Protein 5FOJ (pdb70)

Secondary structure (DSSP, 8-state):
-------------TT---B-PPPPP-TTT--SEEEEEEEETTEEEEEEEEEETTTTEEE--TT-SSSEEEEE-TTT--EEEEESS--S---SBPEEEEE----STTTSSPPP--GGG--EE----B----/-EEEEEEEEE-SS--TT-EEEEEEHHHHHHHS-SHHHHHHHHT-SB--EEEEEEE----SSS--EEEEEEESSTTTTTTTTSS--HHHHHSSSEEEEESSS-S-EEEEETTTSS-B-B-SSS-SSPPPEEEEEEEE--SS--SS-EEEEEEEE----B-S-SB---SB---SS---SB-SS-B-PPEEE-SS-SS-EEEEE----S--B-SSSB-B-HHHHHHTTBSSB-S-EEEEEEE---SS-EEEEEEEEESS---SSGGGGGGS--EEE-SS-EEEE----TTSSB-SS--TT--SSSS-EEEEEEEEEEE--TT--S-EEEEEEEEEE-S-----BSS-SS-EEEEEEE---SSS-EEE-TT-SS----SSSEEEE---SHHHHHHHSSEEEEEEE--EEEEESS-GGG---EEEEEEEES-TTS------EEEETTT-EE--EEEE--SSS-EESS----S-EEEEEEESS-TTEEEEEEEEEEEEEEEEE----B--

Foldseek 3Di:
DADFDKEFADADDFQAKTWIDFGDGDPPDQQFWKWKWWADVVGDTDTAWTANQPVGATGGHPPDDPQKDKDADPVVRTTITIGRGDDQPRQGFMWMFGAHPDDDVCRPDHHDGDPVRTDGTDDHYGHHYD/DWFFKDKWWFWQWAAALAWTDKDFPLCRRVVRDDDVSVVQVVLFWWFKKKKKWKFDDADFAFLWKKKKFKDQACQCVVVRNPRRAPCSRLLGQIDMDTSNDGRDMDIDGSCLFFFFTAGRPDGPGHTIMMTMGTNHTGQDGHDGIDMMMMIMGIDTHHDDARGHDFNAFDDLLGAPFFDHRFWDRWDWDFFPDQKDKDWAFPQAQAQDDPPPFGKFHDRNLNSLFFFWKAWKFKKWKDWRHHPFKWFKKKKAKDAQDDDDDCVVVVVGDIDIDTHGTMDIYIWDDPVRTWRSYDDDPDDRRNTMIMMIMTPGGTHDPDDGRDIIIMMMGTGGGPPIDTHGTPDHLDWFWAKKKADQPDWQDKWWDFLDRDDGPGDRTDMDGDPHSVVSLQQFFFWKFAKKKKKKAFDWPDDLVPADFWKKKWKFWDDPVDTDGPDIDTGGVNVGMDIGMHTHAAPSGIAGDPDDDHTGMIMMITTRTPNTTRMMTMIIGTDSGIGGGHGGMRRD

Nearest PDB structures (foldseek):
  5foj-assembly1_A  TM=1.008E+00  e=5.853E-24  Camelus dromedarius
  7nll-assembly1_C  TM=8.306E-01  e=3.773E-12  Vicugna pacos
  9etj-assembly3_F  TM=8.476E-01  e=1.033E-11  Vicugna pacos
  8tv1-assembly1_D  TM=8.084E-01  e=1.183E-10  Homo sapiens
  7n65-assembly1_C  TM=8.109E-01  e=6.450E-10  Homo sapiens

Sequence (634 aa):
QVQLQESGGGSVQVGGSLRVACAASGDTFSGYLAAWFRQAPGKGREGVAAINSKRHTTSYADSVKGRFTISKDNADNIMYLEMNSLKPEDTAIYYCAAADAIGLAEYWSTPTLSAARYKYWGQGTQVTVSGLAGRGVIYIPKDCQANRYLGTLNIRDMISDFKGVQYEKWITAGLVMPTFKIVIRLPANAFTGLTWVMSFD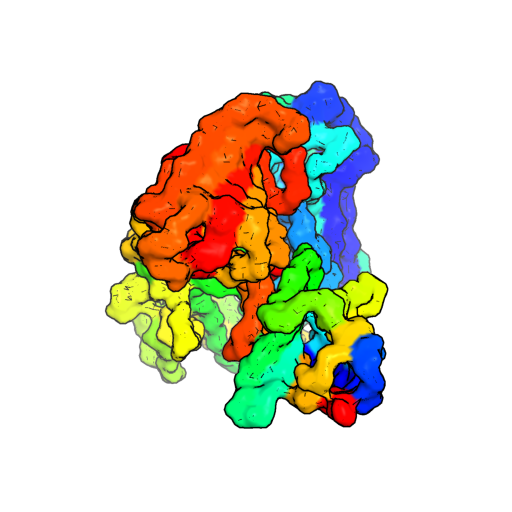AYNRITSRITASADPVYTLSVPHWLIHHKLGTFSCEIDYGELCGHAMWFKSTTFESPRLHFTCLTGNNKELAADWQAVVELYAELEEATSFLGKPTLVFDPGVFNGKFQFLTCPPIFFDLTAVTALRSAGLTLGQVPMVGTTKVYNLNSTLVSCVLGMGGTVRGRVHICAPIFYSIVLWVVSEWNGTTMDWNELFKYPGVYVEEDGSFEVKIRSPYHRTPARLLAGQSQRDMSSLNFYAIAGPIAPSGETAQLPIVVQIDEIVRPDLSLPSFEDDYFVWVDFSEFTLDKEEIEIGSRFFDFTSNTCRVSMGENPFAAMIACHGLHSGVLDLKLQWSLNTEFGKSSGSVTITKLVGDKAMGLDGPSHVFAIQKLEGTTELLVGNFAGANPNTRFSLYSRWMAIKLDQAKSIKVLRVLCKPRPGFSFYGRTSFPV

Organism: Grapevine fanleaf virus (NCBI:txid12274)

CATH classification: 2.60.120.20 (+1 more: 2.60.120.20)

Structure (mmCIF, N/CA/C/O backbone):
data_5FOJ
#
_entry.id   5FOJ
#
_cell.length_a   1.000
_cell.length_b   1.000
_cell.length_c   1.000
_cell.angle_alpha   90.00
_cell.angle_beta   90.00
_cell.angle_gamma   90.00
#
_symmetry.space_group_name_H-M   'P 1'
#
loop_
_entity.id
_entity.type
_entity.pdbx_description
1 polymer Nanobody
2 polymer 'RNA2 polyprotein'
#
loop_
_atom_site.group_PDB
_atom_site.id
_atom_site.type_symbol
_atom_site.label_atom_id
_atom_site.label_alt_id
_atom_site.label_comp_id
_atom_site.label_asym_id
_atom_site.label_entity_id
_atom_site.label_seq_id
_atom_site.pdbx_PDB_ins_code
_atom_site.Cartn_x
_atom_site.Cartn_y
_atom_site.Cartn_z
_atom_site.occupancy
_atom_site.B_iso_or_equiv
_atom_site.auth_seq_id
_atom_site.auth_comp_id
_atom_site.auth_asym_id
_atom_site.auth_atom_id
_atom_site.pdbx_PDB_model_num
ATOM 1 N N . GLN A 1 1 ? -92.044 -112.383 -55.159 1.00 79.30 1 GLN A N 1
ATOM 2 C CA . GLN A 1 1 ? -90.732 -112.426 -54.447 1.00 79.30 1 GLN A CA 1
ATOM 3 C C . GLN A 1 1 ? -90.251 -113.857 -54.225 1.00 79.30 1 GLN A C 1
ATOM 4 O O . GLN A 1 1 ? -89.077 -114.154 -54.436 1.00 79.30 1 GLN A O 1
ATOM 10 N N . VAL A 1 2 ? -91.148 -114.744 -53.798 1.00 78.53 2 VAL A N 1
ATOM 11 C CA . VAL A 1 2 ? -90.791 -116.135 -53.544 1.00 78.53 2 VAL A CA 1
ATOM 12 C C . VAL A 1 2 ? -91.922 -117.032 -54.020 1.00 78.53 2 VAL A C 1
ATOM 13 O O . VAL A 1 2 ? -93.068 -116.886 -53.579 1.00 78.53 2 VAL A O 1
ATOM 17 N N . GLN A 1 3 ? -91.596 -117.957 -54.914 1.00 79.20 3 GLN A N 1
ATOM 18 C CA . GLN A 1 3 ? -92.469 -119.040 -55.329 1.00 79.20 3 GLN A CA 1
ATOM 19 C C . GLN A 1 3 ? -91.933 -120.334 -54.731 1.00 79.20 3 GLN A C 1
ATOM 20 O O . GLN A 1 3 ? -90.733 -120.466 -54.476 1.00 79.20 3 GLN A O 1
ATOM 26 N N . LEU A 1 4 ? -92.831 -121.279 -54.482 1.00 79.44 4 LEU A N 1
ATOM 27 C CA . LEU A 1 4 ? -92.444 -122.565 -53.918 1.00 79.44 4 LEU A CA 1
ATOM 28 C C . LEU A 1 4 ? -93.321 -123.652 -54.518 1.00 79.44 4 LEU A C 1
ATOM 29 O O . LEU A 1 4 ? -94.542 -123.492 -54.611 1.00 79.44 4 LEU A O 1
ATOM 34 N N . GLN A 1 5 ? -92.687 -124.740 -54.951 1.00 80.31 5 GLN A N 1
ATOM 35 C CA . GLN A 1 5 ? -93.386 -125.904 -55.472 1.00 80.31 5 GLN A CA 1
ATOM 36 C C . GLN A 1 5 ? -92.637 -127.137 -55.000 1.00 80.31 5 GLN A C 1
ATOM 37 O O . GLN A 1 5 ? -91.406 -127.181 -55.083 1.00 80.31 5 GLN A O 1
ATOM 43 N N . GLU A 1 6 ? -93.370 -128.126 -54.494 1.00 80.72 6 GLU A N 1
ATOM 44 C CA . GLU A 1 6 ? -92.744 -129.268 -53.846 1.00 80.72 6 GLU A CA 1
ATOM 45 C C . GLU A 1 6 ? -93.539 -130.536 -54.104 1.00 80.72 6 GLU A C 1
ATOM 46 O O . GLU A 1 6 ? -94.767 -130.513 -54.211 1.00 80.72 6 GLU A O 1
ATOM 52 N N . SER A 1 7 ? -92.813 -131.646 -54.195 1.00 81.59 7 SER A N 1
ATOM 53 C CA . SER A 1 7 ? -93.402 -132.977 -54.231 1.00 81.59 7 SER A CA 1
ATOM 54 C C . SER A 1 7 ? -92.362 -133.954 -53.692 1.00 81.59 7 SER A C 1
ATOM 55 O O . SER A 1 7 ? -91.279 -133.557 -53.253 1.00 81.59 7 SER A O 1
ATOM 58 N N . GLY A 1 8 ? -92.700 -135.239 -53.721 1.00 81.83 8 GLY A N 1
ATOM 59 C CA . GLY A 1 8 ? -91.795 -136.280 -53.288 1.00 81.83 8 GLY A CA 1
ATOM 60 C C . GLY A 1 8 ? -92.148 -136.954 -51.982 1.00 81.83 8 GLY A C 1
ATOM 61 O O . GLY A 1 8 ? -91.310 -137.682 -51.439 1.00 81.83 8 GLY A O 1
ATOM 62 N N . GLY A 1 9 ? -93.347 -136.736 -51.456 1.00 81.96 9 GLY A N 1
ATOM 63 C CA . GLY A 1 9 ? -93.789 -137.434 -50.266 1.00 81.96 9 GLY A CA 1
ATOM 64 C C . GLY A 1 9 ? -94.689 -138.616 -50.584 1.00 81.96 9 GLY A C 1
ATOM 65 O O . GLY A 1 9 ? -95.466 -138.592 -51.535 1.00 81.96 9 GLY A O 1
ATOM 66 N N . GLY A 1 10 ? -94.581 -139.652 -49.763 1.00 82.52 10 GLY A N 1
ATOM 67 C CA . GLY A 1 10 ? -95.381 -140.848 -49.957 1.00 82.52 10 GLY A CA 1
ATOM 68 C C . GLY A 1 10 ? -95.004 -141.908 -48.947 1.00 82.52 10 GLY A C 1
ATOM 69 O O . GLY A 1 10 ? -93.977 -141.819 -48.267 1.00 82.52 10 GLY A O 1
ATOM 70 N N . SER A 1 11 ? -95.856 -142.925 -48.865 1.00 83.36 11 SER A N 1
ATOM 71 C CA . SER A 1 11 ? -95.645 -144.004 -47.912 1.00 83.36 11 SER A CA 1
ATOM 72 C C . SER A 1 11 ? -94.377 -144.784 -48.248 1.00 83.36 11 SER A C 1
ATOM 73 O O . SER A 1 11 ? -93.934 -144.833 -49.398 1.00 83.36 11 SER A O 1
ATOM 76 N N . VAL A 1 12 ? -93.789 -145.394 -47.220 1.00 84.71 12 VAL A N 1
ATOM 77 C CA . VAL A 1 12 ? -92.511 -146.083 -47.360 1.00 84.71 12 VAL A CA 1
ATOM 78 C C . VAL A 1 12 ? -92.355 -147.042 -46.189 1.00 84.71 12 VAL A C 1
ATOM 79 O O . VAL A 1 12 ? -93.038 -146.919 -45.170 1.00 84.71 12 VAL A O 1
ATOM 83 N N . GLN A 1 13 ? -91.451 -148.004 -46.338 1.00 85.81 13 GLN A N 1
ATOM 84 C CA . GLN A 1 13 ? -91.108 -148.919 -45.264 1.00 85.81 13 GLN A CA 1
ATOM 85 C C . GLN A 1 13 ? -90.147 -148.249 -44.287 1.00 85.81 13 GLN A C 1
ATOM 86 O O . GLN A 1 13 ? -89.497 -147.249 -44.602 1.00 85.81 13 GLN A O 1
ATOM 92 N N . VAL A 1 14 ? -90.059 -148.817 -43.084 1.00 86.03 14 VAL A N 1
ATOM 93 C CA . VAL A 1 14 ? -89.196 -148.248 -42.056 1.00 86.03 14 VAL A CA 1
ATOM 94 C C . VAL A 1 14 ? -87.738 -148.378 -42.488 1.00 86.03 14 VAL A C 1
ATOM 95 O O . VAL A 1 14 ? -87.350 -149.326 -43.185 1.00 86.03 14 VAL A O 1
ATOM 99 N N . GLY A 1 15 ? -86.920 -147.414 -42.068 1.00 85.66 15 GLY A N 1
ATOM 100 C CA . GLY A 1 15 ? -85.568 -147.308 -42.576 1.00 85.66 15 GLY A CA 1
ATOM 101 C C . GLY A 1 15 ? -85.473 -146.712 -43.960 1.00 85.66 15 GLY A C 1
ATOM 102 O O . GLY A 1 15 ? -84.438 -146.863 -44.616 1.00 85.66 15 GLY A O 1
ATOM 103 N N . GLY A 1 16 ? -86.529 -146.034 -44.429 1.00 84.96 16 GLY A N 1
ATOM 104 C CA . GLY A 1 16 ? -86.559 -145.528 -45.782 1.00 84.96 16 GLY A CA 1
ATOM 105 C C . GLY A 1 16 ? -86.123 -144.080 -45.886 1.00 84.96 16 GLY A C 1
ATOM 106 O O . GLY A 1 16 ? -86.137 -143.332 -44.912 1.00 84.96 16 GLY A O 1
ATOM 107 N N . SER A 1 17 ? -85.746 -143.695 -47.103 1.00 84.28 17 SER A N 1
ATOM 108 C CA . SER A 1 17 ? -85.183 -142.381 -47.386 1.00 84.28 17 SER A CA 1
ATOM 109 C C . SER A 1 17 ? -86.006 -141.704 -48.470 1.00 84.28 17 SER A C 1
ATOM 110 O O . SER A 1 17 ? -86.082 -142.202 -49.597 1.00 84.28 17 SER A O 1
ATOM 113 N N . LEU A 1 18 ? -86.602 -140.565 -48.135 1.00 82.86 18 LEU A N 1
ATOM 114 C CA . LEU A 1 18 ? -87.367 -139.765 -49.083 1.00 82.86 18 LEU A CA 1
ATOM 115 C C . LEU A 1 18 ? -86.647 -138.447 -49.326 1.00 82.86 18 LEU A C 1
ATOM 116 O O . LEU A 1 18 ? -86.543 -137.617 -48.418 1.00 82.86 18 LEU A O 1
ATOM 121 N N . ARG A 1 19 ? -86.170 -138.251 -50.548 1.00 82.10 19 ARG A N 1
ATOM 122 C CA . ARG A 1 19 ? -85.640 -136.959 -50.943 1.00 82.10 19 ARG A CA 1
ATOM 123 C C . ARG A 1 19 ? -86.797 -136.019 -51.224 1.00 82.10 19 ARG A C 1
ATOM 124 O O . ARG A 1 19 ? -87.845 -136.441 -51.718 1.00 82.10 19 ARG A O 1
ATOM 132 N N . VAL A 1 20 ? -86.617 -134.747 -50.892 1.00 81.54 20 VAL A N 1
ATOM 133 C CA . VAL A 1 20 ? -87.642 -133.736 -51.118 1.00 81.54 20 VAL A CA 1
ATOM 134 C C . VAL A 1 20 ? -87.183 -132.814 -52.235 1.00 81.54 20 VAL A C 1
ATOM 135 O O . VAL A 1 20 ? -85.989 -132.525 -52.375 1.00 81.54 20 VAL A O 1
ATOM 139 N N . ALA A 1 21 ? -88.147 -132.352 -53.026 1.00 81.62 21 ALA A N 1
ATOM 140 C CA . ALA A 1 21 ? -87.848 -131.670 -54.278 1.00 81.62 21 ALA A CA 1
ATOM 141 C C . ALA A 1 21 ? -87.157 -130.337 -54.019 1.00 81.62 21 ALA A C 1
ATOM 142 O O . ALA A 1 21 ? -87.414 -129.655 -53.023 1.00 81.62 21 ALA A O 1
ATOM 144 N N . CYS A 1 22 ? -86.271 -129.969 -54.941 1.00 81.23 22 CYS A N 1
ATOM 145 C CA . CYS A 1 22 ? -85.534 -128.719 -54.819 1.00 81.23 22 CYS A CA 1
ATOM 146 C C . CYS A 1 22 ? -86.497 -127.543 -54.749 1.00 81.23 22 CYS A C 1
ATOM 147 O O . CYS A 1 22 ? -87.425 -127.428 -55.558 1.00 81.23 22 CYS A O 1
ATOM 150 N N . ALA A 1 23 ? -86.272 -126.668 -53.775 1.00 80.53 23 ALA A N 1
ATOM 151 C CA . ALA A 1 23 ? -87.147 -125.523 -53.576 1.00 80.53 23 ALA A CA 1
ATOM 152 C C . ALA A 1 23 ? -87.133 -124.621 -54.800 1.00 80.53 23 ALA A C 1
ATOM 153 O O . ALA A 1 23 ? -86.070 -124.166 -55.235 1.00 80.53 23 ALA A O 1
ATOM 155 N N . ALA A 1 24 ? -88.311 -124.358 -55.357 1.00 79.27 24 ALA A N 1
ATOM 156 C CA . ALA A 1 24 ? -88.399 -123.480 -56.516 1.00 79.27 24 ALA A CA 1
ATOM 157 C C . ALA A 1 24 ? -87.933 -122.083 -56.150 1.00 79.27 24 ALA A C 1
ATOM 158 O O . ALA A 1 24 ? -88.486 -121.451 -55.245 1.00 79.27 24 ALA A O 1
ATOM 160 N N . SER A 1 25 ? -86.911 -121.608 -56.847 1.00 79.07 25 SER A N 1
ATOM 161 C CA . SER A 1 25 ? -86.538 -120.211 -56.751 1.00 79.07 25 SER A CA 1
ATOM 162 C C . SER A 1 25 ? -87.682 -119.323 -57.230 1.00 79.07 25 SER A C 1
ATOM 163 O O . SER A 1 25 ? -88.549 -119.739 -58.003 1.00 79.07 25 SER A O 1
ATOM 166 N N . GLY A 1 26 ? -87.686 -118.090 -56.751 1.00 79.23 26 GLY A N 1
ATOM 167 C CA . GLY A 1 26 ? -88.519 -117.057 -57.339 1.00 79.23 26 GLY A CA 1
ATOM 168 C C . GLY A 1 26 ? -87.855 -115.704 -57.217 1.00 79.23 26 GLY A C 1
ATOM 169 O O . GLY A 1 26 ? -87.242 -115.380 -56.194 1.00 79.23 26 GLY A O 1
ATOM 170 N N . ASP A 1 27 ? -87.984 -114.909 -58.277 1.00 79.57 27 ASP A N 1
ATOM 171 C CA . ASP A 1 27 ? -87.500 -113.526 -58.313 1.00 79.57 27 ASP A CA 1
ATOM 172 C C . ASP A 1 27 ? -85.974 -113.434 -58.191 1.00 79.57 27 ASP A C 1
ATOM 173 O O . ASP A 1 27 ? -85.438 -112.448 -57.679 1.00 79.57 27 ASP A O 1
ATOM 178 N N . THR A 1 28 ? -85.272 -114.462 -58.667 1.00 79.21 28 THR A N 1
ATOM 179 C CA . THR A 1 28 ? -83.831 -114.426 -58.959 1.00 79.21 28 THR A CA 1
ATOM 180 C C . THR A 1 28 ? -82.923 -114.253 -57.733 1.00 79.21 28 THR A C 1
ATOM 181 O O . THR A 1 28 ? -81.838 -113.680 -57.861 1.00 79.21 28 THR A O 1
ATOM 185 N N . PHE A 1 29 ? -83.299 -114.708 -56.528 1.00 77.93 29 PHE A N 1
ATOM 186 C CA . PHE A 1 29 ? -82.267 -114.845 -55.491 1.00 77.93 29 PHE A CA 1
ATOM 187 C C . PHE A 1 29 ? -82.156 -116.237 -54.872 1.00 77.93 29 PHE A C 1
ATOM 188 O O . PHE A 1 29 ? -81.109 -116.883 -54.979 1.00 77.93 29 PHE A O 1
ATOM 196 N N . SER A 1 30 ? -83.230 -116.710 -54.241 1.00 76.84 30 SER A N 1
ATOM 197 C CA . SER A 1 30 ? -83.260 -118.009 -53.557 1.00 76.84 30 SER A CA 1
ATOM 198 C C . SER A 1 30 ? -82.065 -118.229 -52.623 1.00 76.84 30 SER A C 1
ATOM 199 O O . SER A 1 30 ? -81.536 -119.337 -52.525 1.00 76.84 30 SER A O 1
ATOM 202 N N . GLY A 1 31 ? -81.642 -117.183 -51.915 1.00 72.93 31 GLY A N 1
ATOM 203 C CA . GLY A 1 31 ? -80.557 -117.295 -50.955 1.00 72.93 31 GLY A CA 1
ATOM 204 C C . GLY A 1 31 ? -80.961 -117.144 -49.507 1.00 72.93 31 GLY A C 1
ATOM 205 O O . GLY A 1 31 ? -80.081 -117.073 -48.639 1.00 72.93 31 GLY A O 1
ATOM 206 N N . TYR A 1 32 ? -82.255 -117.088 -49.209 1.00 70.30 32 TYR A N 1
ATOM 207 C CA . TYR A 1 32 ? -82.723 -116.766 -47.868 1.00 70.30 32 TYR A CA 1
ATOM 208 C C . TYR A 1 32 ? -82.706 -117.968 -46.930 1.00 70.30 32 TYR A C 1
ATOM 209 O O . TYR A 1 32 ? -83.057 -119.088 -47.309 1.00 70.30 32 TYR A O 1
ATOM 218 N N . LEU A 1 33 ? -82.313 -117.710 -45.688 1.00 70.21 33 LEU A N 1
ATOM 219 C CA . LEU A 1 33 ? -82.372 -118.689 -44.610 1.00 70.21 33 LEU A CA 1
ATOM 220 C C . LEU A 1 33 ? -83.762 -119.300 -44.496 1.00 70.21 33 LEU A C 1
ATOM 221 O O . LEU A 1 33 ? -84.734 -118.597 -44.208 1.00 70.21 33 LEU A O 1
ATOM 226 N N . ALA A 1 34 ? -83.854 -120.615 -44.694 1.00 72.25 34 ALA A N 1
ATOM 227 C CA . ALA A 1 34 ? -85.142 -121.287 -44.776 1.00 72.25 34 ALA A CA 1
ATOM 228 C C . ALA A 1 34 ? -85.152 -122.565 -43.956 1.00 72.25 34 ALA A C 1
ATOM 229 O O . ALA A 1 34 ? -84.206 -123.353 -44.015 1.00 72.25 34 ALA A O 1
ATOM 231 N N . ALA A 1 35 ? -86.240 -122.775 -43.222 1.00 75.80 35 ALA A N 1
ATOM 232 C CA . ALA A 1 35 ? -86.370 -123.891 -42.295 1.00 75.80 35 ALA A CA 1
ATOM 233 C C . ALA A 1 35 ? -87.625 -124.696 -42.589 1.00 75.80 35 ALA A C 1
ATOM 234 O O . ALA A 1 35 ? -88.683 -124.133 -42.887 1.00 75.80 35 ALA A O 1
ATOM 236 N N . TRP A 1 36 ? -87.501 -126.016 -42.498 1.00 78.52 36 TRP A N 1
ATOM 237 C CA . TRP A 1 36 ? -88.656 -126.888 -42.624 1.00 78.52 36 TRP A CA 1
ATOM 238 C C . TRP A 1 36 ? -89.468 -126.892 -41.335 1.00 78.52 36 TRP A C 1
ATOM 239 O O . TRP A 1 36 ? -89.011 -126.456 -40.277 1.00 78.52 36 TRP A O 1
ATOM 250 N N . PHE A 1 37 ? -90.704 -127.370 -41.441 1.00 78.76 37 PHE A N 1
ATOM 251 C CA . PHE A 1 37 ? -91.597 -127.406 -40.293 1.00 78.76 37 PHE A CA 1
ATOM 252 C C . PHE A 1 37 ? -92.499 -128.629 -40.346 1.00 78.76 37 PHE A C 1
ATOM 253 O O . PHE A 1 37 ? -92.863 -129.105 -41.426 1.00 78.76 37 PHE A O 1
ATOM 261 N N . ARG A 1 38 ? -92.886 -129.104 -39.159 1.00 80.88 38 ARG A N 1
ATOM 262 C CA . ARG A 1 38 ? -93.794 -130.230 -39.006 1.00 80.88 38 ARG A CA 1
ATOM 263 C C . ARG A 1 38 ? -94.982 -129.839 -38.136 1.00 80.88 38 ARG A C 1
ATOM 264 O O . ARG A 1 38 ? -95.004 -128.789 -37.488 1.00 80.88 38 ARG A O 1
ATOM 272 N N . GLN A 1 39 ? -95.971 -130.728 -38.132 1.00 82.35 39 GLN A N 1
ATOM 273 C CA . GLN A 1 39 ? -97.205 -130.620 -37.371 1.00 82.35 39 GLN A CA 1
ATOM 274 C C . GLN A 1 39 ? -97.429 -131.933 -36.627 1.00 82.35 39 GLN A C 1
ATOM 275 O O . GLN A 1 39 ? -96.764 -132.939 -36.887 1.00 82.35 39 GLN A O 1
ATOM 281 N N . ALA A 1 40 ? -98.353 -131.918 -35.673 1.00 84.11 40 ALA A N 1
ATOM 282 C CA . ALA A 1 40 ? -98.969 -133.137 -35.174 1.00 84.11 40 ALA A CA 1
ATOM 283 C C . ALA A 1 40 ? -100.451 -132.866 -34.979 1.00 84.11 40 ALA A C 1
ATOM 284 O O . ALA A 1 40 ? -100.839 -131.728 -34.689 1.00 84.11 40 ALA A O 1
ATOM 286 N N . PRO A 1 41 ? -101.302 -133.879 -35.133 1.00 84.86 41 PRO A N 1
ATOM 287 C CA . PRO A 1 41 ? -102.733 -133.667 -34.877 1.00 84.86 41 PRO A CA 1
ATOM 288 C C . PRO A 1 41 ? -102.937 -133.124 -33.471 1.00 84.86 41 PRO A C 1
ATOM 289 O O . PRO A 1 41 ? -102.541 -133.744 -32.481 1.00 84.86 41 PRO A O 1
ATOM 293 N N . GLY A 1 42 ? -103.556 -131.948 -33.390 1.00 84.86 42 GLY A N 1
ATOM 294 C CA . GLY A 1 42 ? -103.672 -131.230 -32.142 1.00 84.86 42 GLY A CA 1
ATOM 295 C C . GLY A 1 42 ? -102.464 -130.399 -31.757 1.00 84.86 42 GLY A C 1
ATOM 296 O O . GLY A 1 42 ? -102.574 -129.575 -30.841 1.00 84.86 42 GLY A O 1
ATOM 297 N N . LYS A 1 43 ? -101.319 -130.578 -32.417 1.00 84.19 43 LYS A N 1
ATOM 298 C CA . LYS A 1 43 ? -100.087 -129.868 -32.074 1.00 84.19 43 LYS A CA 1
ATOM 299 C C . LYS A 1 43 ? -99.531 -129.208 -33.331 1.00 84.19 43 LYS A C 1
ATOM 300 O O . LYS A 1 43 ? -99.149 -129.898 -34.280 1.00 84.19 43 LYS A O 1
ATOM 306 N N . GLY A 1 44 ? -99.473 -127.876 -33.330 1.00 82.58 44 GLY A N 1
ATOM 307 C CA . GLY A 1 44 ? -99.083 -127.128 -34.516 1.00 82.58 44 GLY A CA 1
ATOM 308 C C . GLY A 1 44 ? -97.635 -126.655 -34.506 1.00 82.58 44 GLY A C 1
ATOM 309 O O . GLY A 1 44 ? -97.097 -126.268 -33.470 1.00 82.58 44 GLY A O 1
ATOM 310 N N . ARG A 1 45 ? -97.022 -126.687 -35.691 1.00 80.24 45 ARG A N 1
ATOM 311 C CA . ARG A 1 45 ? -95.771 -125.992 -36.014 1.00 80.24 45 ARG A CA 1
ATOM 312 C C . ARG A 1 45 ? -94.667 -126.232 -34.976 1.00 80.24 45 ARG A C 1
ATOM 313 O O . ARG A 1 45 ? -94.263 -125.338 -34.235 1.00 80.24 45 ARG A O 1
ATOM 321 N N . GLU A 1 46 ? -94.188 -127.474 -34.936 1.00 79.08 46 GLU A N 1
ATOM 322 C CA . GLU A 1 46 ? -92.877 -127.761 -34.367 1.00 79.08 46 GLU A CA 1
ATOM 323 C C . GLU A 1 46 ? -91.820 -127.663 -35.463 1.00 79.08 46 GLU A C 1
ATOM 324 O O . GLU A 1 46 ? -92.032 -128.123 -36.588 1.00 79.08 46 GLU A O 1
ATOM 330 N N . GLY A 1 47 ? -90.679 -127.055 -35.128 1.00 76.42 47 GLY A N 1
ATOM 331 C CA . GLY A 1 47 ? -89.642 -126.837 -36.110 1.00 76.42 47 GLY A CA 1
ATOM 332 C C . GLY A 1 47 ? -88.846 -128.090 -36.447 1.00 76.42 47 GLY A C 1
ATOM 333 O O . GLY A 1 47 ? -88.870 -129.094 -35.739 1.00 76.42 47 GLY A O 1
ATOM 334 N N . VAL A 1 48 ? -88.137 -128.016 -37.574 1.00 75.52 48 VAL A N 1
ATOM 335 C CA . VAL A 1 48 ? -87.224 -129.061 -38.028 1.00 75.52 48 VAL A CA 1
ATOM 336 C C . VAL A 1 48 ? -85.965 -128.369 -38.545 1.00 75.52 48 VAL A C 1
ATOM 337 O O . VAL A 1 48 ? -85.828 -127.148 -38.424 1.00 75.52 48 VAL A O 1
ATOM 341 N N . ALA A 1 49 ? -85.036 -129.134 -39.113 1.00 73.60 49 ALA A N 1
ATOM 342 C CA . ALA A 1 49 ? -83.695 -128.650 -39.398 1.00 73.60 49 ALA A CA 1
ATOM 343 C C . ALA A 1 49 ? -83.703 -127.484 -40.380 1.00 73.60 49 ALA A C 1
ATOM 344 O O . ALA A 1 49 ? -84.652 -127.268 -41.135 1.00 73.60 49 ALA A O 1
ATOM 346 N N . ALA A 1 50 ? -82.604 -126.732 -40.360 1.00 71.42 50 ALA A N 1
ATOM 347 C CA . ALA A 1 50 ? -82.423 -125.577 -41.225 1.00 71.42 50 ALA A CA 1
ATOM 348 C C . ALA A 1 50 ? -80.942 -125.396 -41.525 1.00 71.42 50 ALA A C 1
ATOM 349 O O . ALA A 1 50 ? -80.078 -125.985 -40.869 1.00 71.42 50 ALA A O 1
ATOM 351 N N . ILE A 1 51 ? -80.649 -124.575 -42.528 1.00 70.15 51 ILE A N 1
ATOM 352 C CA . ILE A 1 51 ? -79.277 -124.194 -42.826 1.00 70.15 51 ILE A CA 1
ATOM 353 C C . ILE A 1 51 ? -79.191 -122.691 -43.018 1.00 70.15 51 ILE A C 1
ATOM 354 O O . ILE A 1 51 ? -80.036 -122.087 -43.688 1.00 70.15 51 ILE A O 1
ATOM 359 N N . ASN A 1 52 ? -78.151 -122.094 -42.446 1.00 67.47 52 ASN A N 1
ATOM 360 C CA . ASN A 1 52 ? -77.656 -120.805 -42.897 1.00 67.47 52 ASN A CA 1
ATOM 361 C C . ASN A 1 52 ? -76.671 -121.125 -44.010 1.00 67.47 52 ASN A C 1
ATOM 362 O O . ASN A 1 52 ? -75.557 -121.602 -43.752 1.00 67.47 52 ASN A O 1
ATOM 367 N N . SER A 1 53 ? -77.100 -120.894 -45.249 1.00 66.75 53 SER A N 1
ATOM 368 C CA . SER A 1 53 ? -76.438 -121.479 -46.406 1.00 66.75 53 SER A CA 1
ATOM 369 C C . SER A 1 53 ? -75.117 -120.799 -46.721 1.00 66.75 53 SER A C 1
ATOM 370 O O . SER A 1 53 ? -74.148 -121.468 -47.095 1.00 66.75 53 SER A O 1
ATOM 373 N N . LYS A 1 54 ? -75.053 -119.479 -46.571 1.00 62.51 54 LYS A N 1
ATOM 374 C CA . LYS A 1 54 ? -73.891 -118.740 -47.043 1.00 62.51 54 LYS A CA 1
ATOM 375 C C . LYS A 1 54 ? -72.687 -118.919 -46.138 1.00 62.51 54 LYS A C 1
ATOM 376 O O . LYS A 1 54 ? -71.547 -118.825 -46.604 1.00 62.51 54 LYS A O 1
ATOM 382 N N . ARG A 1 55 ? -72.917 -119.148 -44.853 1.00 61.53 55 ARG A N 1
ATOM 383 C CA . ARG A 1 55 ? -71.844 -119.415 -43.916 1.00 61.53 55 ARG A CA 1
ATOM 384 C C . ARG A 1 55 ? -71.571 -120.902 -43.774 1.00 61.53 55 ARG A C 1
ATOM 385 O O . ARG A 1 55 ? -70.599 -121.284 -43.115 1.00 61.53 55 ARG A O 1
ATOM 393 N N . HIS A 1 56 ? -72.394 -121.740 -44.402 1.00 64.50 56 HIS A N 1
ATOM 394 C CA . HIS A 1 56 ? -72.294 -123.190 -44.283 1.00 64.50 56 HIS A CA 1
ATOM 395 C C . HIS A 1 56 ? -72.430 -123.608 -42.826 1.00 64.50 56 HIS A C 1
ATOM 396 O O . HIS A 1 56 ? -71.599 -124.333 -42.278 1.00 64.50 56 HIS A O 1
ATOM 403 N N . THR A 1 57 ? -73.495 -123.128 -42.196 1.00 66.71 57 THR A N 1
ATOM 404 C CA . THR A 1 57 ? -73.820 -123.500 -40.829 1.00 66.71 57 THR A CA 1
ATOM 405 C C . THR A 1 57 ? -75.094 -124.330 -40.843 1.00 66.71 57 THR A C 1
ATOM 406 O O . THR A 1 57 ? -76.095 -123.935 -41.452 1.00 66.71 57 THR A O 1
ATOM 410 N N . THR A 1 58 ? -75.044 -125.479 -40.181 1.00 69.95 58 THR A N 1
ATOM 411 C CA . THR A 1 58 ? -76.169 -126.391 -40.101 1.00 69.95 58 THR A CA 1
ATOM 412 C C . THR A 1 58 ? -76.833 -126.267 -38.739 1.00 69.95 58 THR A C 1
ATOM 413 O O . THR A 1 58 ? -76.176 -126.008 -37.729 1.00 69.95 58 THR A O 1
ATOM 417 N N . SER A 1 59 ? -78.148 -126.456 -38.721 1.00 71.46 59 SER A N 1
ATOM 418 C CA . SER A 1 59 ? -78.920 -126.490 -37.495 1.00 71.46 59 SER A CA 1
ATOM 419 C C . SER A 1 59 ? -79.901 -127.639 -37.592 1.00 71.46 59 SER A C 1
ATOM 420 O O . SER A 1 59 ? -80.535 -127.836 -38.633 1.00 71.46 59 SER A O 1
ATOM 423 N N . TYR A 1 60 ? -80.017 -128.400 -36.514 1.00 73.54 60 TYR A N 1
ATOM 424 C CA . TYR A 1 60 ? -80.939 -129.516 -36.461 1.00 73.54 60 TYR A CA 1
ATOM 425 C C . TYR A 1 60 ? -81.924 -129.302 -35.330 1.00 73.54 60 TYR A C 1
ATOM 426 O O . TYR A 1 60 ? -81.673 -128.551 -34.383 1.00 73.54 60 TYR A O 1
ATOM 435 N N . ALA A 1 61 ? -83.061 -129.967 -35.456 1.00 75.96 61 ALA A N 1
ATOM 436 C CA . ALA A 1 61 ? -84.097 -129.888 -34.447 1.00 75.96 61 ALA A CA 1
ATOM 437 C C . ALA A 1 61 ? -83.784 -130.819 -33.285 1.00 75.96 61 ALA A C 1
ATOM 438 O O . ALA A 1 61 ? -83.061 -131.809 -33.421 1.00 75.96 61 ALA A O 1
ATOM 440 N N . ASP A 1 62 ? -84.335 -130.482 -32.126 1.00 77.78 62 ASP A N 1
ATOM 441 C CA . ASP A 1 62 ? -84.325 -131.428 -31.028 1.00 77.78 62 ASP A CA 1
ATOM 442 C C . ASP A 1 62 ? -85.175 -132.645 -31.386 1.00 77.78 62 ASP A C 1
ATOM 443 O O . ASP A 1 62 ? -86.016 -132.609 -32.287 1.00 77.78 62 ASP A O 1
ATOM 448 N N . SER A 1 63 ? -84.911 -133.744 -30.682 1.00 78.51 63 SER A N 1
ATOM 449 C CA . SER A 1 63 ? -85.590 -135.022 -30.878 1.00 78.51 63 SER A CA 1
ATOM 450 C C . SER A 1 63 ? -85.135 -135.743 -32.141 1.00 78.51 63 SER A C 1
ATOM 451 O O . SER A 1 63 ? -85.511 -136.900 -32.357 1.00 78.51 63 SER A O 1
ATOM 454 N N . VAL A 1 64 ? -84.319 -135.099 -32.971 1.00 78.73 64 VAL A N 1
ATOM 455 C CA . VAL A 1 64 ? -83.859 -135.698 -34.220 1.00 78.73 64 VAL A CA 1
ATOM 456 C C . VAL A 1 64 ? -82.411 -135.296 -34.451 1.00 78.73 64 VAL A C 1
ATOM 457 O O . VAL A 1 64 ? -82.083 -134.106 -34.421 1.00 78.73 64 VAL A O 1
ATOM 461 N N . LYS A 1 65 ? -81.550 -136.282 -34.685 1.00 79.90 65 LYS A N 1
ATOM 462 C CA . LYS A 1 65 ? -80.211 -136.024 -35.187 1.00 79.90 65 LYS A CA 1
ATOM 463 C C . LYS A 1 65 ? -79.786 -137.184 -36.067 1.00 79.90 65 LYS A C 1
ATOM 464 O O . LYS A 1 65 ? -79.840 -138.342 -35.645 1.00 79.90 65 LYS A O 1
ATOM 470 N N . GLY A 1 66 ? -79.375 -136.867 -37.291 1.00 80.76 66 GLY A N 1
ATOM 471 C CA . GLY A 1 66 ? -78.823 -137.832 -38.211 1.00 80.76 66 GLY A CA 1
ATOM 472 C C . GLY A 1 66 ? -79.835 -138.518 -39.106 1.00 80.76 66 GLY A C 1
ATOM 473 O O . GLY A 1 66 ? -79.477 -138.935 -40.209 1.00 80.76 66 GLY A O 1
ATOM 474 N N . ARG A 1 67 ? -81.086 -138.651 -38.667 1.00 81.55 67 ARG A N 1
ATOM 475 C CA . ARG A 1 67 ? -82.085 -139.259 -39.534 1.00 81.55 67 ARG A CA 1
ATOM 476 C C . ARG A 1 67 ? -82.816 -138.233 -40.391 1.00 81.55 67 ARG A C 1
ATOM 477 O O . ARG A 1 67 ? -83.457 -138.615 -41.375 1.00 81.55 67 ARG A O 1
ATOM 485 N N . PHE A 1 68 ? -82.717 -136.949 -40.056 1.00 80.61 68 PHE A N 1
ATOM 486 C CA . PHE A 1 68 ? -83.005 -135.861 -40.979 1.00 80.61 68 PHE A CA 1
ATOM 487 C C . PHE A 1 68 ? -81.719 -135.097 -41.227 1.00 80.61 68 PHE A C 1
ATOM 488 O O . PHE A 1 68 ? -80.988 -134.793 -40.281 1.00 80.61 68 PHE A O 1
ATOM 496 N N . THR A 1 69 ? -81.444 -134.785 -42.487 1.00 81.10 69 THR A N 1
ATOM 497 C CA . THR A 1 69 ? -80.325 -133.941 -42.852 1.00 81.10 69 THR A CA 1
ATOM 498 C C . THR A 1 69 ? -80.820 -132.844 -43.781 1.00 81.10 69 THR A C 1
ATOM 499 O O . THR A 1 69 ? -81.852 -132.971 -44.448 1.00 81.10 69 THR A O 1
ATOM 503 N N . ILE A 1 70 ? -80.082 -131.741 -43.803 1.00 80.00 70 ILE A N 1
ATOM 504 C CA . ILE A 1 70 ? -80.380 -130.640 -44.705 1.00 80.00 70 ILE A CA 1
ATOM 505 C C . ILE A 1 70 ? -79.073 -130.124 -45.280 1.00 80.00 70 ILE A C 1
ATOM 506 O O . ILE A 1 70 ? -78.176 -129.718 -44.534 1.00 80.00 70 ILE A O 1
ATOM 511 N N . SER A 1 71 ? -78.968 -130.136 -46.603 1.00 80.12 71 SER A N 1
ATOM 512 C CA . SER A 1 71 ? -77.740 -129.810 -47.301 1.00 80.12 71 SER A CA 1
ATOM 513 C C . SER A 1 71 ? -78.092 -129.029 -48.554 1.00 80.12 71 SER A C 1
ATOM 514 O O . SER A 1 71 ? -79.232 -129.052 -49.024 1.00 80.12 71 SER A O 1
ATOM 517 N N . LYS A 1 72 ? -77.100 -128.328 -49.092 1.00 79.69 72 LYS A N 1
ATOM 518 C CA . LYS A 1 72 ? -77.257 -127.564 -50.319 1.00 79.69 72 LYS A CA 1
ATOM 519 C C . LYS A 1 72 ? -76.278 -128.084 -51.360 1.00 79.69 72 LYS A C 1
ATOM 520 O O . LYS A 1 72 ? -75.083 -128.229 -51.078 1.00 79.69 72 LYS A O 1
ATOM 526 N N . ASP A 1 73 ? -76.788 -128.372 -52.553 1.00 81.17 73 ASP A N 1
ATOM 527 C CA . ASP A 1 73 ? -75.930 -128.779 -53.656 1.00 81.17 73 ASP A CA 1
ATOM 528 C C . ASP A 1 73 ? -75.099 -127.593 -54.129 1.00 81.17 73 ASP A C 1
ATOM 529 O O . ASP A 1 73 ? -75.616 -126.484 -54.294 1.00 81.17 73 ASP A O 1
ATOM 534 N N . ASN A 1 74 ? -73.803 -127.828 -54.343 1.00 82.10 74 ASN A N 1
ATOM 535 C CA . ASN A 1 74 ? -72.921 -126.751 -54.774 1.00 82.10 74 ASN A CA 1
ATOM 536 C C . ASN A 1 74 ? -73.229 -126.318 -56.201 1.00 82.10 74 ASN A C 1
ATOM 537 O O . ASN A 1 74 ? -73.209 -125.120 -56.510 1.00 82.10 74 ASN A O 1
ATOM 542 N N . ALA A 1 75 ? -73.512 -127.276 -57.085 1.00 82.57 75 ALA A N 1
ATOM 543 C CA . ALA A 1 75 ? -73.801 -126.949 -58.477 1.00 82.57 75 ALA A CA 1
ATOM 544 C C . ALA A 1 75 ? -75.232 -126.454 -58.651 1.00 82.57 75 ALA A C 1
ATOM 545 O O . ALA A 1 75 ? -75.466 -125.427 -59.297 1.00 82.57 75 ALA A O 1
ATOM 547 N N . ASP A 1 76 ? -76.204 -127.172 -58.083 1.00 82.17 76 ASP A N 1
ATOM 548 C CA . ASP A 1 76 ? -77.598 -126.760 -58.219 1.00 82.17 76 ASP A CA 1
ATOM 549 C C . ASP A 1 76 ? -77.890 -125.503 -57.410 1.00 82.17 76 ASP A C 1
ATOM 550 O O . ASP A 1 76 ? -78.727 -124.689 -57.814 1.00 82.17 76 ASP A O 1
ATOM 555 N N . ASN A 1 77 ? -77.214 -125.326 -56.274 1.00 80.90 77 ASN A N 1
ATOM 556 C CA . ASN A 1 77 ? -77.307 -124.114 -55.467 1.00 80.90 77 ASN A CA 1
ATOM 557 C C . ASN A 1 77 ? -78.717 -123.887 -54.941 1.00 80.90 77 ASN A C 1
ATOM 558 O O . ASN A 1 77 ? -79.097 -122.751 -54.640 1.00 80.90 77 ASN A O 1
ATOM 563 N N . ILE A 1 78 ? -79.497 -124.958 -54.818 1.00 80.82 78 ILE A N 1
ATOM 564 C CA . ILE A 1 78 ? -80.878 -124.898 -54.344 1.00 80.82 78 ILE A CA 1
ATOM 565 C C . ILE A 1 78 ? -81.031 -125.881 -53.189 1.00 80.82 78 ILE A C 1
ATOM 566 O O . ILE A 1 78 ? -80.787 -127.082 -53.354 1.00 80.82 78 ILE A O 1
ATOM 571 N N . MET A 1 79 ? -81.436 -125.370 -52.028 1.00 80.89 79 MET A N 1
ATOM 572 C CA . MET A 1 79 ? -81.673 -126.206 -50.859 1.00 80.89 79 MET A CA 1
ATOM 573 C C . MET A 1 79 ? -82.730 -127.270 -51.138 1.00 80.89 79 MET A C 1
ATOM 574 O O . MET A 1 79 ? -83.648 -127.075 -51.939 1.00 80.89 79 MET A O 1
ATOM 579 N N . TYR A 1 80 ? -82.591 -128.406 -50.453 1.00 81.22 80 TYR A N 1
ATOM 580 C CA . TYR A 1 80 ? -83.639 -129.416 -50.389 1.00 81.22 80 TYR A CA 1
ATOM 581 C C . TYR A 1 80 ? -83.463 -130.232 -49.115 1.00 81.22 80 TYR A C 1
ATOM 582 O O . TYR A 1 80 ? -82.335 -130.522 -48.707 1.00 81.22 80 TYR A O 1
ATOM 591 N N . LEU A 1 81 ? -84.583 -130.589 -48.488 1.00 81.02 81 LEU A N 1
ATOM 592 C CA . LEU A 1 81 ? -84.551 -131.496 -47.346 1.00 81.02 81 LEU A CA 1
ATOM 593 C C . LEU A 1 81 ? -84.083 -132.868 -47.793 1.00 81.02 81 LEU A C 1
ATOM 594 O O . LEU A 1 81 ? -84.454 -133.341 -48.869 1.00 81.02 81 LEU A O 1
ATOM 599 N N . GLU A 1 82 ? -83.280 -133.525 -46.962 1.00 82.21 82 GLU A N 1
ATOM 600 C CA . GLU A 1 82 ? -82.939 -134.918 -47.172 1.00 82.21 82 GLU A CA 1
ATOM 601 C C . GLU A 1 82 ? -83.313 -135.715 -45.930 1.00 82.21 82 GLU A C 1
ATOM 602 O O . GLU A 1 82 ? -83.089 -135.265 -44.803 1.00 82.21 82 GLU A O 1
ATOM 608 N N . MET A 1 83 ? -83.910 -136.878 -46.143 1.00 83.01 83 MET A N 1
ATOM 609 C CA . MET A 1 83 ? -84.252 -137.799 -45.067 1.00 83.01 83 MET A CA 1
ATOM 610 C C . MET A 1 83 ? -83.672 -139.161 -45.425 1.00 83.01 83 MET A C 1
ATOM 611 O O . MET A 1 83 ? -84.070 -139.761 -46.429 1.00 83.01 83 MET A O 1
ATOM 616 N N . ASN A 1 84 ? -82.722 -139.641 -44.622 1.00 83.75 84 ASN A N 1
ATOM 617 C CA . ASN A 1 84 ? -82.028 -140.884 -44.928 1.00 83.75 84 ASN A CA 1
ATOM 618 C C . ASN A 1 84 ? -82.633 -142.086 -44.217 1.00 83.75 84 ASN A C 1
ATOM 619 O O . ASN A 1 84 ? -82.626 -143.192 -44.766 1.00 83.75 84 ASN A O 1
ATOM 624 N N . SER A 1 85 ? -83.137 -141.903 -43.001 1.00 84.69 85 SE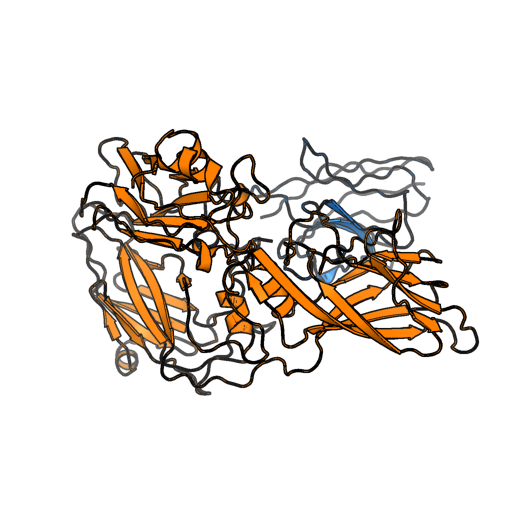R A N 1
ATOM 625 C CA . SER A 1 85 ? -83.846 -142.955 -42.285 1.00 84.69 85 SER A CA 1
ATOM 626 C C . SER A 1 85 ? -84.996 -142.324 -41.517 1.00 84.69 85 SER A C 1
ATOM 627 O O . SER A 1 85 ? -84.972 -141.135 -41.195 1.00 84.69 85 SER A O 1
ATOM 630 N N . LEU A 1 86 ? -86.008 -143.134 -41.218 1.00 85.29 86 LEU A N 1
ATOM 631 C CA . LEU A 1 86 ? -87.283 -142.603 -40.760 1.00 85.29 86 LEU A CA 1
ATOM 632 C C . LEU A 1 86 ? -87.867 -143.461 -39.649 1.00 85.29 86 LEU A C 1
ATOM 633 O O . LEU A 1 86 ? -87.918 -144.689 -39.763 1.00 85.29 86 LEU A O 1
ATOM 638 N N . LYS A 1 87 ? -88.295 -142.800 -38.580 1.00 85.06 87 LYS A N 1
ATOM 639 C CA . LYS A 1 87 ? -89.089 -143.414 -37.537 1.00 85.06 87 LYS A CA 1
ATOM 640 C C . LYS A 1 87 ? -90.562 -143.407 -37.930 1.00 85.06 87 LYS A C 1
ATOM 641 O O . LYS A 1 87 ? -90.981 -142.625 -38.786 1.00 85.06 87 LYS A O 1
ATOM 647 N N . PRO A 1 88 ? -91.374 -144.271 -37.315 1.00 85.70 88 PRO A N 1
ATOM 648 C CA . PRO A 1 88 ? -92.783 -144.365 -37.735 1.00 85.70 88 PRO A CA 1
ATOM 649 C C . PRO A 1 88 ? -93.535 -143.044 -37.749 1.00 85.70 88 PRO A C 1
ATOM 650 O O . PRO A 1 88 ? -94.377 -142.843 -38.632 1.00 85.70 88 PRO A O 1
ATOM 654 N N . GLU A 1 89 ? -93.266 -142.134 -36.812 1.00 85.38 89 GLU A N 1
ATOM 655 C CA . GLU A 1 89 ? -94.129 -140.970 -36.602 1.00 85.38 89 GLU A CA 1
ATOM 656 C C . GLU A 1 89 ? -93.530 -139.753 -37.305 1.00 85.38 89 GLU A C 1
ATOM 657 O O . GLU A 1 89 ? -92.731 -139.006 -36.740 1.00 85.38 89 GLU A O 1
ATOM 663 N N . ASP A 1 90 ? -93.933 -139.567 -38.566 1.00 84.76 90 ASP A N 1
ATOM 664 C CA . ASP A 1 90 ? -93.707 -138.344 -39.332 1.00 84.76 90 ASP A CA 1
ATOM 665 C C . ASP A 1 90 ? -95.030 -137.740 -39.785 1.00 84.76 90 ASP A C 1
ATOM 666 O O . ASP A 1 90 ? -95.091 -137.086 -40.829 1.00 84.76 90 ASP A O 1
ATOM 671 N N . THR A 1 91 ? -96.084 -137.939 -38.998 1.00 84.26 91 THR A N 1
ATOM 672 C CA . THR A 1 91 ? -97.467 -137.804 -39.439 1.00 84.26 91 THR A CA 1
ATOM 673 C C . THR A 1 91 ? -97.717 -136.614 -40.357 1.00 84.26 91 THR A C 1
ATOM 674 O O . THR A 1 91 ? -98.455 -136.733 -41.342 1.00 84.26 91 THR A O 1
ATOM 678 N N . ALA A 1 92 ? -97.122 -135.470 -40.049 1.00 82.72 92 ALA A N 1
ATOM 679 C CA . ALA A 1 92 ? -97.554 -134.237 -40.680 1.00 82.72 92 ALA A CA 1
ATOM 680 C C . ALA A 1 92 ? -97.081 -134.123 -42.123 1.00 82.72 92 ALA A C 1
ATOM 681 O O . ALA A 1 92 ? -96.223 -134.869 -42.602 1.00 82.72 92 ALA A O 1
ATOM 683 N N . ILE A 1 93 ? -97.691 -133.169 -42.810 1.00 81.72 93 ILE A N 1
ATOM 684 C CA . ILE A 1 93 ? -97.166 -132.620 -44.053 1.00 81.72 93 ILE A CA 1
ATOM 685 C C . ILE A 1 93 ? -96.052 -131.645 -43.695 1.00 81.72 93 ILE A C 1
ATOM 686 O O . ILE A 1 93 ? -96.208 -130.819 -42.788 1.00 81.72 93 ILE A O 1
ATOM 691 N N . TYR A 1 94 ? -94.921 -131.740 -44.387 1.00 81.26 94 TYR A N 1
ATOM 692 C CA . TYR A 1 94 ? -93.848 -130.804 -44.094 1.00 81.26 94 TYR A CA 1
ATOM 693 C C . TYR A 1 94 ? -94.104 -129.479 -44.801 1.00 81.26 94 TYR A C 1
ATOM 694 O O . TYR A 1 94 ? -94.768 -129.414 -45.838 1.00 81.26 94 TYR A O 1
ATOM 703 N N . TYR A 1 95 ? -93.563 -128.414 -44.225 1.00 80.68 95 TYR A N 1
ATOM 704 C CA . TYR A 1 95 ? -93.679 -127.086 -44.794 1.00 80.68 95 TYR A CA 1
ATOM 705 C C . TYR A 1 95 ? -92.295 -126.519 -45.059 1.00 80.68 95 TYR A C 1
ATOM 706 O O . TYR A 1 95 ? -91.362 -126.727 -44.275 1.00 80.68 95 TYR A O 1
ATOM 715 N N . CYS A 1 96 ? -92.187 -125.784 -46.163 1.00 79.77 96 CYS A N 1
ATOM 716 C CA . CYS A 1 96 ? -90.987 -125.046 -46.538 1.00 79.77 96 CYS A CA 1
ATOM 717 C C . CYS A 1 96 ? -91.285 -123.566 -46.371 1.00 79.77 96 CYS A C 1
ATOM 718 O O . CYS A 1 96 ? -92.245 -123.056 -46.958 1.00 79.77 96 CYS A O 1
ATOM 721 N N . ALA A 1 97 ? -90.471 -122.880 -45.575 1.00 76.23 97 ALA A N 1
ATOM 722 C CA . ALA A 1 97 ? -90.702 -121.469 -45.329 1.00 76.23 97 ALA A CA 1
ATOM 723 C C . ALA A 1 97 ? -89.370 -120.773 -45.088 1.00 76.23 97 ALA A C 1
ATOM 724 O O . ALA A 1 97 ? -88.525 -121.272 -44.338 1.00 76.23 97 ALA A O 1
ATOM 726 N N . ALA A 1 98 ? -89.204 -119.615 -45.724 1.00 73.66 98 ALA A N 1
ATOM 727 C CA . ALA A 1 98 ? -87.947 -118.889 -45.750 1.00 73.66 98 ALA A CA 1
ATOM 728 C C . ALA A 1 98 ? -88.123 -117.488 -45.184 1.00 73.66 98 ALA A C 1
ATOM 729 O O . ALA A 1 98 ? -89.217 -116.917 -45.222 1.00 73.66 98 ALA A O 1
ATOM 731 N N . ALA A 1 99 ? -87.031 -116.945 -44.653 1.00 71.93 99 ALA A N 1
ATOM 732 C CA . ALA A 1 99 ? -86.972 -115.585 -44.140 1.00 71.93 99 ALA A CA 1
ATOM 733 C C . ALA A 1 99 ? -85.801 -114.874 -44.789 1.00 71.93 99 ALA A C 1
ATOM 734 O O . ALA A 1 99 ? -84.687 -115.406 -44.814 1.00 71.93 99 ALA A O 1
ATOM 736 N N . ASP A 1 100 ? -86.049 -113.674 -45.303 1.00 70.40 100 ASP A N 1
ATOM 737 C CA . ASP A 1 100 ? -85.053 -112.956 -46.084 1.00 70.40 100 ASP A CA 1
ATOM 738 C C . ASP A 1 100 ? -84.581 -111.661 -45.439 1.00 70.40 100 ASP A C 1
ATOM 739 O O . ASP A 1 100 ? -83.832 -110.914 -46.071 1.00 70.40 100 ASP A O 1
ATOM 744 N N . ALA A 1 101 ? -84.993 -111.374 -44.208 1.00 65.39 101 ALA A N 1
ATOM 745 C CA . ALA A 1 101 ? -84.644 -110.124 -43.553 1.00 65.39 101 ALA A CA 1
ATOM 746 C C . ALA A 1 101 ? -83.502 -110.294 -42.565 1.00 65.39 101 ALA A C 1
ATOM 747 O O . ALA A 1 101 ? -83.418 -109.549 -41.583 1.00 65.39 101 ALA A O 1
ATOM 749 N N . ILE A 1 102 ? -82.620 -111.263 -42.810 1.00 61.21 102 ILE A N 1
ATOM 750 C CA . ILE A 1 102 ? -81.588 -111.602 -41.843 1.00 61.21 102 ILE A CA 1
ATOM 751 C C . ILE A 1 102 ? -80.735 -110.385 -41.537 1.00 61.21 102 ILE A C 1
ATOM 752 O O . ILE A 1 102 ? -80.330 -109.638 -42.436 1.00 61.21 102 ILE A O 1
ATOM 757 N N . GLY A 1 103 ? -80.468 -110.181 -40.251 1.00 58.44 103 GLY A N 1
ATOM 758 C CA . GLY A 1 103 ? -79.606 -109.128 -39.771 1.00 58.44 103 GLY A CA 1
ATOM 759 C C . GLY A 1 103 ? -78.265 -109.662 -39.317 1.00 58.44 103 GLY A C 1
ATOM 760 O O . GLY A 1 103 ? -77.797 -110.712 -39.767 1.00 58.44 103 GLY A O 1
ATOM 761 N N . LEU A 1 104 ? -77.630 -108.920 -38.412 1.00 55.40 104 LEU A N 1
ATOM 762 C CA . LEU A 1 104 ? -76.335 -109.346 -37.907 1.00 55.40 104 LEU A CA 1
ATOM 763 C C . LEU A 1 104 ? -76.437 -110.246 -36.691 1.00 55.40 104 LEU A C 1
ATOM 764 O O . LEU A 1 104 ? -75.459 -110.920 -36.354 1.00 55.40 104 LEU A O 1
ATOM 769 N N . ALA A 1 105 ? -77.583 -110.267 -36.023 1.00 57.24 105 ALA A N 1
ATOM 770 C CA . ALA A 1 105 ? -77.770 -111.132 -34.872 1.00 57.24 105 ALA A CA 1
ATOM 771 C C . ALA A 1 105 ? -78.296 -112.505 -35.254 1.00 57.24 105 ALA A C 1
ATOM 772 O O . ALA A 1 105 ? -78.252 -113.422 -34.430 1.00 57.24 105 ALA A O 1
ATOM 774 N N . GLU A 1 106 ? -78.794 -112.659 -36.478 1.00 58.93 106 GLU A N 1
ATOM 775 C CA . GLU A 1 106 ? -79.264 -113.931 -36.997 1.00 58.93 106 GLU A CA 1
ATOM 776 C C . GLU A 1 106 ? -78.258 -114.572 -37.937 1.00 58.93 106 GLU A C 1
ATOM 777 O O . GLU A 1 106 ? -78.571 -115.581 -38.573 1.00 58.93 106 GLU A O 1
ATOM 783 N N . TYR A 1 107 ? -77.058 -114.006 -38.038 1.00 56.52 107 TYR A N 1
ATOM 784 C CA . TYR A 1 107 ? -76.073 -114.439 -39.017 1.00 56.52 107 TYR A CA 1
ATOM 785 C C . TYR A 1 107 ? -75.005 -115.335 -38.400 1.00 56.52 107 TYR A C 1
ATOM 786 O O . TYR A 1 107 ? -74.802 -116.462 -38.857 1.00 56.52 107 TYR A O 1
ATOM 795 N N . TRP A 1 108 ? -74.312 -114.853 -37.368 1.00 56.59 108 TRP A N 1
ATOM 796 C CA . TRP A 1 108 ? -73.326 -115.690 -36.703 1.00 56.59 108 TRP A CA 1
ATOM 797 C C . TRP A 1 108 ? -73.952 -116.644 -35.698 1.00 56.59 108 TRP A C 1
ATOM 798 O O . TRP A 1 108 ? -73.262 -117.542 -35.210 1.00 56.59 108 TRP A O 1
ATOM 809 N N . SER A 1 109 ? -75.226 -116.469 -35.371 1.00 58.10 109 SER A N 1
ATOM 810 C CA . SER A 1 109 ? -75.891 -117.379 -34.460 1.00 58.10 109 SER A CA 1
ATOM 811 C C . SER A 1 109 ? -76.333 -118.634 -35.195 1.00 58.10 109 SER A C 1
ATOM 812 O O . SER A 1 109 ? -76.307 -118.710 -36.423 1.00 58.10 109 SER A O 1
ATOM 815 N N . THR A 1 110 ? -76.755 -119.630 -34.429 1.00 59.55 110 THR A N 1
ATOM 816 C CA . THR A 1 110 ? -77.385 -120.772 -35.052 1.00 59.55 110 THR A CA 1
ATOM 817 C C . THR A 1 110 ? -78.709 -120.338 -35.672 1.00 59.55 110 THR A C 1
ATOM 818 O O . THR A 1 110 ? -79.382 -119.439 -35.159 1.00 59.55 110 THR A O 1
ATOM 822 N N . PRO A 1 111 ? -79.094 -120.946 -36.784 1.00 63.91 111 PRO A N 1
ATOM 823 C CA . PRO A 1 111 ? -80.389 -120.631 -37.385 1.00 63.91 111 PRO A CA 1
ATOM 824 C C . PRO A 1 111 ? -81.534 -120.924 -36.429 1.00 63.91 111 PRO A C 1
ATOM 825 O O . PRO A 1 111 ? -81.598 -121.989 -35.815 1.00 63.91 111 PRO A O 1
ATOM 829 N N . THR A 1 112 ? -82.443 -119.967 -36.312 1.00 66.64 112 THR A N 1
ATOM 830 C CA . THR A 1 112 ? -83.552 -120.094 -35.389 1.00 66.64 112 THR A CA 1
ATOM 831 C C . THR A 1 112 ? -84.593 -121.057 -35.935 1.00 66.64 112 THR A C 1
ATOM 832 O O . THR A 1 112 ? -84.728 -121.236 -37.148 1.00 66.64 112 THR A O 1
ATOM 836 N N . LEU A 1 113 ? -85.318 -121.696 -35.020 1.00 69.27 113 LEU A N 1
ATOM 837 C CA . LEU A 1 113 ? -86.399 -122.604 -35.373 1.00 69.27 113 LEU A CA 1
ATOM 838 C C . LEU A 1 113 ? -87.773 -122.054 -35.029 1.00 69.27 113 LEU A C 1
ATOM 839 O O . LEU A 1 113 ? -88.766 -122.766 -35.194 1.00 69.27 113 LEU A O 1
ATOM 844 N N . SER A 1 114 ? -87.862 -120.817 -34.555 1.00 70.59 114 SER A N 1
ATOM 845 C CA . SER A 1 114 ? -89.157 -120.261 -34.196 1.00 70.59 114 SER A CA 1
ATOM 846 C C . SER A 1 114 ? -90.002 -120.034 -35.442 1.00 70.59 114 SER A C 1
ATOM 847 O O . SER A 1 114 ? -89.506 -119.599 -36.483 1.00 70.59 114 SER A O 1
ATOM 850 N N . ALA A 1 115 ? -91.294 -120.329 -35.321 1.00 71.19 115 ALA A N 1
ATOM 851 C CA . ALA A 1 115 ? -92.196 -120.222 -36.457 1.00 71.19 115 ALA A CA 1
ATOM 852 C C . ALA A 1 115 ? -92.563 -118.779 -36.773 1.00 71.19 115 ALA A C 1
ATOM 853 O O . ALA A 1 115 ? -92.831 -118.452 -37.934 1.00 71.19 115 ALA A O 1
ATOM 855 N N . ALA A 1 116 ? -92.574 -117.904 -35.769 1.00 70.87 116 ALA A N 1
ATOM 856 C CA . ALA A 1 116 ? -93.096 -116.558 -35.966 1.00 70.87 116 ALA A CA 1
ATOM 857 C C . ALA A 1 116 ? -92.187 -115.691 -36.829 1.00 70.87 116 ALA A C 1
ATOM 858 O O . ALA A 1 116 ? -92.632 -114.645 -37.315 1.00 70.87 116 ALA A O 1
ATOM 860 N N . ARG A 1 117 ? -90.936 -116.098 -37.040 1.00 69.99 117 ARG A N 1
ATOM 861 C CA . ARG A 1 117 ? -89.986 -115.256 -37.757 1.00 69.99 117 ARG A CA 1
ATOM 862 C C . ARG A 1 117 ? -90.154 -115.353 -39.266 1.00 69.99 117 ARG A C 1
ATOM 863 O O . ARG A 1 117 ? -89.892 -114.376 -39.976 1.00 69.99 117 ARG A O 1
ATOM 871 N N . TYR A 1 118 ? -90.585 -116.504 -39.770 1.00 72.01 118 TYR A N 1
ATOM 872 C CA . TYR A 1 118 ? -90.570 -116.784 -41.200 1.00 72.01 118 TYR A CA 1
ATOM 873 C C . TYR A 1 118 ? -91.858 -116.282 -41.844 1.00 72.01 118 TYR A C 1
ATOM 874 O O . TYR A 1 118 ? -92.951 -116.742 -41.503 1.00 72.01 118 TYR A O 1
ATOM 883 N N . LYS A 1 119 ? -91.722 -115.354 -42.792 1.00 72.95 119 LYS A N 1
ATOM 884 C CA . LYS A 1 119 ? -92.852 -114.636 -43.360 1.00 72.95 119 LYS A CA 1
ATOM 885 C C . LYS A 1 119 ? -93.394 -115.264 -44.637 1.00 72.95 119 LYS A C 1
ATOM 886 O O . LYS A 1 119 ? -94.516 -114.938 -45.037 1.00 72.95 119 LYS A O 1
ATOM 892 N N . TYR A 1 120 ? -92.639 -116.155 -45.285 1.00 74.39 120 TYR A N 1
ATOM 893 C CA . TYR A 1 120 ? -93.055 -116.794 -46.534 1.00 74.39 120 TYR A CA 1
ATOM 894 C C . TYR A 1 120 ? -93.503 -118.218 -46.228 1.00 74.39 120 TYR A C 1
ATOM 895 O O . TYR A 1 120 ? -92.680 -119.069 -45.877 1.00 74.39 120 TYR A O 1
ATOM 904 N N . TRP A 1 121 ? -94.798 -118.486 -46.385 1.00 76.12 121 TRP A N 1
ATOM 905 C CA . TRP A 1 121 ? -95.377 -119.774 -46.028 1.00 76.12 121 TRP A CA 1
ATOM 906 C C . TRP A 1 121 ? -96.064 -120.420 -47.220 1.00 76.12 121 TRP A C 1
ATOM 907 O O . TRP A 1 121 ? -96.772 -119.754 -47.983 1.00 76.12 121 TRP A O 1
ATOM 918 N N . GLY A 1 122 ? -95.868 -121.735 -47.351 1.00 79.11 122 GLY A N 1
ATOM 919 C CA . GLY A 1 122 ? -96.375 -122.491 -48.480 1.00 79.11 122 GLY A CA 1
ATOM 920 C C . GLY A 1 122 ? -96.902 -123.836 -48.032 1.00 79.11 122 GLY A C 1
ATOM 921 O O . GLY A 1 122 ? -96.702 -124.261 -46.893 1.00 79.11 122 GLY A O 1
ATOM 922 N N . GLN A 1 123 ? -97.571 -124.516 -48.965 1.00 81.06 123 GLN A N 1
ATOM 923 C CA . GLN A 1 123 ? -98.366 -125.688 -48.609 1.00 81.06 123 GLN A CA 1
ATOM 924 C C . GLN A 1 123 ? -97.485 -126.863 -48.204 1.00 81.06 123 GLN A C 1
ATOM 925 O O . GLN A 1 123 ? -97.649 -127.425 -47.115 1.00 81.06 123 GLN A O 1
ATOM 931 N N . GLY A 1 124 ? -96.556 -127.261 -49.066 1.00 81.21 124 GLY A N 1
ATOM 932 C CA . GLY A 1 124 ? -95.690 -128.380 -48.760 1.00 81.21 124 GLY A CA 1
ATOM 933 C C . GLY A 1 124 ? -96.279 -129.728 -49.146 1.00 81.21 124 GLY A C 1
ATOM 934 O O . GLY A 1 124 ? -97.403 -129.849 -49.632 1.00 81.21 124 GLY A O 1
ATOM 935 N N . THR A 1 125 ? -95.489 -130.770 -48.893 1.00 81.57 125 THR A N 1
ATOM 936 C CA . THR A 1 125 ? -95.706 -132.097 -49.456 1.00 81.57 125 THR A CA 1
ATOM 937 C C . THR A 1 125 ? -96.064 -133.110 -48.374 1.00 81.57 125 THR A C 1
ATOM 938 O O . THR A 1 125 ? -95.470 -133.119 -47.291 1.00 81.57 125 THR A O 1
ATOM 942 N N . GLN A 1 126 ? -97.029 -133.975 -48.691 1.00 82.81 126 GLN A N 1
ATOM 943 C CA . GLN A 1 126 ? -97.579 -134.936 -47.738 1.00 82.81 126 GLN A CA 1
ATOM 944 C C . GLN A 1 126 ? -96.699 -136.180 -47.631 1.00 82.81 126 GLN A C 1
ATOM 945 O O . GLN A 1 126 ? -96.385 -136.823 -48.638 1.00 82.81 126 GLN A O 1
ATOM 951 N N . VAL A 1 127 ? -96.322 -136.518 -46.398 1.00 82.79 127 VAL A N 1
ATOM 952 C CA . VAL A 1 127 ? -95.476 -137.665 -46.086 1.00 82.79 127 VAL A CA 1
ATOM 953 C C . VAL A 1 127 ? -96.104 -138.413 -44.919 1.00 82.79 127 VAL A C 1
ATOM 954 O O . VAL A 1 127 ? -96.538 -137.793 -43.941 1.00 82.79 127 VAL A O 1
ATOM 958 N N . THR A 1 128 ? -96.144 -139.738 -45.016 1.00 83.35 128 THR A N 1
ATOM 959 C CA . THR A 1 128 ? -96.613 -140.578 -43.921 1.00 83.35 128 THR A CA 1
ATOM 960 C C . THR A 1 128 ? -96.105 -141.990 -44.161 1.00 83.35 128 THR A C 1
ATOM 961 O O . THR A 1 128 ? -95.548 -142.299 -45.216 1.00 83.35 128 THR A O 1
ATOM 965 N N . VAL A 1 129 ? -96.288 -142.844 -43.155 1.00 84.38 129 VAL A N 1
ATOM 966 C CA . VAL A 1 129 ? -96.006 -144.266 -43.276 1.00 84.38 129 VAL A CA 1
ATOM 967 C C . VAL A 1 129 ? -97.136 -145.037 -42.611 1.00 84.38 129 VAL A C 1
ATOM 968 O O . VAL A 1 129 ? -97.858 -144.519 -41.756 1.00 84.38 129 VAL A O 1
ATOM 972 N N . SER A 1 130 ? -97.284 -146.291 -43.019 1.00 85.14 130 SER A N 1
ATOM 973 C CA . SER A 1 130 ? -98.329 -147.149 -42.478 1.00 85.14 130 SER A CA 1
ATOM 974 C C . SER A 1 130 ? -98.041 -147.511 -41.026 1.00 85.14 130 SER A C 1
ATOM 975 O O . SER A 1 130 ? -96.980 -147.190 -40.491 1.00 85.14 130 SER A O 1
ATOM 978 N N . GLY B 2 1 ? -43.586 -89.125 -59.680 1.00 47.22 1 GLY B N 1
ATOM 979 C CA . GLY B 2 1 ? -43.511 -90.597 -59.505 1.00 47.22 1 GLY B CA 1
ATOM 980 C C . GLY B 2 1 ? -44.764 -91.303 -59.975 1.00 47.22 1 GLY B C 1
ATOM 981 O O . GLY B 2 1 ? -45.690 -91.526 -59.200 1.00 47.22 1 GLY B O 1
ATOM 982 N N . LEU B 2 2 ? -44.790 -91.654 -61.255 1.00 46.74 2 LEU B N 1
ATOM 983 C CA . LEU B 2 2 ? -45.913 -92.373 -61.833 1.00 46.74 2 LEU B CA 1
ATOM 984 C C . LEU B 2 2 ? -45.662 -93.869 -61.735 1.00 46.74 2 LEU B C 1
ATOM 985 O O . LEU B 2 2 ? -44.598 -94.356 -62.129 1.00 46.74 2 LEU B O 1
ATOM 990 N N . ALA B 2 3 ? -46.639 -94.587 -61.196 1.00 47.04 3 ALA B N 1
ATOM 991 C CA . ALA B 2 3 ? -46.605 -96.038 -61.164 1.00 47.04 3 ALA B CA 1
ATOM 992 C C . ALA B 2 3 ? -48.029 -96.542 -61.284 1.00 47.04 3 ALA B C 1
ATOM 993 O O . ALA B 2 3 ? -48.921 -96.050 -60.589 1.00 47.04 3 ALA B O 1
ATOM 995 N N . GLY B 2 4 ? -48.237 -97.510 -62.163 1.00 47.01 4 GLY B N 1
ATOM 996 C CA . GLY B 2 4 ? -49.556 -98.065 -62.355 1.00 47.01 4 GLY B CA 1
ATOM 997 C C . GLY B 2 4 ? -50.404 -97.274 -63.321 1.00 47.01 4 GLY B C 1
ATOM 998 O O . GLY B 2 4 ? -50.353 -96.043 -63.361 1.00 47.01 4 GLY B O 1
ATOM 999 N N . ARG B 2 5 ? -51.196 -97.992 -64.108 1.00 46.74 5 ARG B N 1
ATOM 1000 C CA . ARG B 2 5 ? -52.081 -97.398 -65.091 1.00 46.74 5 ARG B CA 1
ATOM 1001 C C . ARG B 2 5 ? -53.201 -98.385 -65.368 1.00 46.74 5 ARG B C 1
ATOM 1002 O O . ARG B 2 5 ? -53.004 -99.600 -65.287 1.00 46.74 5 ARG B O 1
ATOM 1010 N N . GLY B 2 6 ? -54.373 -97.860 -65.703 1.00 43.66 6 GLY B N 1
ATOM 1011 C CA . GLY B 2 6 ? -55.478 -98.726 -66.051 1.00 43.66 6 GLY B CA 1
ATOM 1012 C C . GLY B 2 6 ? -56.463 -98.008 -66.931 1.00 43.66 6 GLY B C 1
ATOM 1013 O O . GLY B 2 6 ? -56.444 -96.782 -67.045 1.00 43.66 6 GLY B O 1
ATOM 1014 N N . VAL B 2 7 ? -57.324 -98.791 -67.567 1.00 42.51 7 VAL B N 1
ATOM 1015 C CA . VAL B 2 7 ? -58.383 -98.249 -68.397 1.00 42.51 7 VAL B CA 1
ATOM 1016 C C . VAL B 2 7 ? -59.708 -98.817 -67.930 1.00 42.51 7 VAL B C 1
ATOM 1017 O O . VAL B 2 7 ? -59.779 -99.880 -67.309 1.00 42.51 7 VAL B O 1
ATOM 1021 N N . ILE B 2 8 ? -60.766 -98.082 -68.232 1.00 42.64 8 ILE B N 1
ATOM 1022 C CA . ILE B 2 8 ? -62.125 -98.555 -68.040 1.00 42.64 8 ILE B CA 1
ATOM 1023 C C . ILE B 2 8 ? -62.907 -98.254 -69.304 1.00 42.64 8 ILE B C 1
ATOM 1024 O O . ILE B 2 8 ? -62.730 -97.195 -69.922 1.00 42.64 8 ILE B O 1
ATOM 1029 N N . TYR B 2 9 ? -63.769 -99.190 -69.685 1.00 42.71 9 TYR B N 1
ATOM 1030 C CA . TYR B 2 9 ? -64.496 -99.139 -70.942 1.00 42.71 9 TYR B CA 1
ATOM 1031 C C . TYR B 2 9 ? -65.942 -98.783 -70.652 1.00 42.71 9 TYR B C 1
ATOM 1032 O O . TYR B 2 9 ? -66.648 -99.542 -69.980 1.00 42.71 9 TYR B O 1
ATOM 1041 N N . ILE B 2 10 ? -66.379 -97.638 -71.156 1.00 42.13 10 ILE B N 1
ATOM 1042 C CA . ILE B 2 10 ? -67.721 -97.132 -70.909 1.00 42.13 10 ILE B CA 1
ATOM 1043 C C . ILE B 2 10 ? -68.536 -97.322 -72.183 1.00 42.13 10 ILE B C 1
ATOM 1044 O O . ILE B 2 10 ? -68.134 -96.829 -73.251 1.00 42.13 10 ILE B O 1
ATOM 1049 N N . PRO B 2 11 ? -69.670 -98.013 -72.118 1.00 41.44 11 PRO B N 1
ATOM 1050 C CA . PRO B 2 11 ? -70.489 -98.208 -73.310 1.00 41.44 11 PRO B CA 1
ATOM 1051 C C . PRO B 2 11 ? -71.175 -96.921 -73.710 1.00 41.44 11 PRO B C 1
ATOM 1052 O O . PRO B 2 11 ? -71.257 -95.958 -72.945 1.00 41.44 11 PRO B O 1
ATOM 1056 N N . LYS B 2 12 ? -71.693 -96.920 -74.935 1.00 41.72 12 LYS B N 1
ATOM 1057 C CA . LYS B 2 12 ? -72.156 -95.672 -75.521 1.00 41.72 12 LYS B CA 1
ATOM 1058 C C . LYS B 2 12 ? -73.298 -95.081 -74.712 1.00 41.72 12 LYS B C 1
ATOM 1059 O O . LYS B 2 12 ? -73.296 -93.885 -74.406 1.00 41.72 12 LYS B O 1
ATOM 1065 N N . ASP B 2 13 ? -74.272 -95.901 -74.344 1.00 42.78 13 ASP B N 1
ATOM 1066 C CA . ASP B 2 13 ? -75.402 -95.468 -73.528 1.00 42.78 13 ASP B CA 1
ATOM 1067 C C . ASP B 2 13 ? -75.214 -96.036 -72.130 1.00 42.78 13 ASP B C 1
ATOM 1068 O O . ASP B 2 13 ? -75.551 -97.194 -71.875 1.00 42.78 13 ASP B O 1
ATOM 1073 N N . CYS B 2 14 ? -74.685 -95.221 -71.220 1.00 42.68 14 CYS B N 1
ATOM 1074 C CA . CYS B 2 14 ? -74.570 -95.674 -69.848 1.00 42.68 14 CYS B CA 1
ATOM 1075 C C . CYS B 2 14 ? -75.932 -95.597 -69.188 1.00 42.68 14 CYS B C 1
ATOM 1076 O O . CYS B 2 14 ? -76.776 -94.767 -69.534 1.00 42.68 14 CYS B O 1
ATOM 1079 N N . GLN B 2 15 ? -76.141 -96.487 -68.237 1.00 42.66 15 GLN B N 1
ATOM 1080 C CA . GLN B 2 15 ? -77.389 -96.591 -67.518 1.00 42.66 15 GLN B CA 1
ATOM 1081 C C . GLN B 2 15 ? -77.121 -96.226 -66.070 1.00 42.66 15 GLN B C 1
ATOM 1082 O O . GLN B 2 15 ? -75.983 -96.283 -65.597 1.00 42.66 15 GLN B O 1
ATOM 1088 N N . ALA B 2 16 ? -78.170 -95.819 -65.373 1.00 42.01 16 ALA B N 1
ATOM 1089 C CA . ALA B 2 16 ? -78.051 -95.620 -63.941 1.00 42.01 16 ALA B CA 1
ATOM 1090 C C . ALA B 2 16 ? -77.961 -96.974 -63.254 1.00 42.01 16 ALA B C 1
ATOM 1091 O O . ALA B 2 16 ? -78.784 -97.858 -63.502 1.00 42.01 16 ALA B O 1
ATOM 1093 N N . ASN B 2 17 ? -76.939 -97.131 -62.415 1.00 42.27 17 ASN B N 1
ATOM 1094 C CA . ASN B 2 17 ? -76.571 -98.288 -61.595 1.00 42.27 17 ASN B CA 1
ATOM 1095 C C . ASN B 2 17 ? -75.846 -99.382 -62.381 1.00 42.27 17 ASN B C 1
ATOM 1096 O O . ASN B 2 17 ? -75.576 -100.440 -61.806 1.00 42.27 17 ASN B O 1
ATOM 1101 N N . ARG B 2 18 ? -75.520 -99.172 -63.653 1.00 42.09 18 ARG B N 1
ATOM 1102 C CA . ARG B 2 18 ? -74.802 -100.187 -64.413 1.00 42.09 18 ARG B CA 1
ATOM 1103 C C . ARG B 2 18 ? -73.341 -100.251 -63.983 1.00 42.09 18 ARG B C 1
ATOM 1104 O O . ARG B 2 18 ? -72.745 -99.254 -63.575 1.00 42.09 18 ARG B O 1
ATOM 1112 N N . TYR B 2 19 ? -72.764 -101.444 -64.097 1.00 41.20 19 TYR B N 1
ATOM 1113 C CA . TYR B 2 19 ? -71.426 -101.727 -63.597 1.00 41.20 19 TYR B CA 1
ATOM 1114 C C . TYR B 2 19 ? -70.386 -101.478 -64.679 1.00 41.20 19 TYR B C 1
ATOM 1115 O O . TYR B 2 19 ? -70.462 -102.059 -65.765 1.00 41.20 19 TYR B O 1
ATOM 1124 N N . LEU B 2 20 ? -69.403 -100.639 -64.367 1.00 40.61 20 LEU B N 1
ATOM 1125 C CA . LEU B 2 20 ? -68.397 -100.199 -65.320 1.00 40.61 20 LEU B CA 1
ATOM 1126 C C . LEU B 2 20 ? -67.049 -100.866 -65.128 1.00 40.61 20 LEU B C 1
ATOM 1127 O O . LEU B 2 20 ? -66.058 -100.408 -65.700 1.00 40.61 20 LEU B O 1
ATOM 1132 N N . GLY B 2 21 ? -66.973 -101.915 -64.330 1.00 41.69 21 GLY B N 1
ATOM 1133 C CA . GLY B 2 21 ? -65.746 -102.668 -64.219 1.00 41.69 21 GLY B CA 1
ATOM 1134 C C . GLY B 2 21 ? -64.844 -102.145 -63.117 1.00 41.69 21 GLY B C 1
ATOM 1135 O O . GLY B 2 21 ? -64.899 -100.983 -62.722 1.00 41.69 21 GLY B O 1
ATOM 1136 N N . THR B 2 22 ? -63.984 -103.029 -62.633 1.00 42.33 22 THR B N 1
ATOM 1137 C CA . THR B 2 22 ? -63.150 -102.759 -61.482 1.00 42.33 22 THR B CA 1
ATOM 1138 C C . THR B 2 22 ? -61.683 -102.898 -61.841 1.00 42.33 22 THR B C 1
ATOM 1139 O O . THR B 2 22 ? -61.322 -103.434 -62.890 1.00 42.33 22 THR B O 1
ATOM 1143 N N . LEU B 2 23 ? -60.840 -102.407 -60.941 1.00 43.78 23 LEU B N 1
ATOM 1144 C CA . LEU B 2 23 ? -59.405 -102.561 -61.113 1.00 43.78 23 LEU B CA 1
ATOM 1145 C C . LEU B 2 23 ? -58.723 -102.478 -59.759 1.00 43.78 23 LEU B C 1
ATOM 1146 O O . LEU B 2 23 ? -59.172 -101.750 -58.870 1.00 43.78 23 LEU B O 1
ATOM 1151 N N . ASN B 2 24 ? -57.649 -103.247 -59.608 1.00 45.58 24 ASN B N 1
ATOM 1152 C CA . ASN B 2 24 ? -56.952 -103.375 -58.340 1.00 45.58 24 ASN B CA 1
ATOM 1153 C C . ASN B 2 24 ? -55.524 -102.873 -58.449 1.00 45.58 24 ASN B C 1
ATOM 1154 O O . ASN B 2 24 ? -54.842 -103.098 -59.451 1.00 45.58 24 ASN B O 1
ATOM 1159 N N . ILE B 2 25 ? -55.083 -102.213 -57.382 1.00 46.49 25 ILE B N 1
ATOM 1160 C CA . ILE B 2 25 ? -53.784 -101.565 -57.352 1.00 46.49 25 ILE B CA 1
ATOM 1161 C C . ILE B 2 25 ? -52.647 -102.572 -57.397 1.00 46.49 25 ILE B C 1
ATOM 1162 O O . ILE B 2 25 ? -51.559 -102.264 -57.912 1.00 46.49 25 ILE B O 1
ATOM 1167 N N . ARG B 2 26 ? -52.883 -103.784 -56.901 1.00 49.40 26 ARG B N 1
ATOM 1168 C CA . ARG B 2 26 ? -51.864 -104.820 -56.970 1.00 49.40 26 ARG B CA 1
ATOM 1169 C C . ARG B 2 26 ? -51.509 -105.132 -58.416 1.00 49.40 26 ARG B C 1
ATOM 1170 O O . ARG B 2 2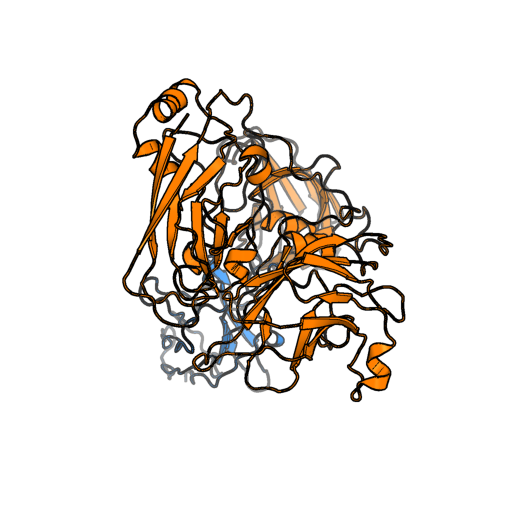6 ? -50.321 -105.194 -58.773 1.00 49.40 26 ARG B O 1
ATOM 1178 N N . ASP B 2 27 ? -52.524 -105.241 -59.274 1.00 47.89 27 ASP B N 1
ATOM 1179 C CA . ASP B 2 27 ? -52.283 -105.522 -60.681 1.00 47.89 27 ASP B CA 1
ATOM 1180 C C . ASP B 2 27 ? -51.594 -104.357 -61.369 1.00 47.89 27 ASP B C 1
ATOM 1181 O O . ASP B 2 27 ? -50.751 -104.564 -62.238 1.00 47.89 27 ASP B O 1
ATOM 1186 N N . MET B 2 28 ? -51.963 -103.127 -61.028 1.00 47.33 28 MET B N 1
ATOM 1187 C CA . MET B 2 28 ? -51.413 -101.996 -61.763 1.00 47.33 28 MET B CA 1
ATOM 1188 C C . MET B 2 28 ? -49.957 -101.762 -61.409 1.00 47.33 28 MET B C 1
ATOM 1189 O O . MET B 2 28 ? -49.167 -101.365 -62.270 1.00 47.33 28 MET B O 1
ATOM 1194 N N . ILE B 2 29 ? -49.577 -101.987 -60.153 1.00 48.09 29 ILE B N 1
ATOM 1195 C CA . ILE B 2 29 ? -48.175 -101.784 -59.821 1.00 48.09 29 ILE B CA 1
ATOM 1196 C C . ILE B 2 29 ? -47.332 -102.976 -60.249 1.00 48.09 29 ILE B C 1
ATOM 1197 O O . ILE B 2 29 ? -46.143 -102.818 -60.543 1.00 48.09 29 ILE B O 1
ATOM 1202 N N . SER B 2 30 ? -47.906 -104.181 -60.297 1.00 49.41 30 SER B N 1
ATOM 1203 C CA . SER B 2 30 ? -47.138 -105.327 -60.774 1.00 49.41 30 SER B CA 1
ATOM 1204 C C . SER B 2 30 ? -47.016 -105.332 -62.295 1.00 49.41 30 SER B C 1
ATOM 1205 O O . SER B 2 30 ? -45.930 -105.550 -62.840 1.00 49.41 30 SER B O 1
ATOM 1208 N N . ASP B 2 31 ? -48.126 -105.098 -62.994 1.00 49.56 31 ASP B N 1
ATOM 1209 C CA . ASP B 2 31 ? -48.148 -105.178 -64.450 1.00 49.56 31 ASP B CA 1
ATOM 1210 C C . ASP B 2 31 ? -47.333 -104.060 -65.079 1.00 49.56 31 ASP B C 1
ATOM 1211 O O . ASP B 2 31 ? -46.580 -104.289 -66.034 1.00 49.56 31 ASP B O 1
ATOM 1216 N N . PHE B 2 32 ? -47.472 -102.846 -64.566 1.00 48.60 32 PHE B N 1
ATOM 1217 C CA . PHE B 2 32 ? -46.753 -101.695 -65.091 1.00 48.60 32 PHE B CA 1
ATOM 1218 C C . PHE B 2 32 ? -45.421 -101.644 -64.365 1.00 48.60 32 PHE B C 1
ATOM 1219 O O . PHE B 2 32 ? -45.290 -101.013 -63.317 1.00 48.60 32 PHE B O 1
ATOM 1227 N N . LYS B 2 33 ? -44.429 -102.303 -64.938 1.00 49.16 33 LYS B N 1
ATOM 1228 C CA . LYS B 2 33 ? -43.142 -102.452 -64.286 1.00 49.16 33 LYS B CA 1
ATOM 1229 C C . LYS B 2 33 ? -42.371 -101.152 -64.406 1.00 49.16 33 LYS B C 1
ATOM 1230 O O . LYS B 2 33 ? -42.298 -100.561 -65.485 1.00 49.16 33 LYS B O 1
ATOM 1236 N N . GLY B 2 34 ? -41.808 -100.701 -63.294 1.00 49.19 34 GLY B N 1
ATOM 1237 C CA . GLY B 2 34 ? -41.379 -99.331 -63.218 1.00 49.19 34 GLY B CA 1
ATOM 1238 C C . GLY B 2 34 ? -40.377 -99.080 -62.118 1.00 49.19 34 GLY B C 1
ATOM 1239 O O . GLY B 2 34 ? -39.759 -100.002 -61.585 1.00 49.19 34 GLY B O 1
ATOM 1240 N N . VAL B 2 35 ? -40.217 -97.798 -61.807 1.00 50.02 35 VAL B N 1
ATOM 1241 C CA . VAL B 2 35 ? -39.322 -97.384 -60.740 1.00 50.02 35 VAL B CA 1
ATOM 1242 C C . VAL B 2 35 ? -39.891 -97.789 -59.389 1.00 50.02 35 VAL B C 1
ATOM 1243 O O . VAL B 2 35 ? -39.190 -98.362 -58.543 1.00 50.02 35 VAL B O 1
ATOM 1247 N N . GLN B 2 36 ? -41.176 -97.524 -59.177 1.00 49.75 36 GLN B N 1
ATOM 1248 C CA . GLN B 2 36 ? -41.766 -97.720 -57.862 1.00 49.75 36 GLN B CA 1
ATOM 1249 C C . GLN B 2 36 ? -42.039 -99.186 -57.573 1.00 49.75 36 GLN B C 1
ATOM 1250 O O . GLN B 2 36 ? -41.927 -99.612 -56.422 1.00 49.75 36 GLN B O 1
ATOM 1256 N N . TYR B 2 37 ? -42.395 -99.973 -58.589 1.00 49.56 37 TYR B N 1
ATOM 1257 C CA . TYR B 2 37 ? -42.624 -101.396 -58.364 1.00 49.56 37 TYR B CA 1
ATOM 1258 C C . TYR B 2 37 ? -41.409 -102.061 -57.741 1.00 49.56 37 TYR B C 1
ATOM 1259 O O . TYR B 2 37 ? -41.532 -102.804 -56.764 1.00 49.56 37 TYR B O 1
ATOM 1268 N N . GLU B 2 38 ? -40.224 -101.826 -58.301 1.00 50.69 38 GLU B N 1
ATOM 1269 C CA . GLU B 2 38 ? -39.038 -102.453 -57.742 1.00 50.69 38 GLU B CA 1
ATOM 1270 C C . GLU B 2 38 ? -38.469 -101.675 -56.568 1.00 50.69 38 GLU B C 1
ATOM 1271 O O . GLU B 2 38 ? -37.693 -102.238 -55.791 1.00 50.69 38 GLU B O 1
ATOM 1277 N N . LYS B 2 39 ? -38.831 -100.403 -56.409 1.00 50.46 39 LYS B N 1
ATOM 1278 C CA . LYS B 2 39 ? -38.500 -99.727 -55.162 1.00 50.46 39 LYS B CA 1
ATOM 1279 C C . LYS B 2 39 ? -39.351 -100.240 -54.014 1.00 50.46 39 LYS B C 1
ATOM 1280 O O . LYS B 2 39 ? -38.997 -100.040 -52.848 1.00 50.46 39 LYS B O 1
ATOM 1286 N N . TRP B 2 40 ? -40.459 -100.893 -54.334 1.00 50.93 40 TRP B N 1
ATOM 1287 C CA . TRP B 2 40 ? -41.374 -101.497 -53.376 1.00 50.93 40 TRP B CA 1
ATOM 1288 C C . TRP B 2 40 ? -40.949 -102.893 -52.968 1.00 50.93 40 TRP B C 1
ATOM 1289 O O . TRP B 2 40 ? -41.560 -103.473 -52.068 1.00 50.93 40 TRP B O 1
ATOM 1300 N N . ILE B 2 41 ? -39.925 -103.445 -53.618 1.00 50.60 41 ILE B N 1
ATOM 1301 C CA . ILE B 2 41 ? -39.333 -104.697 -53.175 1.00 50.60 41 ILE B CA 1
ATOM 1302 C C . ILE B 2 41 ? -38.357 -104.448 -52.039 1.00 50.60 41 ILE B C 1
ATOM 1303 O O . ILE B 2 41 ? -38.427 -105.079 -50.980 1.00 50.60 41 ILE B O 1
ATOM 1308 N N . THR B 2 42 ? -37.432 -103.519 -52.249 1.00 51.84 42 THR B N 1
ATOM 1309 C CA . THR B 2 42 ? -36.398 -103.260 -51.260 1.00 51.84 42 THR B CA 1
ATOM 1310 C C . THR B 2 42 ? -36.977 -102.675 -49.985 1.00 51.84 42 THR B C 1
ATOM 1311 O O . THR B 2 42 ? -36.461 -102.937 -48.893 1.00 51.84 42 THR B O 1
ATOM 1315 N N . ALA B 2 43 ? -38.044 -101.888 -50.095 1.00 52.63 43 ALA B N 1
ATOM 1316 C CA . ALA B 2 43 ? -38.619 -101.245 -48.924 1.00 52.63 43 ALA B CA 1
ATOM 1317 C C . ALA B 2 43 ? -39.384 -102.218 -48.045 1.00 52.63 43 ALA B C 1
ATOM 1318 O O . ALA B 2 43 ? -39.824 -101.832 -46.959 1.00 52.63 43 ALA B O 1
ATOM 1320 N N . GLY B 2 44 ? -39.539 -103.463 -48.475 1.00 52.55 44 GLY B N 1
ATOM 1321 C CA . GLY B 2 44 ? -40.384 -104.387 -47.756 1.00 52.55 44 GLY B CA 1
ATOM 1322 C C . GLY B 2 44 ? -41.847 -104.082 -47.960 1.00 52.55 44 GLY B C 1
ATOM 1323 O O . GLY B 2 44 ? -42.378 -104.263 -49.057 1.00 52.55 44 GLY B O 1
ATOM 1324 N N . LEU B 2 45 ? -42.513 -103.630 -46.904 1.00 52.58 45 LEU B N 1
ATOM 1325 C CA . LEU B 2 45 ? -43.916 -103.266 -46.959 1.00 52.58 45 LEU B CA 1
ATOM 1326 C C . LEU B 2 45 ? -44.065 -101.765 -46.756 1.00 52.58 45 LEU B C 1
ATOM 1327 O O . LEU B 2 45 ? -43.394 -101.173 -45.904 1.00 52.58 45 LEU B O 1
ATOM 1332 N N . VAL B 2 46 ? -44.939 -101.156 -47.553 1.00 52.36 46 VAL B N 1
ATOM 1333 C CA . VAL B 2 46 ? -45.075 -99.711 -47.629 1.00 52.36 46 VAL B CA 1
ATOM 1334 C C . VAL B 2 46 ? -46.488 -99.305 -47.236 1.00 52.36 46 VAL B C 1
ATOM 1335 O O . VAL B 2 46 ? -47.441 -100.077 -47.349 1.00 52.36 46 VAL B O 1
ATOM 1339 N N . MET B 2 47 ? -46.611 -98.054 -46.781 1.00 52.32 47 MET B N 1
ATOM 1340 C CA . MET B 2 47 ? -47.889 -97.418 -46.473 1.00 52.32 47 MET B CA 1
ATOM 1341 C C . MET B 2 47 ? -47.999 -96.166 -47.334 1.00 52.32 47 MET B C 1
ATOM 1342 O O . MET B 2 47 ? -47.690 -95.055 -46.878 1.00 52.32 47 MET B O 1
ATOM 1347 N N . PRO B 2 48 ? -48.447 -96.306 -48.574 1.00 50.67 48 PRO B N 1
ATOM 1348 C CA . PRO B 2 48 ? -48.369 -95.198 -49.522 1.00 50.67 48 PRO B CA 1
ATOM 1349 C C . PRO B 2 48 ? -49.512 -94.209 -49.388 1.00 50.67 48 PRO B C 1
ATOM 1350 O O . PRO B 2 48 ? -50.652 -94.566 -49.089 1.00 50.67 48 PRO B O 1
ATOM 1354 N N . THR B 2 49 ? -49.187 -92.944 -49.629 1.00 48.18 49 THR B N 1
ATOM 1355 C CA . THR B 2 49 ? -50.177 -91.889 -49.823 1.00 48.18 49 THR B CA 1
ATOM 1356 C C . THR B 2 49 ? -50.113 -91.497 -51.287 1.00 48.18 49 THR B C 1
ATOM 1357 O O . THR B 2 49 ? -49.130 -90.891 -51.726 1.00 48.18 49 THR B O 1
ATOM 1361 N N . PHE B 2 50 ? -51.140 -91.851 -52.057 1.00 45.84 50 PHE B N 1
ATOM 1362 C CA . PHE B 2 50 ? -51.021 -91.642 -53.490 1.00 45.84 50 PHE B CA 1
ATOM 1363 C C . PHE B 2 50 ? -52.309 -91.087 -54.057 1.00 45.84 50 PHE B C 1
ATOM 1364 O O . PHE B 2 50 ? -53.402 -91.355 -53.547 1.00 45.84 50 PHE B O 1
ATOM 1372 N N . LYS B 2 51 ? -52.155 -90.250 -55.074 1.00 43.79 51 LYS B N 1
ATOM 1373 C CA . LYS B 2 51 ? -53.301 -89.585 -55.665 1.00 43.79 51 LYS B CA 1
ATOM 1374 C C . LYS B 2 51 ? -53.660 -90.269 -56.970 1.00 43.79 51 LYS B C 1
ATOM 1375 O O . LYS B 2 51 ? -52.837 -90.356 -57.889 1.00 43.79 51 LYS B O 1
ATOM 1381 N N . ILE B 2 52 ? -54.870 -90.815 -57.006 1.00 42.96 52 ILE B N 1
ATOM 1382 C CA . ILE B 2 52 ? -55.466 -91.255 -58.250 1.00 42.96 52 ILE B CA 1
ATOM 1383 C C . ILE B 2 52 ? -55.841 -90.032 -59.073 1.00 42.96 52 ILE B C 1
ATOM 1384 O O . ILE B 2 52 ? -56.364 -89.039 -58.552 1.00 42.96 52 ILE B O 1
ATOM 1389 N N . VAL B 2 53 ? -55.545 -90.096 -60.362 1.00 42.38 53 VAL B N 1
ATOM 1390 C CA . VAL B 2 53 ? -55.865 -89.068 -61.333 1.00 42.38 53 VAL B CA 1
ATOM 1391 C C . VAL B 2 53 ? -56.594 -89.756 -62.472 1.00 42.38 53 VAL B C 1
ATOM 1392 O O . VAL B 2 53 ? -56.000 -90.561 -63.196 1.00 42.38 53 VAL B O 1
ATOM 1396 N N . ILE B 2 54 ? -57.873 -89.454 -62.624 1.00 41.68 54 ILE B N 1
ATOM 1397 C CA . ILE B 2 54 ? -58.710 -90.055 -63.647 1.00 41.68 54 ILE B CA 1
ATOM 1398 C C . ILE B 2 54 ? -58.871 -89.035 -64.756 1.00 41.68 54 ILE B C 1
ATOM 1399 O O . ILE B 2 54 ? -59.286 -87.897 -64.502 1.00 41.68 54 ILE B O 1
ATOM 1404 N N . ARG B 2 55 ? -58.538 -89.430 -65.977 1.00 41.32 55 ARG B N 1
ATOM 1405 C CA . ARG B 2 55 ? -58.486 -88.514 -67.105 1.00 41.32 55 ARG B CA 1
ATOM 1406 C C . ARG B 2 55 ? -59.642 -88.834 -68.036 1.00 41.32 55 ARG B C 1
ATOM 1407 O O . ARG B 2 55 ? -59.653 -89.881 -68.689 1.00 41.32 55 ARG B O 1
ATOM 1415 N N . LEU B 2 56 ? -60.610 -87.931 -68.086 1.00 40.32 56 LEU B N 1
ATOM 1416 C CA . LEU B 2 56 ? -61.761 -88.039 -68.956 1.00 40.32 56 LEU B CA 1
ATOM 1417 C C . LEU B 2 56 ? -62.053 -86.670 -69.544 1.00 40.32 56 LEU B C 1
ATOM 1418 O O . LEU B 2 56 ? -61.764 -85.645 -68.915 1.00 40.32 56 LEU B O 1
ATOM 1423 N N . PRO B 2 57 ? -62.618 -86.619 -70.744 1.00 40.84 57 PRO B N 1
ATOM 1424 C CA . PRO B 2 57 ? -62.871 -85.324 -71.374 1.00 40.84 57 PRO B CA 1
ATOM 1425 C C . PRO B 2 57 ? -64.029 -84.593 -70.720 1.00 40.84 57 PRO B C 1
ATOM 1426 O O . PRO B 2 57 ? -65.036 -85.195 -70.342 1.00 40.84 57 PRO B O 1
ATOM 1430 N N . ALA B 2 58 ? -63.887 -83.279 -70.609 1.00 40.80 58 ALA B N 1
ATOM 1431 C CA . ALA B 2 58 ? -64.898 -82.438 -69.981 1.00 40.80 58 ALA B CA 1
ATOM 1432 C C . ALA B 2 58 ? -65.964 -82.089 -71.007 1.00 40.80 58 ALA B C 1
ATOM 1433 O O . ALA B 2 58 ? -65.701 -81.355 -71.964 1.00 40.80 58 ALA B O 1
ATOM 1435 N N . ASN B 2 59 ? -67.171 -82.606 -70.804 1.00 41.37 59 ASN B N 1
ATOM 1436 C CA . ASN B 2 59 ? -68.293 -82.338 -71.692 1.00 41.37 59 ASN B CA 1
ATOM 1437 C C . ASN B 2 59 ? -69.546 -82.182 -70.847 1.00 41.37 59 ASN B C 1
ATOM 1438 O O . ASN B 2 59 ? -69.869 -83.063 -70.046 1.00 41.37 59 ASN B O 1
ATOM 1443 N N . ALA B 2 60 ? -70.249 -81.069 -71.031 1.00 40.52 60 ALA B N 1
ATOM 1444 C CA . ALA B 2 60 ? -71.300 -80.644 -70.122 1.00 40.52 60 ALA B CA 1
ATOM 1445 C C . ALA B 2 60 ? -72.708 -80.907 -70.633 1.00 40.52 60 ALA B C 1
ATOM 1446 O O . ALA B 2 60 ? -73.667 -80.467 -69.995 1.00 40.52 60 ALA B O 1
ATOM 1448 N N . PHE B 2 61 ? -72.868 -81.593 -71.758 1.00 40.94 61 PHE B N 1
ATOM 1449 C CA . PHE B 2 61 ? -74.187 -81.758 -72.351 1.00 40.94 61 PHE B CA 1
ATOM 1450 C C . PHE B 2 61 ? -74.803 -83.128 -72.118 1.00 40.94 61 PHE B C 1
ATOM 1451 O O . PHE B 2 61 ? -75.930 -83.356 -72.563 1.00 40.94 61 PHE B O 1
ATOM 1459 N N . THR B 2 62 ? -74.104 -84.038 -71.442 1.00 42.06 62 THR B N 1
ATOM 1460 C CA . THR B 2 62 ? -74.647 -85.358 -71.147 1.00 42.06 62 THR B CA 1
ATOM 1461 C C . THR B 2 62 ? -74.993 -85.571 -69.678 1.00 42.06 62 THR B C 1
ATOM 1462 O O . THR B 2 62 ? -75.776 -86.474 -69.370 1.00 42.06 62 THR B O 1
ATOM 1466 N N . GLY B 2 63 ? -74.439 -84.770 -68.777 1.00 42.11 63 GLY B N 1
ATOM 1467 C CA . GLY B 2 63 ? -74.840 -84.835 -67.377 1.00 42.11 63 GLY B CA 1
ATOM 1468 C C . GLY B 2 63 ? -74.622 -86.176 -66.716 1.00 42.11 63 GLY B C 1
ATOM 1469 O O . GLY B 2 63 ? -75.479 -86.642 -65.954 1.00 42.11 63 GLY B O 1
ATOM 1470 N N . LEU B 2 64 ? -73.486 -86.807 -66.984 1.00 41.85 64 LEU B N 1
ATOM 1471 C CA . LEU B 2 64 ? -73.110 -88.055 -66.340 1.00 41.85 64 LEU B CA 1
ATOM 1472 C C . LEU B 2 64 ? -72.468 -87.804 -64.983 1.00 41.85 64 LEU B C 1
ATOM 1473 O O . LEU B 2 64 ? -71.990 -86.709 -64.680 1.00 41.85 64 LEU B O 1
ATOM 1478 N N . THR B 2 65 ? -72.470 -88.846 -64.157 1.00 41.31 65 THR B N 1
ATOM 1479 C CA . THR B 2 65 ? -71.652 -88.871 -62.955 1.00 41.31 65 THR B CA 1
ATOM 1480 C C . THR B 2 65 ? -71.303 -90.310 -62.618 1.00 41.31 65 THR B C 1
ATOM 1481 O O . THR B 2 65 ? -72.120 -91.223 -62.781 1.00 41.31 65 THR B O 1
ATOM 1485 N N . TRP B 2 66 ? -70.103 -90.499 -62.089 1.00 40.35 66 TRP B N 1
ATOM 1486 C CA . TRP B 2 66 ? -69.633 -91.828 -61.748 1.00 40.35 66 TRP B CA 1
ATOM 1487 C C . TRP B 2 66 ? -69.153 -91.835 -60.314 1.00 40.35 66 TRP B C 1
ATOM 1488 O O . TRP B 2 66 ? -68.508 -90.892 -59.854 1.00 40.35 66 TRP B O 1
ATOM 1499 N N . VAL B 2 67 ? -69.452 -92.915 -59.617 1.00 40.09 67 VAL B N 1
ATOM 1500 C CA . VAL B 2 67 ? -69.019 -93.099 -58.248 1.00 40.09 67 VAL B CA 1
ATOM 1501 C C . VAL B 2 67 ? -67.893 -94.113 -58.253 1.00 40.09 67 VAL B C 1
ATOM 1502 O O . VAL B 2 67 ? -68.000 -95.173 -58.892 1.00 40.09 67 VAL B O 1
ATOM 1506 N N . MET B 2 68 ? -66.804 -93.765 -57.572 1.00 40.41 68 MET B N 1
ATOM 1507 C CA . MET B 2 68 ? -65.650 -94.629 -57.397 1.00 40.41 68 MET B CA 1
ATOM 1508 C C . MET B 2 68 ? -65.662 -95.123 -55.962 1.00 40.41 68 MET B C 1
ATOM 1509 O O . MET B 2 68 ? -65.485 -94.335 -55.027 1.00 40.41 68 MET B O 1
ATOM 1514 N N . SER B 2 69 ? -65.879 -96.416 -55.785 1.00 41.02 69 SER B N 1
ATOM 1515 C CA . SER B 2 69 ? -65.939 -97.036 -54.474 1.00 41.02 69 SER B CA 1
ATOM 1516 C C . SER B 2 69 ? -64.670 -97.837 -54.242 1.00 41.02 69 SER B C 1
ATOM 1517 O O . SER B 2 69 ? -64.318 -98.696 -55.050 1.00 41.02 69 SER B O 1
ATOM 1520 N N . PHE B 2 70 ? -63.993 -97.558 -53.143 1.00 43.15 70 PHE B N 1
ATOM 1521 C CA . PHE B 2 70 ? -62.714 -98.172 -52.823 1.00 43.15 70 PHE B CA 1
ATOM 1522 C C . PHE B 2 70 ? -62.900 -99.140 -51.671 1.00 43.15 70 PHE B C 1
ATOM 1523 O O . PHE B 2 70 ? -63.063 -98.714 -50.524 1.00 43.15 70 PHE B O 1
ATOM 1531 N N . ASP B 2 71 ? -62.846 -100.435 -51.961 1.00 43.09 71 ASP B N 1
ATOM 1532 C CA . ASP B 2 71 ? -62.949 -101.455 -50.928 1.00 43.09 71 ASP B CA 1
ATOM 1533 C C . ASP B 2 71 ? -61.622 -102.170 -50.796 1.00 43.09 71 ASP B C 1
ATOM 1534 O O . ASP B 2 71 ? -61.144 -102.780 -51.757 1.00 43.09 71 ASP B O 1
ATOM 1539 N N . ALA B 2 72 ? -61.035 -102.099 -49.606 1.00 45.09 72 ALA B N 1
ATOM 1540 C CA . ALA B 2 72 ? -59.827 -102.854 -49.333 1.00 45.09 72 ALA B CA 1
ATOM 1541 C C . ALA B 2 72 ? -60.093 -104.347 -49.305 1.00 45.09 72 ALA B C 1
ATOM 1542 O O . ALA B 2 72 ? -59.164 -105.135 -49.503 1.00 45.09 72 ALA B O 1
ATOM 1544 N N . TYR B 2 73 ? -61.338 -104.746 -49.081 1.00 45.08 73 TYR B N 1
ATOM 1545 C CA . TYR B 2 73 ? -61.698 -106.141 -48.918 1.00 45.08 73 TYR B CA 1
ATOM 1546 C C . TYR B 2 73 ? -62.851 -106.481 -49.852 1.00 45.08 73 TYR B C 1
ATOM 1547 O O . TYR B 2 73 ? -63.636 -105.618 -50.250 1.00 45.08 73 TYR B O 1
ATOM 1556 N N . ASN B 2 74 ? -62.944 -107.760 -50.194 1.00 45.24 74 ASN B N 1
ATOM 1557 C CA . ASN B 2 74 ? -63.802 -108.223 -51.272 1.00 45.24 74 ASN B CA 1
ATOM 1558 C C . ASN B 2 74 ? -65.220 -108.518 -50.811 1.00 45.24 74 ASN B C 1
ATOM 1559 O O . ASN B 2 74 ? -65.876 -109.403 -51.375 1.00 45.24 74 ASN B O 1
ATOM 1564 N N . ARG B 2 75 ? -65.698 -107.814 -49.787 1.00 44.44 75 ARG B N 1
ATOM 1565 C CA . ARG B 2 75 ? -67.071 -107.998 -49.331 1.00 44.44 75 ARG B CA 1
ATOM 1566 C C . ARG B 2 75 ? -68.078 -107.803 -50.464 1.00 44.44 75 ARG B C 1
ATOM 1567 O O . ARG B 2 75 ? -68.923 -108.670 -50.711 1.00 44.44 75 ARG B O 1
ATOM 1575 N N . ILE B 2 76 ? -68.005 -106.668 -51.165 1.00 42.55 76 ILE B N 1
ATOM 1576 C CA . ILE B 2 76 ? -69.027 -106.298 -52.139 1.00 42.55 76 ILE B CA 1
ATOM 1577 C C . ILE B 2 76 ? -68.681 -106.708 -53.560 1.00 42.55 76 ILE B C 1
ATOM 1578 O O . ILE B 2 76 ? -69.488 -106.474 -54.468 1.00 42.55 76 ILE B O 1
ATOM 1583 N N . THR B 2 77 ? -67.514 -107.307 -53.790 1.00 42.65 77 THR B N 1
ATOM 1584 C CA . THR B 2 77 ? -67.126 -107.648 -55.155 1.00 42.65 77 THR B CA 1
ATOM 1585 C C . THR B 2 77 ? -68.086 -108.655 -55.776 1.00 42.65 77 THR B C 1
ATOM 1586 O O . THR B 2 77 ? -68.377 -108.582 -56.973 1.00 42.65 77 THR B O 1
ATOM 1590 N N . SER B 2 78 ? -68.573 -109.608 -54.987 1.00 43.43 78 SER B N 1
ATOM 1591 C CA . SER B 2 78 ? -69.520 -110.584 -55.509 1.00 43.43 78 SER B CA 1
ATOM 1592 C C . SER B 2 78 ? -70.913 -109.995 -55.684 1.00 43.43 78 SER B C 1
ATOM 1593 O O . SER B 2 78 ? -71.663 -110.437 -56.559 1.00 43.43 78 SER B O 1
ATOM 1596 N N . ARG B 2 79 ? -71.271 -109.002 -54.870 1.00 44.58 79 ARG B N 1
ATOM 1597 C CA . ARG B 2 79 ? -72.623 -108.458 -54.904 1.00 44.58 79 ARG B CA 1
ATOM 1598 C C . ARG B 2 79 ? -72.843 -107.595 -56.130 1.00 44.58 79 ARG B C 1
ATOM 1599 O O . ARG B 2 79 ? -73.944 -107.564 -56.691 1.00 44.58 79 ARG B O 1
ATOM 1607 N N . ILE B 2 80 ? -71.797 -106.889 -56.560 1.00 42.47 80 ILE B N 1
ATOM 1608 C CA . ILE B 2 80 ? -71.946 -105.697 -57.381 1.00 42.47 80 ILE B CA 1
ATOM 1609 C C . ILE B 2 80 ? -71.887 -105.982 -58.874 1.00 42.47 80 ILE B C 1
ATOM 1610 O O . ILE B 2 80 ? -72.064 -105.058 -59.678 1.00 42.47 80 ILE B O 1
ATOM 1615 N N . THR B 2 81 ? -71.665 -107.233 -59.273 1.00 41.98 81 THR B N 1
ATOM 1616 C CA . THR B 2 81 ? -71.413 -107.533 -60.675 1.00 41.98 81 THR B CA 1
ATOM 1617 C C . THR B 2 81 ? -72.631 -107.274 -61.550 1.00 41.98 81 THR B C 1
ATOM 1618 O O . THR B 2 81 ? -72.483 -107.056 -62.758 1.00 41.98 81 THR B O 1
ATOM 1622 N N . ALA B 2 82 ? -73.834 -107.302 -60.982 1.00 41.97 82 ALA B N 1
ATOM 1623 C CA . ALA B 2 82 ? -75.058 -107.152 -61.762 1.00 41.97 82 ALA B CA 1
ATOM 1624 C C . ALA B 2 82 ? -76.032 -106.265 -61.005 1.00 41.97 82 ALA B C 1
ATOM 1625 O O . ALA B 2 82 ? -76.361 -106.549 -59.850 1.00 41.97 82 ALA B O 1
ATOM 1627 N N . SER B 2 83 ? -76.499 -105.201 -61.659 1.00 43.12 83 SER B N 1
ATOM 1628 C CA . SER B 2 83 ? -77.478 -104.275 -61.089 1.00 43.12 83 SER B CA 1
ATOM 1629 C C . SER B 2 83 ? -77.007 -103.749 -59.731 1.00 43.12 83 SER B C 1
ATOM 1630 O O . SER B 2 83 ? -77.587 -104.025 -58.681 1.00 43.12 83 SER B O 1
ATOM 1633 N N . ALA B 2 84 ? -75.923 -102.983 -59.787 1.00 43.06 84 ALA B N 1
ATOM 1634 C CA . ALA B 2 84 ? -75.273 -102.482 -58.583 1.00 43.06 84 ALA B CA 1
ATOM 1635 C C . ALA B 2 84 ? -76.107 -101.359 -57.995 1.00 43.06 84 ALA B C 1
ATOM 1636 O O . ALA B 2 84 ? -76.115 -100.245 -58.521 1.00 43.06 84 ALA B O 1
ATOM 1638 N N . ASP B 2 85 ? -76.772 -101.629 -56.885 1.00 43.66 85 ASP B N 1
ATOM 1639 C CA . ASP B 2 85 ? -77.619 -100.616 -56.293 1.00 43.66 85 ASP B CA 1
ATOM 1640 C C . ASP B 2 85 ? -76.767 -99.524 -55.669 1.00 43.66 85 ASP B C 1
ATOM 1641 O O . ASP B 2 85 ? -75.571 -99.707 -55.435 1.00 43.66 85 ASP B O 1
ATOM 1646 N N . PRO B 2 86 ? -77.353 -98.358 -55.418 1.00 42.97 86 PRO B N 1
ATOM 1647 C CA . PRO B 2 86 ? -76.563 -97.266 -54.844 1.00 42.97 86 PRO B CA 1
ATOM 1648 C C . PRO B 2 86 ? -76.008 -97.578 -53.473 1.00 42.97 86 PRO B C 1
ATOM 1649 O O . PRO B 2 86 ? -74.914 -97.117 -53.138 1.00 42.97 86 PRO B O 1
ATOM 1653 N N . VAL B 2 87 ? -76.743 -98.332 -52.659 1.00 44.13 87 VAL B N 1
ATOM 1654 C CA . VAL B 2 87 ? -76.344 -98.518 -51.270 1.00 44.13 87 VAL B CA 1
ATOM 1655 C C . VAL B 2 87 ? -75.098 -99.381 -51.158 1.00 44.13 87 VAL B C 1
ATOM 1656 O O . VAL B 2 87 ? -74.255 -99.151 -50.283 1.00 44.13 87 VAL B O 1
ATOM 1660 N N . TYR B 2 88 ? -74.944 -100.380 -52.025 1.00 44.39 88 TYR B N 1
ATOM 1661 C CA . TYR B 2 88 ? -73.747 -101.210 -51.961 1.00 44.39 88 TYR B CA 1
ATOM 1662 C C . TYR B 2 88 ? -72.499 -100.383 -52.219 1.00 44.39 88 TYR B C 1
ATOM 1663 O O . TYR B 2 88 ? -71.495 -100.516 -51.513 1.00 44.39 88 TYR B O 1
ATOM 1672 N N . THR B 2 89 ? -72.546 -99.517 -53.225 1.00 42.60 89 THR B N 1
ATOM 1673 C CA . THR B 2 89 ? -71.377 -98.770 -53.659 1.00 42.60 89 THR B CA 1
ATOM 1674 C C . THR B 2 89 ? -71.237 -97.417 -52.977 1.00 42.60 89 THR B C 1
ATOM 1675 O O . THR B 2 89 ? -70.220 -96.748 -53.178 1.00 42.60 89 THR B O 1
ATOM 1679 N N . LEU B 2 90 ? -72.228 -96.996 -52.198 1.00 42.41 90 LEU B N 1
ATOM 1680 C CA . LEU B 2 90 ? -72.162 -95.773 -51.414 1.00 42.41 90 LEU B CA 1
ATOM 1681 C C . LEU B 2 90 ? -71.989 -96.025 -49.925 1.00 42.41 90 LEU B C 1
ATOM 1682 O O . LEU B 2 90 ? -71.934 -95.066 -49.152 1.00 42.41 90 LEU B O 1
ATOM 1687 N N . SER B 2 91 ? -71.908 -97.281 -49.502 1.00 43.02 91 SER B N 1
ATOM 1688 C CA . SER B 2 91 ? -71.630 -97.618 -48.118 1.00 43.02 91 SER B CA 1
ATOM 1689 C C . SER B 2 91 ? -70.150 -97.843 -47.855 1.00 43.02 91 SER B C 1
ATOM 1690 O O . SER B 2 91 ? -69.767 -98.089 -46.708 1.00 43.02 91 SER B O 1
ATOM 1693 N N . VAL B 2 92 ? -69.320 -97.753 -48.884 1.00 42.26 92 VAL B N 1
ATOM 1694 C CA . VAL B 2 92 ? -67.876 -97.904 -48.771 1.00 42.26 92 VAL B CA 1
ATOM 1695 C C . VAL B 2 92 ? -67.290 -96.516 -48.997 1.00 42.26 92 VAL B C 1
ATOM 1696 O O . VAL B 2 92 ? -67.928 -95.694 -49.668 1.00 42.26 92 VAL B O 1
ATOM 1700 N N . PRO B 2 93 ? -66.119 -96.188 -48.458 1.00 41.87 93 PRO B N 1
ATOM 1701 C CA . PRO B 2 93 ? -65.528 -94.884 -48.765 1.00 41.87 93 PRO B CA 1
ATOM 1702 C C . PRO B 2 93 ? -65.416 -94.682 -50.263 1.00 41.87 93 PRO B C 1
ATOM 1703 O O . PRO B 2 93 ? -64.813 -95.485 -50.975 1.00 41.87 93 PRO B O 1
ATOM 1707 N N . HIS B 2 94 ? -65.996 -93.586 -50.733 1.00 41.40 94 HIS B N 1
ATOM 1708 C CA . HIS B 2 94 ? -66.254 -93.397 -52.143 1.00 41.40 94 HIS B CA 1
ATOM 1709 C C . HIS B 2 94 ? -66.074 -91.934 -52.505 1.00 41.40 94 HIS B C 1
ATOM 1710 O O . HIS B 2 94 ? -66.216 -91.041 -51.667 1.00 41.40 94 HIS B O 1
ATOM 1717 N N . TRP B 2 95 ? -65.782 -91.698 -53.779 1.00 41.02 95 TRP B N 1
ATOM 1718 C CA . TRP B 2 95 ? -65.627 -90.354 -54.308 1.00 41.02 95 TRP B CA 1
ATOM 1719 C C . TRP B 2 95 ? -66.483 -90.205 -55.551 1.00 41.02 95 TRP B C 1
ATOM 1720 O O . TRP B 2 95 ? -66.460 -91.069 -56.436 1.00 41.02 95 TRP B O 1
ATOM 1731 N N . LEU B 2 96 ? -67.250 -89.123 -55.602 1.00 41.73 96 LEU B N 1
ATOM 1732 C CA . LEU B 2 96 ? -68.045 -88.799 -56.774 1.00 41.73 96 LEU B CA 1
ATOM 1733 C C . LEU B 2 96 ? -67.205 -88.022 -57.772 1.00 41.73 96 LEU B C 1
ATOM 1734 O O . LEU B 2 96 ? -66.540 -87.049 -57.406 1.00 41.73 96 LEU B O 1
ATOM 1739 N N . ILE B 2 97 ? -67.240 -88.440 -59.033 1.00 41.79 97 ILE B N 1
ATOM 1740 C CA . ILE B 2 97 ? -66.577 -87.724 -60.108 1.00 41.79 97 ILE B CA 1
ATOM 1741 C C . ILE B 2 97 ? -67.648 -87.248 -61.077 1.00 41.79 97 ILE B C 1
ATOM 1742 O O . ILE B 2 97 ? -68.498 -88.033 -61.521 1.00 41.79 97 ILE B O 1
ATOM 1747 N N . HIS B 2 98 ? -67.614 -85.957 -61.382 1.00 42.31 98 HIS B N 1
ATOM 1748 C CA . HIS B 2 98 ? -68.641 -85.294 -62.163 1.00 42.31 98 HIS B CA 1
ATOM 1749 C C . HIS B 2 98 ? -68.152 -85.114 -63.590 1.00 42.31 98 HIS B C 1
ATOM 1750 O O . HIS B 2 98 ? -67.025 -84.662 -63.815 1.00 42.31 98 HIS B O 1
ATOM 1757 N N . HIS B 2 99 ? -69.009 -85.450 -64.546 1.00 41.71 99 HIS B N 1
ATOM 1758 C CA . HIS B 2 99 ? -68.606 -85.432 -65.943 1.00 41.71 99 HIS B CA 1
ATOM 1759 C C . HIS B 2 99 ? -68.477 -84.016 -66.467 1.00 41.71 99 HIS B C 1
ATOM 1760 O O . HIS B 2 99 ? -67.730 -83.774 -67.419 1.00 41.71 99 HIS B O 1
ATOM 1767 N N . LYS B 2 100 ? -69.202 -83.075 -65.869 1.00 42.15 100 LYS B N 1
ATOM 1768 C CA . LYS B 2 100 ? -69.069 -81.678 -66.258 1.00 42.15 100 LYS B CA 1
ATOM 1769 C C . LYS B 2 100 ? -67.658 -81.181 -65.993 1.00 42.15 100 LYS B C 1
ATOM 1770 O O . LYS B 2 100 ? -67.009 -80.608 -66.875 1.00 42.15 100 LYS B O 1
ATOM 1776 N N . LEU B 2 101 ? -67.171 -81.390 -64.778 1.00 41.59 101 LEU B N 1
ATOM 1777 C CA . LEU B 2 101 ? -65.768 -81.193 -64.480 1.00 41.59 101 LEU B CA 1
ATOM 1778 C C . LEU B 2 101 ? -64.933 -82.209 -65.251 1.00 41.59 101 LEU B C 1
ATOM 1779 O O . LEU B 2 101 ? -65.453 -83.167 -65.829 1.00 41.59 101 LEU B O 1
ATOM 1784 N N . GLY B 2 102 ? -63.621 -81.999 -65.258 1.00 41.96 102 GLY B N 1
ATOM 1785 C CA . GLY B 2 102 ? -62.733 -82.882 -65.981 1.00 41.96 102 GLY B CA 1
ATOM 1786 C C . GLY B 2 102 ? -61.438 -83.116 -65.231 1.00 41.96 102 GLY B C 1
ATOM 1787 O O . GLY B 2 102 ? -61.029 -82.329 -64.376 1.00 41.96 102 GLY B O 1
ATOM 1788 N N . THR B 2 103 ? -60.794 -84.220 -65.588 1.00 41.85 103 THR B N 1
ATOM 1789 C CA . THR B 2 103 ? -59.571 -84.689 -64.946 1.00 41.85 103 THR B CA 1
ATOM 1790 C C . THR B 2 103 ? -59.700 -84.640 -63.427 1.00 41.85 103 THR B C 1
ATOM 1791 O O . THR B 2 103 ? -58.982 -83.928 -62.728 1.00 41.85 103 THR B O 1
ATOM 1795 N N . PHE B 2 104 ? -60.647 -85.422 -62.922 1.00 42.54 104 PHE B N 1
ATOM 1796 C CA . PHE B 2 104 ? -60.844 -85.519 -61.484 1.00 42.54 104 PHE B CA 1
ATOM 1797 C C . PHE B 2 104 ? -59.676 -86.247 -60.846 1.00 42.54 104 PHE B C 1
ATOM 1798 O O . PHE B 2 104 ? -59.356 -87.377 -61.230 1.00 42.54 104 PHE B O 1
ATOM 1806 N N . SER B 2 105 ? -59.050 -85.609 -59.863 1.00 43.41 105 SER B N 1
ATOM 1807 C CA . SER B 2 105 ? -57.954 -86.208 -59.116 1.00 43.41 105 SER B CA 1
ATOM 1808 C C . SER B 2 105 ? -58.085 -85.818 -57.656 1.00 43.41 105 SER B C 1
ATOM 1809 O O . SER B 2 105 ? -57.985 -84.635 -57.321 1.00 43.41 105 SER B O 1
ATOM 1812 N N . CYS B 2 106 ? -58.297 -86.806 -56.793 1.00 43.30 106 CYS B N 1
ATOM 1813 C CA . CYS B 2 106 ? -58.329 -86.591 -55.356 1.00 43.30 106 CYS B CA 1
ATOM 1814 C C . CYS B 2 106 ? -57.510 -87.674 -54.681 1.00 43.30 106 CYS B C 1
ATOM 1815 O O . CYS B 2 106 ? -57.704 -88.865 -54.945 1.00 43.30 106 CYS B O 1
ATOM 1818 N N . GLU B 2 107 ? -56.607 -87.251 -53.802 1.00 45.20 107 GLU B N 1
ATOM 1819 C CA . GLU B 2 107 ? -55.687 -88.158 -53.140 1.00 45.20 107 GLU B CA 1
ATOM 1820 C C . GLU B 2 107 ? -56.431 -89.208 -52.327 1.00 45.20 107 GLU B C 1
ATOM 1821 O O . GLU B 2 107 ? -57.608 -89.057 -51.993 1.00 45.20 107 GLU B O 1
ATOM 1827 N N . ILE B 2 108 ? -55.716 -90.277 -51.984 1.00 44.99 108 ILE B N 1
ATOM 1828 C CA . ILE B 2 108 ? -56.134 -91.161 -50.913 1.00 44.99 108 ILE B CA 1
ATOM 1829 C C . ILE B 2 108 ? -54.926 -91.464 -50.039 1.00 44.99 108 ILE B C 1
ATOM 1830 O O . ILE B 2 108 ? -53.816 -91.705 -50.541 1.00 44.99 108 ILE B O 1
ATOM 1835 N N . ASP B 2 109 ? -55.152 -91.433 -48.729 1.00 46.78 109 ASP B N 1
ATOM 1836 C CA . ASP B 2 109 ? -54.186 -91.874 -47.735 1.00 46.78 109 ASP B CA 1
ATOM 1837 C C . ASP B 2 109 ? -54.538 -93.307 -47.375 1.00 46.78 109 ASP B C 1
ATOM 1838 O O . ASP B 2 109 ? -55.560 -93.561 -46.734 1.00 46.78 109 ASP B O 1
ATOM 1843 N N . TYR B 2 110 ? -53.694 -94.239 -47.791 1.00 48.08 110 TYR B N 1
ATOM 1844 C CA . TYR B 2 110 ? -53.914 -95.633 -47.460 1.00 48.08 110 TYR B CA 1
ATOM 1845 C C . TYR B 2 110 ? -53.591 -95.930 -46.008 1.00 48.08 110 TYR B C 1
ATOM 1846 O O . TYR B 2 110 ? -53.795 -97.060 -45.559 1.00 48.08 110 TYR B O 1
ATOM 1855 N N . GLY B 2 111 ? -53.099 -94.945 -45.272 1.00 48.72 111 GLY B N 1
ATOM 1856 C CA . GLY B 2 111 ? -52.893 -95.091 -43.849 1.00 48.72 111 GLY B CA 1
ATOM 1857 C C . GLY B 2 111 ? -54.160 -94.847 -43.056 1.00 48.72 111 GLY B C 1
ATOM 1858 O O . GLY B 2 111 ? -54.474 -95.596 -42.128 1.00 48.72 111 GLY B O 1
ATOM 1859 N N . GLU B 2 112 ? -54.900 -93.797 -43.414 1.00 47.38 112 GLU B N 1
ATOM 1860 C CA . GLU B 2 112 ? -56.117 -93.470 -42.685 1.00 47.38 112 GLU B CA 1
ATOM 1861 C C . GLU B 2 112 ? -57.309 -94.288 -43.163 1.00 47.38 112 GLU B C 1
ATOM 1862 O O . GLU B 2 112 ? -58.215 -94.575 -42.374 1.00 47.38 112 GLU B O 1
ATOM 1868 N N . LEU B 2 113 ? -57.342 -94.661 -44.440 1.00 46.62 113 LEU B N 1
ATOM 1869 C CA . LEU B 2 113 ? -58.438 -95.484 -44.933 1.00 46.62 113 LEU B CA 1
ATOM 1870 C C . LEU B 2 113 ? -58.314 -96.923 -44.452 1.00 46.62 113 LEU B C 1
ATOM 1871 O O . LEU B 2 113 ? -59.206 -97.439 -43.773 1.00 46.62 113 LEU B O 1
ATOM 1876 N N . CYS B 2 114 ? -57.218 -97.595 -44.806 1.00 48.36 114 CYS B N 1
ATOM 1877 C CA . CYS B 2 114 ? -57.092 -99.029 -44.577 1.00 48.36 114 CYS B CA 1
ATOM 1878 C C . CYS B 2 114 ? -56.213 -99.399 -43.390 1.00 48.36 114 CYS B C 1
ATOM 1879 O O . CYS B 2 114 ? -56.268 -100.547 -42.937 1.00 48.36 114 CYS B O 1
ATOM 1882 N N . GLY B 2 115 ? -55.399 -98.476 -42.889 1.00 48.51 115 GLY B N 1
ATOM 1883 C CA . GLY B 2 115 ? -54.701 -98.668 -41.639 1.00 48.51 115 GLY B CA 1
ATOM 1884 C C . GLY B 2 115 ? -53.502 -99.594 -41.662 1.00 48.51 115 GLY B C 1
ATOM 1885 O O . GLY B 2 115 ? -52.623 -99.450 -40.803 1.00 48.51 115 GLY B O 1
ATOM 1886 N N . HIS B 2 116 ? -53.419 -100.540 -42.595 1.00 48.39 116 HIS B N 1
ATOM 1887 C CA . HIS B 2 116 ? -52.355 -101.534 -42.572 1.00 48.39 116 HIS B CA 1
ATOM 1888 C C . HIS B 2 116 ? -51.517 -101.455 -43.837 1.00 48.39 116 HIS B C 1
ATOM 1889 O O . HIS B 2 116 ? -52.043 -101.573 -44.948 1.00 48.39 116 HIS B O 1
ATOM 1896 N N . ALA B 2 117 ? -50.215 -101.256 -43.657 1.00 49.79 117 ALA B N 1
ATOM 1897 C CA . ALA B 2 117 ? -49.282 -101.271 -44.771 1.00 49.79 117 ALA B CA 1
ATOM 1898 C C . ALA B 2 117 ? -49.252 -102.643 -45.424 1.00 49.79 117 ALA B C 1
ATOM 1899 O O . ALA B 2 117 ? -49.502 -103.666 -44.785 1.00 49.79 117 ALA B O 1
ATOM 1901 N N . MET B 2 118 ? -48.930 -102.660 -46.711 1.00 50.25 118 MET B N 1
ATOM 1902 C CA . MET B 2 118 ? -49.171 -103.821 -47.548 1.00 50.25 118 MET B CA 1
ATOM 1903 C C . MET B 2 118 ? -47.865 -104.456 -48.017 1.00 50.25 118 MET B C 1
ATOM 1904 O O . MET B 2 118 ? -46.840 -103.788 -48.168 1.00 50.25 118 MET B O 1
ATOM 1909 N N . TRP B 2 119 ? -47.926 -105.765 -48.235 1.00 51.43 119 TRP B N 1
ATOM 1910 C CA . TRP B 2 119 ? -46.807 -106.593 -48.647 1.00 51.43 119 TRP B CA 1
ATOM 1911 C C . TRP B 2 119 ? -46.684 -106.561 -50.168 1.00 51.43 119 TRP B C 1
ATOM 1912 O O . TRP B 2 119 ? -47.482 -105.926 -50.859 1.00 51.43 119 TRP B O 1
ATOM 1923 N N . PHE B 2 120 ? -45.666 -107.234 -50.711 1.00 51.39 120 PHE B N 1
ATOM 1924 C CA . PHE B 2 120 ? -45.481 -107.308 -52.155 1.00 51.39 120 PHE B CA 1
ATOM 1925 C C . PHE B 2 120 ? -45.631 -108.719 -52.714 1.00 51.39 120 PHE B C 1
ATOM 1926 O O . PHE B 2 120 ? -46.439 -108.935 -53.620 1.00 51.39 120 PHE B O 1
ATOM 1934 N N . LYS B 2 121 ? -44.891 -109.693 -52.186 1.00 51.77 121 LYS B N 1
ATOM 1935 C CA . LYS B 2 121 ? -44.702 -110.957 -52.892 1.00 51.77 121 LYS B CA 1
ATOM 1936 C C . LYS B 2 121 ? -46.028 -111.640 -53.175 1.00 51.77 121 LYS B C 1
ATOM 1937 O O . LYS B 2 121 ? -46.225 -112.211 -54.254 1.00 51.77 121 LYS B O 1
ATOM 1943 N N . SER B 2 122 ? -46.943 -111.601 -52.217 1.00 51.77 122 SER B N 1
ATOM 1944 C CA . SER B 2 122 ? -48.309 -112.044 -52.427 1.00 51.77 122 SER B CA 1
ATOM 1945 C C . SER B 2 122 ? -49.199 -111.214 -51.516 1.00 51.77 122 SER B C 1
ATOM 1946 O O . SER B 2 122 ? -48.744 -110.266 -50.871 1.00 51.77 122 SER B O 1
ATOM 1949 N N . THR B 2 123 ? -50.474 -111.571 -51.464 1.00 51.20 123 THR B N 1
ATOM 1950 C CA . THR B 2 123 ? -51.466 -110.807 -50.729 1.00 51.20 123 THR B CA 1
ATOM 1951 C C . THR B 2 123 ? -51.873 -111.576 -49.479 1.00 51.20 123 THR B C 1
ATOM 1952 O O . THR B 2 123 ? -52.332 -112.719 -49.568 1.00 51.20 123 THR B O 1
ATOM 1956 N N . THR B 2 124 ? -51.684 -110.950 -48.318 1.00 50.83 124 THR B N 1
ATOM 1957 C CA . THR B 2 124 ? -52.124 -111.542 -47.062 1.00 50.83 124 THR B CA 1
ATOM 1958 C C . THR B 2 124 ? -53.620 -111.340 -46.866 1.00 50.83 124 THR B C 1
ATOM 1959 O O . THR B 2 124 ? -54.348 -112.278 -46.526 1.00 50.83 124 THR B O 1
ATOM 1963 N N . PHE B 2 125 ? -54.085 -110.116 -47.077 1.00 49.96 125 PHE B N 1
ATOM 1964 C CA . PHE B 2 125 ? -55.496 -109.783 -47.139 1.00 49.96 125 PHE B CA 1
ATOM 1965 C C . PHE B 2 125 ? -55.825 -109.361 -48.564 1.00 49.96 125 PHE B C 1
ATOM 1966 O O . PHE B 2 125 ? -54.961 -108.878 -49.302 1.00 49.96 125 PHE B O 1
ATOM 1974 N N . GLU B 2 126 ? -57.085 -109.547 -48.952 1.00 47.82 126 GLU B N 1
ATOM 1975 C CA . GLU B 2 126 ? -57.451 -109.368 -50.351 1.00 47.82 126 GLU B CA 1
ATOM 1976 C C . GLU B 2 126 ? -57.112 -107.955 -50.816 1.00 47.82 126 GLU B C 1
ATOM 1977 O O . GLU B 2 126 ? -57.128 -106.995 -50.040 1.00 47.82 126 GLU B O 1
ATOM 1983 N N . SER B 2 127 ? -56.791 -107.841 -52.101 1.00 47.07 127 SER B N 1
ATOM 1984 C CA . SER B 2 127 ? -56.165 -106.634 -52.611 1.00 47.07 127 SER B CA 1
ATOM 1985 C C . SER B 2 127 ? -57.108 -105.439 -52.501 1.00 47.07 127 SER B C 1
ATOM 1986 O O . SER B 2 127 ? -58.329 -105.586 -52.608 1.00 47.07 127 SER B O 1
ATOM 1989 N N . PRO B 2 128 ? -56.568 -104.241 -52.287 1.00 45.83 128 PRO B N 1
ATOM 1990 C CA . PRO B 2 128 ? -57.405 -103.040 -52.359 1.00 45.83 128 PRO B CA 1
ATOM 1991 C C . PRO B 2 128 ? -57.892 -102.809 -53.777 1.00 45.83 128 PRO B C 1
ATOM 1992 O O . PRO B 2 128 ? -57.098 -102.658 -54.707 1.00 45.83 128 PRO B O 1
ATOM 1996 N N . ARG B 2 129 ? -59.207 -102.766 -53.933 1.00 43.74 129 ARG B N 1
ATOM 1997 C CA . ARG B 2 129 ? -59.835 -102.708 -55.236 1.00 43.74 129 ARG B CA 1
ATOM 1998 C C . ARG B 2 129 ? -60.678 -101.451 -55.368 1.00 43.74 129 ARG B C 1
ATOM 1999 O O . ARG B 2 129 ? -61.102 -100.847 -54.375 1.00 43.74 129 ARG B O 1
ATOM 2007 N N . LEU B 2 130 ? -60.940 -101.083 -56.621 1.00 41.18 130 LEU B N 1
ATOM 2008 C CA . LEU B 2 130 ? -61.742 -99.922 -56.960 1.00 41.18 130 LEU B CA 1
ATOM 2009 C C . LEU B 2 130 ? -62.837 -100.346 -57.919 1.00 41.18 130 LEU B C 1
ATOM 2010 O O . LEU B 2 130 ? -62.557 -100.968 -58.950 1.00 41.18 130 LEU B O 1
ATOM 2015 N N . HIS B 2 131 ? -64.073 -99.997 -57.578 1.00 40.87 131 HIS B N 1
ATOM 2016 C CA . HIS B 2 131 ? -65.247 -100.269 -58.385 1.00 40.87 131 HIS B CA 1
ATOM 2017 C C . HIS B 2 131 ? -65.818 -98.955 -58.895 1.00 40.87 131 HIS B C 1
ATOM 2018 O O . HIS B 2 131 ? -65.969 -98.002 -58.127 1.00 40.87 131 HIS B O 1
ATOM 2025 N N . PHE B 2 132 ? -66.149 -98.907 -60.176 1.00 39.85 132 PHE B N 1
ATOM 2026 C CA . PHE B 2 132 ? -66.727 -97.728 -60.794 1.00 39.85 132 PHE B CA 1
ATOM 2027 C C . PHE B 2 132 ? -68.136 -98.035 -61.260 1.00 39.85 132 PHE B C 1
ATOM 2028 O O . PHE B 2 132 ? -68.385 -99.094 -61.838 1.00 39.85 132 PHE B O 1
ATOM 2036 N N . THR B 2 133 ? -69.057 -97.107 -61.020 1.00 40.44 133 THR B N 1
ATOM 2037 C CA . THR B 2 133 ? -70.395 -97.273 -61.569 1.00 40.44 133 THR B CA 1
ATOM 2038 C C . THR B 2 133 ? -70.989 -95.927 -61.942 1.00 40.44 133 THR B C 1
ATOM 2039 O O . THR B 2 133 ? -70.688 -94.907 -61.320 1.00 40.44 133 THR B O 1
ATOM 2043 N N . CYS B 2 134 ? -71.851 -95.933 -62.957 1.00 40.77 134 CYS B N 1
ATOM 2044 C CA . CYS B 2 134 ? -72.633 -94.748 -63.273 1.00 40.77 134 CYS B CA 1
ATOM 2045 C C . CYS B 2 134 ? -73.660 -94.568 -62.169 1.00 40.77 134 CYS B C 1
ATOM 2046 O O . CYS B 2 134 ? -74.509 -95.439 -61.957 1.00 40.77 134 CYS B O 1
ATOM 2049 N N . LEU B 2 135 ? -73.575 -93.457 -61.446 1.00 42.22 135 LEU B N 1
ATOM 2050 C CA . LEU B 2 135 ? -74.551 -93.215 -60.393 1.00 42.22 135 LEU B CA 1
ATOM 2051 C C . LEU B 2 135 ? -75.856 -92.715 -60.986 1.00 42.22 135 LEU B C 1
ATOM 2052 O O . LEU B 2 135 ? -76.938 -93.083 -60.520 1.00 42.22 135 LEU B O 1
ATOM 2057 N N . THR B 2 136 ? -75.762 -91.879 -62.013 1.00 41.43 136 THR B N 1
ATOM 2058 C CA . THR B 2 136 ? -76.888 -91.573 -62.876 1.00 41.43 136 THR B CA 1
ATOM 2059 C C . THR B 2 136 ? -76.357 -91.399 -64.288 1.00 41.43 136 THR B C 1
ATOM 2060 O O . THR B 2 136 ? -75.208 -91.002 -64.489 1.00 41.43 136 THR B O 1
ATOM 2064 N N . GLY B 2 137 ? -77.208 -91.692 -65.266 1.00 41.70 137 GLY B N 1
ATOM 2065 C CA . GLY B 2 137 ? -76.783 -91.845 -66.635 1.00 41.70 137 GLY B CA 1
ATOM 2066 C C . GLY B 2 137 ? -77.252 -90.722 -67.534 1.00 41.70 137 GLY B C 1
ATOM 2067 O O . GLY B 2 137 ? -77.997 -89.829 -67.144 1.00 41.70 137 GLY B O 1
ATOM 2068 N N . ASN B 2 138 ? -76.795 -90.801 -68.776 1.00 42.58 138 ASN B N 1
ATOM 2069 C CA . ASN B 2 138 ? -77.109 -89.784 -69.759 1.00 42.58 138 ASN B CA 1
ATOM 2070 C C . ASN B 2 138 ? -78.586 -89.819 -70.105 1.00 42.58 138 ASN B C 1
ATOM 2071 O O . ASN B 2 138 ? -79.253 -90.849 -69.989 1.00 42.58 138 ASN B O 1
ATOM 2076 N N . ASN B 2 139 ? -79.096 -88.669 -70.531 1.00 43.42 139 ASN B N 1
ATOM 2077 C CA . ASN B 2 139 ? -80.480 -88.605 -70.973 1.00 43.42 139 ASN B CA 1
ATOM 2078 C C . ASN B 2 139 ? -80.676 -89.411 -72.250 1.00 43.42 139 ASN B C 1
ATOM 2079 O O . ASN B 2 139 ? -81.622 -90.200 -72.359 1.00 43.42 139 ASN B O 1
ATOM 2084 N N . LYS B 2 140 ? -79.781 -89.245 -73.221 1.00 43.21 140 LYS B N 1
ATOM 2085 C CA . LYS B 2 140 ? -79.874 -89.921 -74.504 1.00 43.21 140 LYS B CA 1
ATOM 2086 C C . LYS B 2 140 ? -78.536 -90.563 -74.837 1.00 43.21 140 LYS B C 1
ATOM 2087 O O . LYS B 2 140 ? -77.527 -90.339 -74.166 1.00 43.21 140 LYS B O 1
ATOM 2093 N N . GLU B 2 141 ? -78.545 -91.380 -75.885 1.00 43.59 141 GLU B N 1
ATOM 2094 C CA . GLU B 2 141 ? -77.373 -92.160 -76.251 1.00 43.59 141 GLU B CA 1
ATOM 2095 C C . GLU B 2 141 ? -76.253 -91.262 -76.757 1.00 43.59 141 GLU B C 1
ATOM 2096 O O . GLU B 2 141 ? -76.486 -90.165 -77.268 1.00 43.59 141 GLU B O 1
ATOM 2102 N N . LEU B 2 142 ? -75.023 -91.743 -76.604 1.00 42.41 142 LEU B N 1
ATOM 2103 C CA . LEU B 2 142 ? -73.852 -91.055 -77.128 1.00 42.41 142 LEU B CA 1
ATOM 2104 C C . LEU B 2 142 ? -73.648 -91.422 -78.595 1.00 42.41 142 LEU B C 1
ATOM 2105 O O . LEU B 2 142 ? -74.490 -92.058 -79.234 1.00 42.41 142 LEU B O 1
ATOM 2110 N N . ALA B 2 143 ? -72.509 -91.007 -79.147 1.00 42.80 143 ALA B N 1
ATOM 2111 C CA . ALA B 2 143 ? -72.185 -91.310 -80.535 1.00 42.80 143 ALA B CA 1
ATOM 2112 C C . ALA B 2 143 ? -71.567 -92.691 -80.661 1.00 42.80 143 ALA B C 1
ATOM 2113 O O . ALA B 2 143 ? -71.946 -93.471 -81.541 1.00 42.80 143 ALA B O 1
ATOM 2115 N N . ALA B 2 144 ? -70.608 -93.010 -79.798 1.00 42.28 144 ALA B N 1
ATOM 2116 C CA . ALA B 2 144 ? -69.989 -94.323 -79.831 1.00 42.28 144 ALA B CA 1
ATOM 2117 C C . ALA B 2 144 ? -69.260 -94.569 -78.521 1.00 42.28 144 ALA B C 1
ATOM 2118 O O . ALA B 2 144 ? -68.968 -93.642 -77.762 1.00 42.28 144 ALA B O 1
ATOM 2120 N N . ASP B 2 145 ? -68.957 -95.842 -78.283 1.00 42.46 145 ASP B N 1
ATOM 2121 C CA . ASP B 2 145 ? -68.339 -96.274 -77.039 1.00 42.46 145 ASP B CA 1
ATOM 2122 C C . ASP B 2 145 ? -67.059 -95.499 -76.776 1.00 42.46 145 ASP B C 1
ATOM 2123 O O . ASP B 2 145 ? -66.359 -95.089 -77.704 1.00 42.46 145 ASP B O 1
ATOM 2128 N N . TRP B 2 146 ? -66.743 -95.294 -75.499 1.00 41.91 146 TRP B N 1
ATOM 2129 C CA . TRP B 2 146 ? -65.543 -94.531 -75.186 1.00 41.91 146 TRP B CA 1
ATOM 2130 C C . TRP B 2 146 ? -64.858 -95.129 -73.966 1.00 41.91 146 TRP B C 1
ATOM 2131 O O . TRP B 2 146 ? -65.210 -96.210 -73.479 1.00 41.91 146 TRP B O 1
ATOM 2142 N N . GLN B 2 147 ? -63.872 -94.396 -73.467 1.00 42.53 147 GLN B N 1
ATOM 2143 C CA . GLN B 2 147 ? -62.830 -94.964 -72.634 1.00 42.53 147 GLN B CA 1
ATOM 2144 C C . GLN B 2 147 ? -62.387 -93.930 -71.617 1.00 42.53 147 GLN B C 1
ATOM 2145 O O . GLN B 2 147 ? -62.604 -92.730 -71.790 1.00 42.53 147 GLN B O 1
ATOM 2151 N N . ALA B 2 148 ? -61.762 -94.405 -70.548 1.00 43.16 148 ALA B N 1
ATOM 2152 C CA . ALA B 2 148 ? -61.119 -93.496 -69.616 1.00 43.16 148 ALA B CA 1
ATOM 2153 C C . ALA B 2 148 ? -59.888 -94.151 -69.020 1.00 43.16 148 ALA B C 1
ATOM 2154 O O . ALA B 2 148 ? -59.906 -95.333 -68.671 1.00 43.16 148 ALA B O 1
ATOM 2156 N N . VAL B 2 149 ? -58.829 -93.370 -68.905 1.00 43.30 149 VAL B N 1
ATOM 2157 C CA . VAL B 2 149 ? -57.583 -93.810 -68.300 1.00 43.30 149 VAL B CA 1
ATOM 2158 C C . VAL B 2 149 ? -57.560 -93.348 -66.854 1.00 43.30 149 VAL B C 1
ATOM 2159 O O . VAL B 2 149 ? -58.012 -92.243 -66.528 1.00 43.30 149 VAL B O 1
ATOM 2163 N N . VAL B 2 150 ? -57.075 -94.216 -65.977 1.00 42.97 150 VAL B N 1
ATOM 2164 C CA . VAL B 2 150 ? -56.906 -93.922 -64.566 1.00 42.97 150 VAL B CA 1
ATOM 2165 C C . VAL B 2 150 ? -55.445 -94.150 -64.224 1.00 42.97 150 VAL B C 1
ATOM 2166 O O . VAL B 2 150 ? -54.878 -95.199 -64.555 1.00 42.97 150 VAL B O 1
ATOM 2170 N N . GLU B 2 151 ? -54.840 -93.168 -63.575 1.00 43.55 151 GLU B N 1
ATOM 2171 C CA . GLU B 2 151 ? -53.436 -93.182 -63.225 1.00 43.55 151 GLU B CA 1
ATOM 2172 C C . GLU B 2 151 ? -53.332 -92.965 -61.731 1.00 43.55 151 GLU B C 1
ATOM 2173 O O . GLU B 2 151 ? -54.220 -92.373 -61.133 1.00 43.55 151 GLU B O 1
ATOM 2179 N N . LEU B 2 152 ? -52.274 -93.466 -61.111 1.00 45.62 152 LEU B N 1
ATOM 2180 C CA . LEU B 2 152 ? -52.062 -93.221 -59.692 1.00 45.62 152 LEU B CA 1
ATOM 2181 C C . LEU B 2 152 ? -50.610 -92.856 -59.457 1.00 45.62 152 LEU B C 1
ATOM 2182 O O . LEU B 2 152 ? -49.713 -93.659 -59.723 1.00 45.62 152 LEU B O 1
ATOM 2187 N N . TYR B 2 153 ? -50.382 -91.655 -58.939 1.00 46.80 153 TYR B N 1
ATOM 2188 C CA . TYR B 2 153 ? -49.038 -91.159 -58.698 1.00 46.80 153 TYR B CA 1
ATOM 2189 C C . TYR B 2 153 ? -48.701 -91.408 -57.238 1.00 46.80 153 TYR B C 1
ATOM 2190 O O . TYR B 2 153 ? -49.453 -90.990 -56.341 1.00 46.80 153 TYR B O 1
ATOM 2199 N N . ALA B 2 154 ? -47.585 -92.102 -57.010 1.00 48.75 154 ALA B N 1
ATOM 2200 C CA . ALA B 2 154 ? -47.178 -92.550 -55.692 1.00 48.75 154 ALA B CA 1
ATOM 2201 C C . ALA B 2 154 ? -45.717 -92.218 -55.436 1.00 48.75 154 ALA B C 1
ATOM 2202 O O . ALA B 2 154 ? -44.927 -91.996 -56.355 1.00 48.75 154 ALA B O 1
ATOM 2204 N N . GLU B 2 155 ? -45.382 -92.195 -54.151 1.00 51.63 155 GLU B N 1
ATOM 2205 C CA . GLU B 2 155 ? -44.013 -92.143 -53.662 1.00 51.63 155 GLU B CA 1
ATOM 2206 C C . GLU B 2 155 ? -43.895 -93.194 -52.573 1.00 51.63 155 GLU B C 1
ATOM 2207 O O . GLU B 2 155 ? -44.727 -93.238 -51.661 1.00 51.63 155 GLU B O 1
ATOM 2213 N N . LEU B 2 156 ? -42.882 -94.046 -52.668 1.00 51.89 156 LEU B N 1
ATOM 2214 C CA . LEU B 2 156 ? -42.756 -95.201 -51.790 1.00 51.89 156 LEU B CA 1
ATOM 2215 C C . LEU B 2 156 ? -41.543 -95.042 -50.887 1.00 51.89 156 LEU B C 1
ATOM 2216 O O . LEU B 2 156 ? -40.400 -95.121 -51.348 1.00 51.89 156 LEU B O 1
ATOM 2221 N N . GLU B 2 157 ? -41.801 -94.826 -49.600 1.00 54.05 157 GLU B N 1
ATOM 2222 C CA . GLU B 2 157 ? -40.786 -94.915 -48.567 1.00 54.05 157 GLU B CA 1
ATOM 2223 C C . GLU B 2 157 ? -41.229 -95.945 -47.538 1.00 54.05 157 GLU B C 1
ATOM 2224 O O . GLU B 2 157 ? -42.425 -96.175 -47.336 1.00 54.05 157 GLU B O 1
ATOM 2230 N N . GLU B 2 158 ? -40.246 -96.554 -46.885 1.00 53.73 158 GLU B N 1
ATOM 2231 C CA . GLU B 2 158 ? -40.486 -97.731 -46.066 1.00 53.73 158 GLU B CA 1
ATOM 2232 C C . GLU B 2 158 ? -41.443 -97.422 -44.921 1.00 53.73 158 GLU B C 1
ATOM 2233 O O . GLU B 2 158 ? -41.483 -96.307 -44.394 1.00 53.73 158 GLU B O 1
ATOM 2239 N N . ALA B 2 159 ? -42.225 -98.428 -44.542 1.00 52.91 159 ALA B N 1
ATOM 2240 C CA . ALA B 2 159 ? -43.175 -98.323 -43.446 1.00 52.91 159 ALA B CA 1
ATOM 2241 C C . ALA B 2 159 ? -42.552 -98.910 -42.188 1.00 52.91 159 ALA B C 1
ATOM 2242 O O . ALA B 2 159 ? -41.981 -100.004 -42.224 1.00 52.91 159 ALA B O 1
ATOM 2244 N N . THR B 2 160 ? -42.667 -98.183 -41.078 1.00 52.51 160 THR B N 1
ATOM 2245 C CA . THR B 2 160 ? -42.009 -98.607 -39.849 1.00 52.51 160 THR B CA 1
ATOM 2246 C C . THR B 2 160 ? -42.763 -99.738 -39.168 1.00 52.51 160 THR B C 1
ATOM 2247 O O . THR B 2 160 ? -42.149 -100.699 -38.693 1.00 52.51 160 THR B O 1
ATOM 2251 N N . SER B 2 161 ? -44.085 -99.642 -39.104 1.00 50.87 161 SER B N 1
ATOM 2252 C CA . SER B 2 161 ? -44.902 -100.611 -38.392 1.00 50.87 161 SER B CA 1
ATOM 2253 C C . SER B 2 161 ? -46.027 -101.097 -39.293 1.00 50.87 161 SER B C 1
ATOM 2254 O O . SER B 2 161 ? -46.412 -100.436 -40.259 1.00 50.87 161 SER B O 1
ATOM 2257 N N . PHE B 2 162 ? -46.555 -102.271 -38.957 1.00 48.23 162 PHE B N 1
ATOM 2258 C CA . PHE B 2 162 ? -47.678 -102.835 -39.687 1.00 48.23 162 PHE B CA 1
ATOM 2259 C C . PHE B 2 162 ? -48.966 -102.076 -39.442 1.00 48.23 162 PHE B C 1
ATOM 2260 O O . PHE B 2 162 ? -49.946 -102.308 -40.155 1.00 48.23 162 PHE B O 1
ATOM 2268 N N . LEU B 2 163 ? -48.987 -101.177 -38.465 1.00 47.60 163 LEU B N 1
ATOM 2269 C CA . LEU B 2 163 ? -50.204 -100.503 -38.042 1.00 47.60 163 LEU B CA 1
ATOM 2270 C C . LEU B 2 163 ? -49.993 -99.002 -38.067 1.00 47.60 163 LEU B C 1
ATOM 2271 O O . LEU B 2 163 ? -49.026 -98.494 -37.492 1.00 47.60 163 LEU B O 1
ATOM 2276 N N . GLY B 2 164 ? -50.902 -98.302 -38.729 1.00 47.58 164 GLY B N 1
ATOM 2277 C CA . GLY B 2 164 ? -50.941 -96.861 -38.669 1.00 47.58 164 GLY B CA 1
ATOM 2278 C C . GLY B 2 164 ? -51.582 -96.414 -37.375 1.00 47.58 164 GLY B C 1
ATOM 2279 O O . GLY B 2 164 ? -51.586 -97.124 -36.366 1.00 47.58 164 GLY B O 1
ATOM 2280 N N . LYS B 2 165 ? -52.128 -95.207 -37.408 1.00 47.13 165 LYS B N 1
ATOM 2281 C CA . LYS B 2 165 ? -52.933 -94.741 -36.300 1.00 47.13 165 LYS B CA 1
ATOM 2282 C C . LYS B 2 165 ? -54.267 -95.486 -36.289 1.00 47.13 165 LYS B C 1
ATOM 2283 O O . LYS B 2 165 ? -54.815 -95.806 -37.347 1.00 47.13 165 LYS B O 1
ATOM 2289 N N . PRO B 2 166 ? -54.811 -95.779 -35.114 1.00 46.70 166 PRO B N 1
ATOM 2290 C CA . PRO B 2 166 ? -56.176 -96.298 -35.069 1.00 46.70 166 PRO B CA 1
ATOM 2291 C C . PRO B 2 166 ? -57.164 -95.250 -35.539 1.00 46.70 166 PRO B C 1
ATOM 2292 O O . PRO B 2 166 ? -57.068 -94.076 -35.182 1.00 46.70 166 PRO B O 1
ATOM 2296 N N . THR B 2 167 ? -58.123 -95.686 -36.352 1.00 45.96 167 THR B N 1
ATOM 2297 C CA . THR B 2 167 ? -59.095 -94.743 -36.887 1.00 45.96 167 THR B CA 1
ATOM 2298 C C . THR B 2 167 ? -59.975 -94.173 -35.782 1.00 45.96 167 THR B C 1
ATOM 2299 O O . THR B 2 167 ? -60.211 -92.959 -35.740 1.00 45.96 167 THR B O 1
ATOM 2303 N N . LEU B 2 168 ? -60.471 -95.017 -34.881 1.00 46.20 168 LEU B N 1
ATOM 2304 C CA . LEU B 2 168 ? -61.210 -94.518 -33.732 1.00 46.20 168 LEU B CA 1
ATOM 2305 C C . LEU B 2 168 ? -60.995 -95.425 -32.530 1.00 46.20 168 LEU B C 1
ATOM 2306 O O . LEU B 2 168 ? -60.962 -96.650 -32.659 1.00 46.20 168 LEU B O 1
ATOM 2311 N N . VAL B 2 169 ? -60.850 -94.805 -31.365 1.00 46.38 169 VAL B N 1
ATOM 2312 C CA . VAL B 2 169 ? -60.716 -95.501 -30.095 1.00 46.38 169 VAL B CA 1
ATOM 2313 C C . VAL B 2 169 ? -62.085 -95.530 -29.436 1.00 46.38 169 VAL B C 1
ATOM 2314 O O . VAL B 2 169 ? -62.665 -94.479 -29.141 1.00 46.38 169 VAL B O 1
ATOM 2318 N N . PHE B 2 170 ? -62.596 -96.730 -29.195 1.00 46.95 170 PHE B N 1
ATOM 2319 C CA . PHE B 2 170 ? -63.970 -96.885 -28.742 1.00 46.95 170 PHE B CA 1
ATOM 2320 C C . PHE B 2 170 ? -64.156 -96.360 -27.323 1.00 46.95 170 PHE B C 1
ATOM 2321 O O . PHE B 2 170 ? -63.377 -96.677 -26.419 1.00 46.95 170 PHE B O 1
ATOM 2329 N N . ASP B 2 171 ? -65.198 -95.559 -27.138 1.00 49.30 171 ASP B N 1
ATOM 2330 C CA . ASP B 2 171 ? -65.617 -95.066 -25.835 1.00 49.30 171 ASP B CA 1
ATOM 2331 C C . ASP B 2 171 ? -67.133 -94.956 -25.845 1.00 49.30 171 ASP B C 1
ATOM 2332 O O . ASP B 2 171 ? -67.748 -94.923 -26.919 1.00 49.30 171 ASP B O 1
ATOM 2337 N N . PRO B 2 172 ? -67.770 -94.903 -24.673 1.00 49.30 172 PRO B N 1
ATOM 2338 C CA . PRO B 2 172 ? -69.245 -94.896 -24.664 1.00 49.30 172 PRO B CA 1
ATOM 2339 C C . PRO B 2 172 ? -69.849 -93.750 -25.453 1.00 49.30 172 PRO B C 1
ATOM 2340 O O . PRO B 2 172 ? -70.659 -93.990 -26.357 1.00 49.30 172 PRO B O 1
ATOM 2344 N N . GLY B 2 173 ? -69.499 -92.508 -25.135 1.00 50.09 173 GLY B N 1
ATOM 2345 C CA . GLY B 2 173 ? -69.832 -91.412 -26.021 1.00 50.09 173 GLY B CA 1
ATOM 2346 C C . GLY B 2 173 ? -68.832 -91.327 -27.155 1.00 50.09 173 GLY B C 1
ATOM 2347 O O . GLY B 2 173 ? -67.714 -90.835 -26.964 1.00 50.09 173 GLY B O 1
ATOM 2348 N N . VAL B 2 174 ? -69.213 -91.806 -28.338 1.00 49.34 174 VAL B N 1
ATOM 2349 C CA . VAL B 2 174 ? -68.306 -91.863 -29.480 1.00 49.34 174 VAL B CA 1
ATOM 2350 C C . VAL B 2 174 ? -68.724 -90.947 -30.613 1.00 49.34 174 VAL B C 1
ATOM 2351 O O . VAL B 2 174 ? -67.930 -90.744 -31.546 1.00 49.34 174 VAL B O 1
ATOM 2355 N N . PHE B 2 175 ? -69.924 -90.383 -30.569 1.00 48.20 175 PHE B N 1
ATOM 2356 C CA . PHE B 2 175 ? -70.471 -89.615 -31.680 1.00 48.20 175 PHE B CA 1
ATOM 2357 C C . PHE B 2 175 ? -70.295 -88.132 -31.387 1.00 48.20 175 PHE B C 1
ATOM 2358 O O . PHE B 2 175 ? -70.943 -87.585 -30.488 1.00 48.20 175 PHE B O 1
ATOM 2366 N N . ASN B 2 176 ? -69.418 -87.487 -32.147 1.00 48.89 176 ASN B N 1
ATOM 2367 C CA . ASN B 2 176 ? -69.127 -86.072 -31.989 1.00 48.89 176 ASN B CA 1
ATOM 2368 C C . ASN B 2 176 ? -69.938 -85.197 -32.933 1.00 48.89 176 ASN B C 1
ATOM 2369 O O . ASN B 2 176 ? -69.804 -83.972 -32.889 1.00 48.89 176 ASN B O 1
ATOM 2374 N N . GLY B 2 177 ? -70.776 -85.793 -33.780 1.00 48.20 177 GLY B N 1
ATOM 2375 C CA . GLY B 2 177 ? -71.533 -85.026 -34.746 1.00 48.20 177 GLY B CA 1
ATOM 2376 C C . GLY B 2 177 ? -70.799 -84.693 -36.023 1.00 48.20 177 GLY B C 1
ATOM 2377 O O . GLY B 2 177 ? -71.148 -83.713 -36.684 1.00 48.20 177 GLY B O 1
ATOM 2378 N N . LYS B 2 178 ? -69.780 -85.456 -36.392 1.00 47.74 178 LYS B N 1
ATOM 2379 C CA . LYS B 2 178 ? -69.040 -85.216 -37.618 1.00 47.74 178 LYS B CA 1
ATOM 2380 C C . LYS B 2 178 ? -69.035 -86.478 -38.465 1.00 47.74 178 LYS B C 1
ATOM 2381 O O . LYS B 2 178 ? -68.794 -87.576 -37.955 1.00 47.74 178 LYS B O 1
ATOM 2387 N N . PHE B 2 179 ? -69.298 -86.314 -39.757 1.00 46.21 179 PHE B N 1
ATOM 2388 C CA . PHE B 2 179 ? -69.512 -87.434 -40.656 1.00 46.21 179 PHE B CA 1
ATOM 2389 C C . PHE B 2 179 ? -68.456 -87.480 -41.750 1.00 46.21 179 PHE B C 1
ATOM 2390 O O . PHE B 2 179 ? -67.943 -86.451 -42.196 1.00 46.21 179 PHE B O 1
ATOM 2398 N N . GLN B 2 180 ? -68.148 -88.701 -42.172 1.00 46.23 180 GLN B N 1
ATOM 2399 C CA . GLN B 2 180 ? -67.308 -88.977 -43.326 1.00 46.23 180 GLN B CA 1
ATOM 2400 C C . GLN B 2 180 ? -68.099 -89.830 -44.305 1.00 46.23 180 GLN B C 1
ATOM 2401 O O . GLN B 2 180 ? -68.629 -90.879 -43.930 1.00 46.23 180 GLN B O 1
ATOM 2407 N N . PHE B 2 181 ? -68.185 -89.381 -45.550 1.00 44.31 181 PHE B N 1
ATOM 2408 C CA . PHE B 2 181 ? -68.684 -90.214 -46.641 1.00 44.31 181 PHE B CA 1
ATOM 2409 C C . PHE B 2 181 ? -70.141 -90.615 -46.444 1.00 44.31 181 PHE B C 1
ATOM 2410 O O . PHE B 2 181 ? -70.511 -91.770 -46.657 1.00 44.31 181 PHE B O 1
ATOM 2418 N N . LEU B 2 182 ? -70.982 -89.667 -46.051 1.00 44.29 182 LEU B N 1
ATOM 2419 C CA . LEU B 2 182 ? -72.415 -89.910 -45.924 1.00 44.29 182 LEU B CA 1
ATOM 2420 C C . LEU B 2 182 ? -73.130 -89.269 -47.105 1.00 44.29 182 LEU B C 1
ATOM 2421 O O . LEU B 2 182 ? -73.269 -88.045 -47.168 1.00 44.29 182 LEU B O 1
ATOM 2426 N N . THR B 2 183 ? -73.599 -90.100 -48.031 1.00 43.65 183 THR B N 1
ATOM 2427 C CA . THR B 2 183 ? -74.395 -89.635 -49.153 1.00 43.65 183 THR B CA 1
ATOM 2428 C C . THR B 2 183 ? -75.523 -90.627 -49.391 1.00 43.65 183 THR B C 1
ATOM 2429 O O . THR B 2 183 ? -75.477 -91.774 -48.940 1.00 43.65 183 THR B O 1
ATOM 2433 N N . CYS B 2 184 ? -76.535 -90.175 -50.114 1.00 42.04 184 CYS B N 1
ATOM 2434 C CA . CYS B 2 184 ? -77.790 -90.884 -50.253 1.00 42.04 184 CYS B CA 1
ATOM 2435 C C . CYS B 2 184 ? -78.019 -91.325 -51.690 1.00 42.04 184 CYS B C 1
ATOM 2436 O O . CYS B 2 184 ? -77.386 -90.810 -52.618 1.00 42.04 184 CYS B O 1
ATOM 2439 N N . PRO B 2 185 ? -78.908 -92.289 -51.907 1.00 41.57 185 PRO B N 1
ATOM 2440 C CA . PRO B 2 185 ? -79.294 -92.621 -53.269 1.00 41.57 185 PRO B CA 1
ATOM 2441 C C . PRO B 2 185 ? -79.846 -91.405 -53.980 1.00 41.57 185 PRO B C 1
ATOM 2442 O O . PRO B 2 185 ? -80.365 -90.471 -53.341 1.00 41.57 185 PRO B O 1
ATOM 2446 N N . PRO B 2 186 ? -79.752 -91.366 -55.306 1.00 40.80 186 PRO B N 1
ATOM 2447 C CA . PRO B 2 186 ? -80.260 -90.206 -56.047 1.00 40.80 186 PRO B CA 1
ATOM 2448 C C . PRO B 2 186 ? -81.765 -90.041 -55.902 1.00 40.80 186 PRO B C 1
ATOM 2449 O O . PRO B 2 186 ? -82.540 -90.959 -56.168 1.00 40.80 186 PRO B O 1
ATOM 2453 N N . ILE B 2 187 ? -82.170 -88.852 -55.485 1.00 39.67 187 ILE B N 1
ATOM 2454 C CA . ILE B 2 187 ? -83.562 -88.444 -55.572 1.00 39.67 187 ILE B CA 1
ATOM 2455 C C . ILE B 2 187 ? -83.840 -88.063 -57.016 1.00 39.67 187 ILE B C 1
ATOM 2456 O O . ILE B 2 187 ? -82.990 -87.471 -57.682 1.00 39.67 187 ILE B O 1
ATOM 2461 N N . PHE B 2 188 ? -85.009 -88.425 -57.529 1.00 39.58 188 PHE B N 1
ATOM 2462 C CA . PHE B 2 188 ? -85.338 -88.188 -58.928 1.00 39.58 188 PHE B CA 1
ATOM 2463 C C . PHE B 2 188 ? -86.573 -87.313 -59.027 1.00 39.58 188 PHE B C 1
ATOM 2464 O 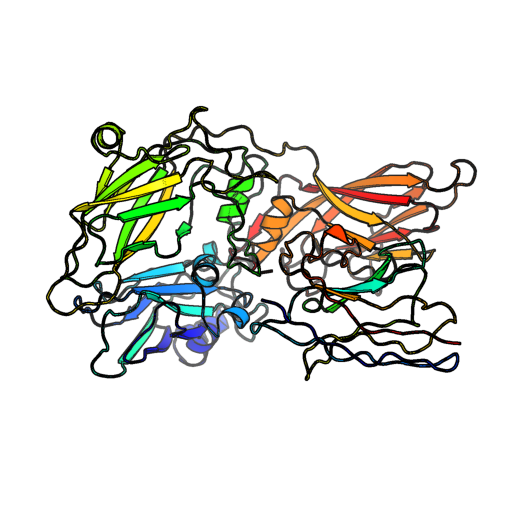O . PHE B 2 188 ? -87.629 -87.665 -58.494 1.00 39.58 188 PHE B O 1
ATOM 2472 N N . PHE B 2 189 ? -86.448 -86.187 -59.722 1.00 39.22 189 PHE B N 1
ATOM 2473 C CA . PHE B 2 189 ? -87.585 -85.356 -60.083 1.00 39.22 189 PHE B CA 1
ATOM 2474 C C . PHE B 2 189 ? -87.948 -85.625 -61.536 1.00 39.22 189 PHE B C 1
ATOM 2475 O O . PHE B 2 189 ? -87.093 -85.509 -62.422 1.00 39.22 189 PHE B O 1
ATOM 2483 N N . ASP B 2 190 ? -89.205 -85.980 -61.782 1.00 39.72 190 ASP B N 1
ATOM 2484 C CA . ASP B 2 190 ? -89.677 -86.142 -63.145 1.00 39.72 190 ASP B CA 1
ATOM 2485 C C . ASP B 2 190 ? -90.077 -84.795 -63.737 1.00 39.72 190 ASP B C 1
ATOM 2486 O O . ASP B 2 190 ? -90.351 -83.828 -63.024 1.00 39.72 190 ASP B O 1
ATOM 2491 N N . LEU B 2 191 ? -90.091 -84.742 -65.072 1.00 39.84 191 LEU B N 1
ATOM 2492 C CA . LEU B 2 191 ? -90.320 -83.489 -65.785 1.00 39.84 191 LEU B CA 1
ATOM 2493 C C . LEU B 2 191 ? -91.794 -83.174 -65.977 1.00 39.84 191 LEU B C 1
ATOM 2494 O O . LEU B 2 191 ? -92.164 -82.000 -66.068 1.00 39.84 191 LEU B O 1
ATOM 2499 N N . THR B 2 192 ? -92.641 -84.195 -66.060 1.00 40.67 192 THR B N 1
ATOM 2500 C CA . THR B 2 192 ? -94.019 -83.975 -66.479 1.00 40.67 192 THR B CA 1
ATOM 2501 C C . THR B 2 192 ? -94.812 -83.198 -65.433 1.00 40.67 192 THR B C 1
ATOM 2502 O O . THR B 2 192 ? -95.594 -82.306 -65.779 1.00 40.67 192 THR B O 1
ATOM 2506 N N . ALA B 2 193 ? -94.622 -83.5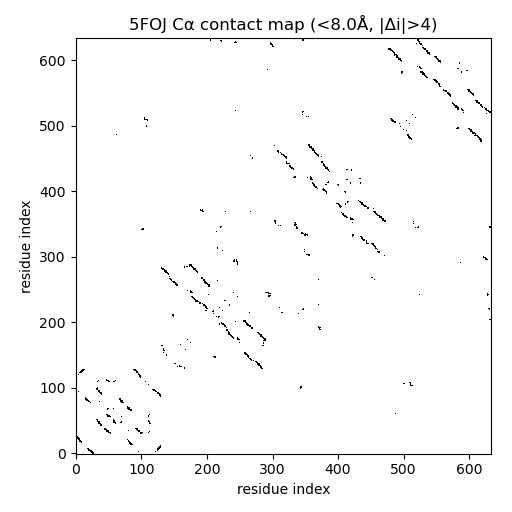16 -64.157 1.00 40.37 193 ALA B N 1
ATOM 2507 C CA . ALA B 2 193 ? -95.446 -82.936 -63.107 1.00 40.37 193 ALA B CA 1
ATOM 2508 C C . ALA B 2 193 ? -95.186 -81.445 -62.960 1.00 40.37 193 ALA B C 1
ATOM 2509 O O . ALA B 2 193 ? -94.040 -80.988 -62.988 1.00 40.37 193 ALA B O 1
ATOM 2511 N N . VAL B 2 194 ? -96.268 -80.684 -62.782 1.00 40.32 194 VAL B N 1
ATOM 2512 C CA . VAL B 2 194 ? -96.144 -79.239 -62.631 1.00 40.32 194 VAL B CA 1
ATOM 2513 C C . VAL B 2 194 ? -95.478 -78.892 -61.313 1.00 40.32 194 VAL B C 1
ATOM 2514 O O . VAL B 2 194 ? -94.763 -77.887 -61.214 1.00 40.32 194 VAL B O 1
ATOM 2518 N N . THR B 2 195 ? -95.713 -79.694 -60.279 1.00 40.29 195 THR B N 1
ATOM 2519 C CA . THR B 2 195 ? -95.042 -79.547 -59.000 1.00 40.29 195 THR B CA 1
ATOM 2520 C C . THR B 2 195 ? -94.695 -80.933 -58.491 1.00 40.29 195 THR B C 1
ATOM 2521 O O . THR B 2 195 ? -95.240 -81.939 -58.948 1.00 40.29 195 THR B O 1
ATOM 2525 N N . ALA B 2 196 ? -93.771 -80.983 -57.543 1.00 39.43 196 ALA B N 1
ATOM 2526 C CA . ALA B 2 196 ? -93.282 -82.260 -57.067 1.00 39.43 196 ALA B CA 1
ATOM 2527 C C . ALA B 2 196 ? -92.795 -82.129 -55.638 1.00 39.43 196 ALA B C 1
ATOM 2528 O O . ALA B 2 196 ? -92.202 -81.115 -55.263 1.00 39.43 196 ALA B O 1
ATOM 2530 N N . LEU B 2 197 ? -93.050 -83.167 -54.853 1.00 38.83 197 LEU B N 1
ATOM 2531 C CA . LEU B 2 197 ? -92.579 -83.274 -53.484 1.00 38.83 197 LEU B CA 1
ATOM 2532 C C . LEU B 2 197 ? -91.727 -84.523 -53.378 1.00 38.83 197 LEU B C 1
ATOM 2533 O O . LEU B 2 197 ? -92.142 -85.599 -53.822 1.00 38.83 197 LEU B O 1
ATOM 2538 N N . ARG B 2 198 ? -90.540 -84.377 -52.809 1.00 37.67 198 ARG B N 1
ATOM 2539 C CA . ARG B 2 198 ? -89.679 -85.502 -52.511 1.00 37.67 198 ARG B CA 1
ATOM 2540 C C . ARG B 2 198 ? -89.246 -85.396 -51.064 1.00 37.67 198 ARG B C 1
ATOM 2541 O O . ARG B 2 198 ? -89.165 -84.302 -50.506 1.00 37.67 198 ARG B O 1
ATOM 2549 N N . SER B 2 199 ? -88.988 -86.543 -50.456 1.00 37.37 199 SER B N 1
ATOM 2550 C CA . SER B 2 199 ? -88.735 -86.614 -49.031 1.00 37.37 199 SER B CA 1
ATOM 2551 C C . SER B 2 199 ? -87.492 -87.445 -48.783 1.00 37.37 199 SER B C 1
ATOM 2552 O O . SER B 2 199 ? -87.351 -88.537 -49.340 1.00 37.37 199 SER B O 1
ATOM 2555 N N . ALA B 2 200 ? -86.593 -86.920 -47.960 1.00 38.59 200 ALA B N 1
ATOM 2556 C CA . ALA B 2 200 ? -85.431 -87.650 -47.493 1.00 38.59 200 ALA B CA 1
ATOM 2557 C C . ALA B 2 200 ? -85.611 -87.954 -46.017 1.00 38.59 200 ALA B C 1
ATOM 2558 O O . ALA B 2 200 ? -85.929 -87.058 -45.220 1.00 38.59 200 ALA B O 1
ATOM 2560 N N . GLY B 2 201 ? -85.422 -89.221 -45.667 1.00 40.31 201 GLY B N 1
ATOM 2561 C CA . GLY B 2 201 ? -85.501 -89.624 -44.278 1.00 40.31 201 GLY B CA 1
ATOM 2562 C C . GLY B 2 201 ? -84.316 -89.098 -43.498 1.00 40.31 201 GLY B C 1
ATOM 2563 O O . GLY B 2 201 ? -83.160 -89.255 -43.907 1.00 40.31 201 GLY B O 1
ATOM 2564 N N . LEU B 2 202 ? -84.600 -88.469 -42.366 1.00 41.74 202 LEU B N 1
ATOM 2565 C CA . LEU B 2 202 ? -83.583 -87.840 -41.547 1.00 41.74 202 LEU B CA 1
ATOM 2566 C C . LEU B 2 202 ? -83.200 -88.665 -40.333 1.00 41.74 202 LEU B C 1
ATOM 2567 O O . LEU B 2 202 ? -82.373 -88.214 -39.536 1.00 41.74 202 LEU B O 1
ATOM 2572 N N . THR B 2 203 ? -83.765 -89.853 -40.164 1.00 43.84 203 THR B N 1
ATOM 2573 C CA . THR B 2 203 ? -83.441 -90.698 -39.020 1.00 43.84 203 THR B CA 1
ATOM 2574 C C . THR B 2 203 ? -82.308 -91.614 -39.446 1.00 43.84 203 THR B C 1
ATOM 2575 O O . THR B 2 203 ? -82.535 -92.691 -39.998 1.00 43.84 203 THR B O 1
ATOM 2579 N N . LEU B 2 204 ? -81.088 -91.178 -39.177 1.00 44.55 204 LEU B N 1
ATOM 2580 C CA . LEU B 2 204 ? -79.911 -91.966 -39.476 1.00 44.55 204 LEU B CA 1
ATOM 2581 C C . LEU B 2 204 ? -79.712 -93.045 -38.428 1.00 44.55 204 LEU B C 1
ATOM 2582 O O . LEU B 2 204 ? -80.099 -92.901 -37.267 1.00 44.55 204 LEU B O 1
ATOM 2587 N N . GLY B 2 205 ? -79.089 -94.132 -38.854 1.00 46.47 205 GLY B N 1
ATOM 2588 C CA . GLY B 2 205 ? -78.858 -95.266 -37.996 1.00 46.47 205 GLY B CA 1
ATOM 2589 C C . GLY B 2 205 ? -79.843 -96.392 -38.154 1.00 46.47 205 GLY B C 1
ATOM 2590 O O . GLY B 2 205 ? -79.983 -97.199 -37.231 1.00 46.47 205 GLY B O 1
ATOM 2591 N N . GLN B 2 206 ? -80.529 -96.475 -39.289 1.00 48.31 206 GLN B N 1
ATOM 2592 C CA . GLN B 2 206 ? -81.517 -97.510 -39.529 1.00 48.31 206 GLN B CA 1
ATOM 2593 C C . GLN B 2 206 ? -81.028 -98.596 -40.485 1.00 48.31 206 GLN B C 1
ATOM 2594 O O . GLN B 2 206 ? -81.850 -99.292 -41.090 1.00 48.31 206 GLN B O 1
ATOM 2600 N N . VAL B 2 207 ? -79.717 -98.745 -40.642 1.00 48.24 207 VAL B N 1
ATOM 2601 C CA . VAL B 2 207 ? -79.096 -99.842 -41.387 1.00 48.24 207 VAL B CA 1
ATOM 2602 C C . VAL B 2 207 ? -79.733 -99.968 -42.770 1.00 48.24 207 VAL B C 1
ATOM 2603 O O . VAL B 2 207 ? -80.564 -100.853 -43.008 1.00 48.24 207 VAL B O 1
ATOM 2607 N N . PRO B 2 208 ? -79.377 -99.088 -43.701 1.00 48.74 208 PRO B N 1
ATOM 2608 C CA . PRO B 2 208 ? -80.069 -99.035 -44.996 1.00 48.74 208 PRO B CA 1
ATOM 2609 C C . PRO B 2 208 ? -80.020 -100.357 -45.738 1.00 48.74 208 PRO B C 1
ATOM 2610 O O . PRO B 2 208 ? -78.977 -101.007 -45.808 1.00 48.74 208 PRO B O 1
ATOM 2614 N N . MET B 2 209 ? -81.154 -100.733 -46.327 1.00 50.70 209 MET B N 1
ATOM 2615 C CA . MET B 2 209 ? -81.289 -102.008 -47.012 1.00 50.70 209 MET B CA 1
ATOM 2616 C C . MET B 2 209 ? -82.006 -101.842 -48.344 1.00 50.70 209 MET B C 1
ATOM 2617 O O . MET B 2 209 ? -82.883 -100.991 -48.500 1.00 50.70 209 MET B O 1
ATOM 2622 N N . VAL B 2 210 ? -81.611 -102.683 -49.307 1.00 51.53 210 VAL B N 1
ATOM 2623 C CA . VAL B 2 210 ? -82.220 -102.663 -50.639 1.00 51.53 210 VAL B CA 1
ATOM 2624 C C . VAL B 2 210 ? -83.673 -103.113 -50.583 1.00 51.53 210 VAL B C 1
ATOM 2625 O O . VAL B 2 210 ? -84.508 -102.666 -51.378 1.00 51.53 210 VAL B O 1
ATOM 2629 N N . GLY B 2 211 ? -83.999 -103.998 -49.649 1.00 53.69 211 GLY B N 1
ATOM 2630 C CA . GLY B 2 211 ? -85.309 -104.614 -49.620 1.00 53.69 211 GLY B CA 1
ATOM 2631 C C . GLY B 2 211 ? -85.247 -106.066 -49.209 1.00 53.69 211 GLY B C 1
ATOM 2632 O O . GLY B 2 211 ? -86.195 -106.591 -48.617 1.00 53.69 211 GLY B O 1
ATOM 2633 N N . THR B 2 212 ? -84.138 -106.729 -49.505 1.00 56.17 212 THR B N 1
ATOM 2634 C CA . THR B 2 212 ? -83.953 -108.119 -49.122 1.00 56.17 212 THR B CA 1
ATOM 2635 C C . THR B 2 212 ? -82.818 -108.310 -48.128 1.00 56.17 212 THR B C 1
ATOM 2636 O O . THR B 2 212 ? -83.008 -108.963 -47.101 1.00 56.17 212 THR B O 1
ATOM 2640 N N . THR B 2 213 ? -81.645 -107.737 -48.380 1.00 54.15 213 THR B N 1
ATOM 2641 C CA . THR B 2 213 ? -80.474 -107.959 -47.547 1.00 54.15 213 THR B CA 1
ATOM 2642 C C . THR B 2 213 ? -79.979 -106.628 -47.019 1.00 54.15 213 THR B C 1
ATOM 2643 O O . THR B 2 213 ? -79.737 -105.696 -47.791 1.00 54.15 213 THR B O 1
ATOM 2647 N N . LYS B 2 214 ? -79.825 -106.547 -45.705 1.00 50.66 214 LYS B N 1
ATOM 2648 C CA . LYS B 2 214 ? -79.420 -105.302 -45.092 1.00 50.66 214 LYS B CA 1
ATOM 2649 C C . LYS B 2 214 ? -77.950 -105.029 -45.375 1.00 50.66 214 LYS B C 1
ATOM 2650 O O . LYS B 2 214 ? -77.232 -105.842 -45.958 1.00 50.66 214 LYS B O 1
ATOM 2656 N N . VAL B 2 215 ? -77.511 -103.844 -44.969 1.00 48.25 215 VAL B N 1
ATOM 2657 C CA . VAL B 2 215 ? -76.152 -103.385 -45.193 1.00 48.25 215 VAL B CA 1
ATOM 2658 C C . VAL B 2 215 ? -75.749 -102.555 -43.989 1.00 48.25 215 VAL B C 1
ATOM 2659 O O . VAL B 2 215 ? -76.387 -101.541 -43.691 1.00 48.25 215 VAL B O 1
ATOM 2663 N N . TYR B 2 216 ? -74.705 -102.979 -43.295 1.00 48.91 216 TYR B N 1
ATOM 2664 C CA . TYR B 2 216 ? -74.195 -102.248 -42.148 1.00 48.91 216 TYR B CA 1
ATOM 2665 C C . TYR B 2 216 ? -73.068 -101.339 -42.604 1.00 48.91 216 TYR B C 1
ATOM 2666 O O . TYR B 2 216 ? -72.062 -101.809 -43.142 1.00 48.91 216 TYR B O 1
ATOM 2675 N N . ASN B 2 217 ? -73.241 -100.044 -42.394 1.00 46.57 217 ASN B N 1
ATOM 2676 C CA . ASN B 2 217 ? -72.209 -99.068 -42.657 1.00 46.57 217 ASN B CA 1
ATOM 2677 C C . ASN B 2 217 ? -71.943 -98.267 -41.397 1.00 46.57 217 ASN B C 1
ATOM 2678 O O . ASN B 2 217 ? -72.782 -98.176 -40.499 1.00 46.57 217 ASN B O 1
ATOM 2683 N N . LEU B 2 218 ? -70.751 -97.684 -41.346 1.00 46.57 218 LEU B N 1
ATOM 2684 C CA . LEU B 2 218 ? -70.245 -97.114 -40.108 1.00 46.57 218 LEU B CA 1
ATOM 2685 C C . LEU B 2 218 ? -71.010 -95.876 -39.663 1.00 46.57 218 LEU B C 1
ATOM 2686 O O . LEU B 2 218 ? -71.061 -95.592 -38.461 1.00 46.57 218 LEU B O 1
ATOM 2691 N N . ASN B 2 219 ? -71.623 -95.145 -40.589 1.00 45.73 219 ASN B N 1
ATOM 2692 C CA . ASN B 2 219 ? -72.360 -93.952 -40.205 1.00 45.73 219 ASN B CA 1
ATOM 2693 C C . ASN B 2 219 ? -73.642 -94.310 -39.466 1.00 45.73 219 ASN B C 1
ATOM 2694 O O . ASN B 2 219 ? -74.014 -93.643 -38.490 1.00 45.73 219 ASN B O 1
ATOM 2699 N N . SER B 2 220 ? -74.267 -95.412 -39.858 1.00 46.22 220 SER B N 1
ATOM 2700 C CA . SER B 2 220 ? -75.486 -95.854 -39.208 1.00 46.22 220 SER B CA 1
ATOM 2701 C C . SER B 2 220 ? -75.207 -96.320 -37.788 1.00 46.22 220 SER B C 1
ATOM 2702 O O . SER B 2 220 ? -75.893 -95.917 -36.844 1.00 46.22 220 SER B O 1
ATOM 2705 N N . THR B 2 221 ? -74.191 -97.161 -37.618 1.00 46.92 221 THR B N 1
ATOM 2706 C CA . THR B 2 221 ? -73.847 -97.643 -36.286 1.00 46.92 221 THR B CA 1
ATOM 2707 C C . THR B 2 221 ? -73.324 -96.527 -35.399 1.00 46.92 221 THR B C 1
ATOM 2708 O O . THR B 2 221 ? -73.499 -96.574 -34.178 1.00 46.92 221 THR B O 1
ATOM 2712 N N . LEU B 2 222 ? -72.676 -95.526 -35.985 1.00 46.67 222 LEU B N 1
ATOM 2713 C CA . LEU B 2 222 ? -72.167 -94.429 -35.179 1.00 46.67 222 LEU B CA 1
ATOM 2714 C C . LEU B 2 222 ? -73.298 -93.533 -34.709 1.00 46.67 222 LEU B C 1
ATOM 2715 O O . LEU B 2 222 ? -73.209 -92.940 -33.630 1.00 46.67 222 LEU B O 1
ATOM 2720 N N . VAL B 2 223 ? -74.368 -93.427 -35.495 1.00 46.33 223 VAL B N 1
ATOM 2721 C CA . VAL B 2 223 ? -75.527 -92.681 -35.017 1.00 46.33 223 VAL B CA 1
ATOM 2722 C C . VAL B 2 223 ? -76.354 -93.510 -34.044 1.00 46.33 223 VAL B C 1
ATOM 2723 O O . VAL B 2 223 ? -77.052 -92.952 -33.192 1.00 46.33 223 VAL B O 1
ATOM 2727 N N . SER B 2 224 ? -76.302 -94.838 -34.14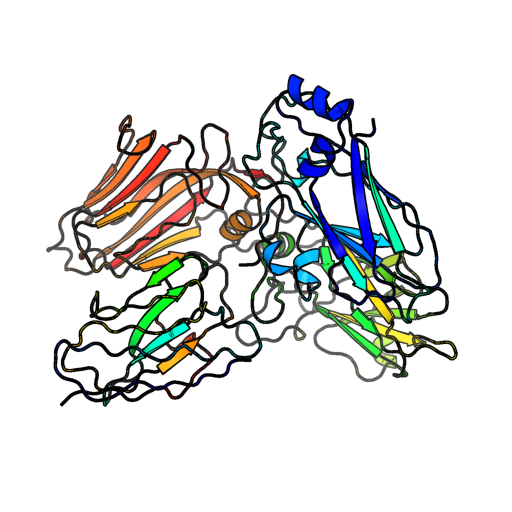3 1.00 46.91 224 SER B N 1
ATOM 2728 C CA . SER B 2 224 ? -77.159 -95.662 -33.302 1.00 46.91 224 SER B CA 1
ATOM 2729 C C . SER B 2 224 ? -76.760 -95.646 -31.835 1.00 46.91 224 SER B C 1
ATOM 2730 O O . SER B 2 224 ? -77.468 -96.243 -31.020 1.00 46.91 224 SER B O 1
ATOM 2733 N N . CYS B 2 225 ? -75.659 -94.988 -31.476 1.00 47.51 225 CYS B N 1
ATOM 2734 C CA . CYS B 2 225 ? -75.253 -94.953 -30.074 1.00 47.51 225 CYS B CA 1
ATOM 2735 C C . CYS B 2 225 ? -76.155 -94.037 -29.262 1.00 47.51 225 CYS B C 1
ATOM 2736 O O . CYS B 2 225 ? -76.636 -94.419 -28.189 1.00 47.51 225 CYS B O 1
ATOM 2739 N N . VAL B 2 226 ? -76.396 -92.825 -29.753 1.00 46.43 226 VAL B N 1
ATOM 2740 C CA . VAL B 2 226 ? -77.200 -91.863 -29.012 1.00 46.43 226 VAL B CA 1
ATOM 2741 C C . VAL B 2 226 ? -78.684 -92.148 -29.214 1.00 46.43 226 VAL B C 1
ATOM 2742 O O . VAL B 2 226 ? -79.099 -92.827 -30.154 1.00 46.43 226 VAL B O 1
ATOM 2746 N N . LEU B 2 227 ? -79.491 -91.616 -28.303 1.00 44.98 227 LEU B N 1
ATOM 2747 C CA . LEU B 2 227 ? -80.946 -91.693 -28.376 1.00 44.98 227 LEU B CA 1
ATOM 2748 C C . LEU B 2 227 ? -81.452 -90.394 -28.979 1.00 44.98 227 LEU B C 1
ATOM 2749 O O . LEU B 2 227 ? -81.741 -89.437 -28.261 1.00 44.98 227 LEU B O 1
ATOM 2754 N N . GLY B 2 228 ? -81.604 -90.365 -30.287 1.00 44.72 228 GLY B N 1
ATOM 2755 C CA . GLY B 2 228 ? -82.016 -89.149 -30.945 1.00 44.72 228 GLY B CA 1
ATOM 2756 C C . GLY B 2 228 ? -80.881 -88.156 -31.128 1.00 44.72 228 GLY B C 1
ATOM 2757 O O . GLY B 2 228 ? -79.834 -88.228 -30.490 1.00 44.72 228 GLY B O 1
ATOM 2758 N N . MET B 2 229 ? -81.118 -87.196 -32.017 1.00 45.03 229 MET B N 1
ATOM 2759 C CA . MET B 2 229 ? -80.082 -86.301 -32.498 1.00 45.03 229 MET B CA 1
ATOM 2760 C C . MET B 2 229 ? -80.570 -84.863 -32.474 1.00 45.03 229 MET B C 1
ATOM 2761 O O . MET B 2 229 ? -81.769 -84.587 -32.400 1.00 45.03 229 MET B O 1
ATOM 2766 N N . GLY B 2 230 ? -79.617 -83.946 -32.570 1.00 43.67 230 GLY B N 1
ATOM 2767 C CA . GLY B 2 230 ? -79.890 -82.530 -32.452 1.00 43.67 230 GLY B CA 1
ATOM 2768 C C . GLY B 2 230 ? -80.399 -81.919 -33.739 1.00 43.67 230 GLY B C 1
ATOM 2769 O O . GLY B 2 230 ? -81.017 -82.581 -34.576 1.00 43.67 230 GLY B O 1
ATOM 2770 N N . GLY B 2 231 ? -80.143 -80.618 -33.886 1.00 42.63 231 GLY B N 1
ATOM 2771 C CA . GLY B 2 231 ? -80.610 -79.852 -35.015 1.00 42.63 231 GLY B CA 1
ATOM 2772 C C . GLY B 2 231 ? -79.507 -79.344 -35.934 1.00 42.63 231 GLY B C 1
ATOM 2773 O O . GLY B 2 231 ? -78.321 -79.601 -35.760 1.00 42.63 231 GLY B O 1
ATOM 2774 N N . THR B 2 232 ? -79.953 -78.602 -36.949 1.00 42.11 232 THR B N 1
ATOM 2775 C CA . THR B 2 232 ? -79.092 -77.839 -37.853 1.00 42.11 232 THR B CA 1
ATOM 2776 C C . THR B 2 232 ? -78.079 -78.740 -38.567 1.00 42.11 232 THR B C 1
ATOM 2777 O O . THR B 2 232 ? -76.874 -78.704 -38.323 1.00 42.11 232 THR B O 1
ATOM 2781 N N . VAL B 2 233 ? -78.620 -79.568 -39.442 1.00 41.42 233 VAL B N 1
ATOM 2782 C CA . VAL B 2 233 ? -77.815 -80.314 -40.394 1.00 41.42 233 VAL B CA 1
ATOM 2783 C C . VAL B 2 233 ? -77.363 -79.384 -41.511 1.00 41.42 233 VAL B C 1
ATOM 2784 O O . VAL B 2 233 ? -78.057 -78.422 -41.868 1.00 41.42 233 VAL B O 1
ATOM 2788 N N . ARG B 2 234 ? -76.173 -79.649 -42.055 1.00 42.53 234 ARG B N 1
ATOM 2789 C CA . ARG B 2 234 ? -75.650 -78.881 -43.178 1.00 42.53 234 ARG B CA 1
ATOM 2790 C C . ARG B 2 234 ? -75.079 -79.809 -44.241 1.00 42.53 234 ARG B C 1
ATOM 2791 O O . ARG B 2 234 ? -74.153 -80.601 -43.988 1.00 42.53 234 ARG B O 1
ATOM 2799 N N . GLY B 2 235 ? -75.645 -79.707 -45.436 1.00 42.49 235 GLY B N 1
ATOM 2800 C CA . GLY B 2 235 ? -75.205 -80.545 -46.528 1.00 42.49 235 GLY B CA 1
ATOM 2801 C C . GLY B 2 235 ? -75.366 -79.819 -47.838 1.00 42.49 235 GLY B C 1
ATOM 2802 O O . GLY B 2 235 ? -76.123 -78.854 -47.953 1.00 42.49 235 GLY B O 1
ATOM 2803 N N . ARG B 2 236 ? -74.642 -80.302 -48.830 1.00 42.64 236 ARG B N 1
ATOM 2804 C CA . ARG B 2 236 ? -74.639 -79.681 -50.137 1.00 42.64 236 ARG B CA 1
ATOM 2805 C C . ARG B 2 236 ? -75.272 -80.599 -51.167 1.00 42.64 236 ARG B C 1
ATOM 2806 O O . ARG B 2 236 ? -75.154 -81.826 -51.096 1.00 42.64 236 ARG B O 1
ATOM 2814 N N . VAL B 2 237 ? -75.963 -79.982 -52.111 1.00 41.19 237 VAL B N 1
ATOM 2815 C CA . VAL B 2 237 ? -76.595 -80.687 -53.213 1.00 41.19 237 VAL B CA 1
ATOM 2816 C C . VAL B 2 237 ? -75.658 -80.661 -54.404 1.00 41.19 237 VAL B C 1
ATOM 2817 O O . VAL B 2 237 ? -74.959 -79.669 -54.643 1.00 41.19 237 VAL B O 1
ATOM 2821 N N . HIS B 2 238 ? -75.652 -81.750 -55.155 1.00 41.97 238 HIS B N 1
ATOM 2822 C CA . HIS B 2 238 ? -75.014 -81.823 -56.453 1.00 41.97 238 HIS B CA 1
ATOM 2823 C C . HIS B 2 238 ? -76.105 -82.143 -57.459 1.00 41.97 238 HIS B C 1
ATOM 2824 O O . HIS B 2 238 ? -76.834 -83.139 -57.308 1.00 41.97 238 HIS B O 1
ATOM 2831 N N . ILE B 2 239 ? -76.246 -81.263 -58.443 1.00 41.78 239 ILE B N 1
ATOM 2832 C CA . ILE B 2 239 ? -77.249 -81.390 -59.488 1.00 41.78 239 ILE B CA 1
ATOM 2833 C C . ILE B 2 239 ? -76.582 -82.100 -60.655 1.00 41.78 239 ILE B C 1
ATOM 2834 O O . ILE B 2 239 ? -75.797 -81.499 -61.391 1.00 41.78 239 ILE B O 1
ATOM 2839 N N . CYS B 2 240 ? -76.888 -83.375 -60.826 1.00 42.21 240 CYS B N 1
ATOM 2840 C CA . CYS B 2 240 ? -76.354 -84.143 -61.944 1.00 42.21 240 CYS B CA 1
ATOM 2841 C C . CYS B 2 240 ? -77.347 -83.995 -63.081 1.00 42.21 240 CYS B C 1
ATOM 2842 O O . CYS B 2 240 ? -78.366 -84.685 -63.129 1.00 42.21 240 CYS B O 1
ATOM 2845 N N . ALA B 2 241 ? -77.061 -83.077 -63.990 1.00 41.24 241 ALA B N 1
ATOM 2846 C CA . ALA B 2 241 ? -77.981 -82.756 -65.065 1.00 41.24 241 ALA B CA 1
ATOM 2847 C C . ALA B 2 241 ? -77.189 -82.190 -66.225 1.00 41.24 241 ALA B C 1
ATOM 2848 O O . ALA B 2 241 ? -76.084 -81.669 -66.033 1.00 41.24 241 ALA B O 1
ATOM 2850 N N . PRO B 2 242 ? -77.722 -82.257 -67.427 1.00 40.32 242 PRO B N 1
ATOM 2851 C CA . PRO B 2 242 ? -77.095 -81.546 -68.536 1.00 40.32 242 PRO B CA 1
ATOM 2852 C C . PRO B 2 242 ? -77.124 -80.056 -68.294 1.00 40.32 242 PRO B C 1
ATOM 2853 O O . PRO B 2 242 ? -77.624 -79.598 -67.264 1.00 40.32 242 PRO B O 1
ATOM 2857 N N . ILE B 2 243 ? -76.580 -79.282 -69.228 1.00 40.22 243 ILE B N 1
ATOM 2858 C CA . ILE B 2 243 ? -76.559 -77.842 -69.047 1.00 40.22 243 ILE B CA 1
ATOM 2859 C C . ILE B 2 243 ? -77.918 -77.209 -69.319 1.00 40.22 243 ILE B C 1
ATOM 2860 O O . ILE B 2 243 ? -78.175 -76.098 -68.841 1.00 40.22 243 ILE B O 1
ATOM 2865 N N . PHE B 2 244 ? -78.803 -77.879 -70.059 1.00 39.24 244 PHE B N 1
ATOM 2866 C CA . PHE B 2 244 ? -80.086 -77.288 -70.415 1.00 39.24 244 PHE B CA 1
ATOM 2867 C C . PHE B 2 244 ? -81.242 -77.741 -69.534 1.00 39.24 244 PHE B C 1
ATOM 2868 O O . PHE B 2 244 ? -82.356 -77.242 -69.706 1.00 39.24 244 PHE B O 1
ATOM 2876 N N . TYR B 2 245 ? -81.020 -78.658 -68.604 1.00 39.25 245 TYR B N 1
ATOM 2877 C CA . TYR B 2 245 ? -81.994 -78.893 -67.551 1.00 39.25 245 TYR B CA 1
ATOM 2878 C C . TYR B 2 245 ? -81.820 -77.860 -66.451 1.00 39.25 245 TYR B C 1
ATOM 2879 O O . TYR B 2 245 ? -80.697 -77.518 -66.075 1.00 39.25 245 TYR B O 1
ATOM 2888 N N . SER B 2 246 ? -82.936 -77.377 -65.923 1.00 37.72 246 SER B N 1
ATOM 2889 C CA . SER B 2 246 ? -82.907 -76.379 -64.873 1.00 37.72 246 SER B CA 1
ATOM 2890 C C . SER B 2 246 ? -84.075 -76.603 -63.934 1.00 37.72 246 SER B C 1
ATOM 2891 O O . SER B 2 246 ? -85.160 -77.001 -64.365 1.00 37.72 246 SER B O 1
ATOM 2894 N N . ILE B 2 247 ? -83.842 -76.342 -62.648 1.00 36.06 247 ILE B N 1
ATOM 2895 C CA . ILE B 2 247 ? -84.844 -76.525 -61.611 1.00 36.06 247 ILE B CA 1
ATOM 2896 C C . ILE B 2 247 ? -84.445 -75.656 -60.435 1.00 36.06 247 ILE B C 1
ATOM 2897 O O . ILE B 2 247 ? -83.273 -75.327 -60.248 1.00 36.06 247 ILE B O 1
ATOM 2902 N N . VAL B 2 248 ? -85.435 -75.285 -59.636 1.00 36.56 248 VAL B N 1
ATOM 2903 C CA . VAL B 2 248 ? -85.228 -74.529 -58.411 1.00 36.56 248 VAL B CA 1
ATOM 2904 C C . VAL B 2 248 ? -86.150 -75.121 -57.365 1.00 36.56 248 VAL B C 1
ATOM 2905 O O . VAL B 2 248 ? -87.317 -75.407 -57.653 1.00 36.56 248 VAL B O 1
ATOM 2909 N N . LEU B 2 249 ? -85.636 -75.321 -56.154 1.00 36.48 249 LEU B N 1
ATOM 2910 C CA . LEU B 2 249 ? -86.405 -76.103 -55.204 1.00 36.48 249 LEU B CA 1
ATOM 2911 C C . LEU B 2 249 ? -86.195 -75.613 -53.778 1.00 36.48 249 LEU B C 1
ATOM 2912 O O . LEU B 2 249 ? -85.115 -75.134 -53.411 1.00 36.48 249 LEU B O 1
ATOM 2917 N N . TRP B 2 250 ? -87.262 -75.748 -52.996 1.00 36.69 250 TRP B N 1
ATOM 2918 C CA . TRP B 2 250 ? -87.393 -75.222 -51.647 1.00 36.69 250 TRP B CA 1
ATOM 2919 C C . TRP B 2 250 ? -87.266 -76.372 -50.664 1.00 36.69 250 TRP B C 1
ATOM 2920 O O . TRP B 2 250 ? -87.890 -77.422 -50.844 1.00 36.69 250 TRP B O 1
ATOM 2931 N N . VAL B 2 251 ? -86.444 -76.179 -49.639 1.00 37.31 251 VAL B N 1
ATOM 2932 C CA . VAL B 2 251 ? -86.015 -77.249 -48.754 1.00 37.31 251 VAL B CA 1
ATOM 2933 C C . VAL B 2 251 ? -86.424 -76.886 -47.340 1.00 37.31 251 VAL B C 1
ATOM 2934 O O . VAL B 2 251 ? -85.987 -75.855 -46.806 1.00 37.31 251 VAL B O 1
ATOM 2938 N N . VAL B 2 252 ? -87.251 -77.737 -46.734 1.00 38.61 252 VAL B N 1
ATOM 2939 C CA . VAL B 2 252 ? -87.731 -77.528 -45.375 1.00 38.61 252 VAL B CA 1
ATOM 2940 C C . VAL B 2 252 ? -87.699 -78.850 -44.626 1.00 38.61 252 VAL B C 1
ATOM 2941 O O . VAL B 2 252 ? -87.410 -79.898 -45.190 1.00 38.61 252 VAL B O 1
ATOM 2945 N N . SER B 2 253 ? -87.974 -78.786 -43.332 1.00 39.50 253 SER B N 1
ATOM 2946 C CA . SER B 2 253 ? -88.095 -79.970 -42.501 1.00 39.50 253 SER B CA 1
ATOM 2947 C C . SER B 2 253 ? -89.520 -80.099 -41.984 1.00 39.50 253 SER B C 1
ATOM 2948 O O . SER B 2 253 ? -90.150 -79.103 -41.617 1.00 39.50 253 SER B O 1
ATOM 2951 N N . GLU B 2 254 ? -90.017 -81.331 -41.940 1.00 41.00 254 GLU B N 1
ATOM 2952 C CA . GLU B 2 254 ? -91.432 -81.593 -41.753 1.00 41.00 254 GLU B CA 1
ATOM 2953 C C . GLU B 2 254 ? -91.638 -82.674 -40.701 1.00 41.00 254 GLU B C 1
ATOM 2954 O O . GLU B 2 254 ? -90.930 -83.692 -40.691 1.00 41.00 254 GLU B O 1
ATOM 2960 N N . TRP B 2 255 ? -92.594 -82.418 -39.809 1.00 43.63 255 TRP B N 1
ATOM 2961 C CA . TRP B 2 255 ? -93.048 -83.336 -38.776 1.00 43.63 255 TRP B CA 1
ATOM 2962 C C . TRP B 2 255 ? -94.536 -83.094 -38.565 1.00 43.63 255 TRP B C 1
ATOM 2963 O O . TRP B 2 255 ? -94.917 -81.963 -38.255 1.00 43.63 255 TRP B O 1
ATOM 2974 N N . ASN B 2 256 ? -95.391 -84.108 -38.734 1.00 44.51 256 ASN B N 1
ATOM 2975 C CA . ASN B 2 256 ? -95.106 -85.404 -39.330 1.00 44.51 256 ASN B CA 1
ATOM 2976 C C . ASN B 2 256 ? -95.399 -85.373 -40.813 1.00 44.51 256 ASN B C 1
ATOM 2977 O O . ASN B 2 256 ? -94.908 -86.203 -41.575 1.00 44.51 256 ASN B O 1
ATOM 2982 N N . GLY B 2 257 ? -96.205 -84.400 -41.218 1.00 45.82 257 GLY B N 1
ATOM 2983 C CA . GLY B 2 257 ? -96.878 -84.472 -42.499 1.00 45.82 257 GLY B CA 1
ATOM 2984 C C . GLY B 2 257 ? -96.984 -83.114 -43.152 1.00 45.82 257 GLY B C 1
ATOM 2985 O O . GLY B 2 257 ? -96.945 -82.070 -42.494 1.00 45.82 257 GLY B O 1
ATOM 2986 N N . THR B 2 258 ? -97.133 -83.148 -44.472 1.00 46.15 258 THR B N 1
ATOM 2987 C CA . THR B 2 258 ? -97.065 -81.945 -45.282 1.00 46.15 258 THR B CA 1
ATOM 2988 C C . THR B 2 258 ? -98.378 -81.170 -45.245 1.00 46.15 258 THR B C 1
ATOM 2989 O O . THR B 2 258 ? -99.459 -81.740 -45.424 1.00 46.15 258 THR B O 1
ATOM 2993 N N . THR B 2 259 ? -98.272 -79.864 -45.007 1.00 47.06 259 THR B N 1
ATOM 2994 C CA . THR B 2 259 ? -99.399 -78.967 -45.199 1.00 47.06 259 THR B CA 1
ATOM 2995 C C . THR B 2 259 ? -99.812 -78.983 -46.663 1.00 47.06 259 THR B C 1
ATOM 2996 O O . THR B 2 259 ? -98.976 -78.816 -47.555 1.00 47.06 259 THR B O 1
ATOM 3000 N N . MET B 2 260 ? -101.107 -79.174 -46.917 1.00 47.72 260 MET B N 1
ATOM 3001 C CA . MET B 2 260 ? -101.552 -79.377 -48.291 1.00 47.72 260 MET B CA 1
ATOM 3002 C C . MET B 2 260 ? -101.409 -78.108 -49.121 1.00 47.72 260 MET B C 1
ATOM 3003 O O . MET B 2 260 ? -100.858 -78.142 -50.226 1.00 47.72 260 MET B O 1
ATOM 3008 N N . ASP B 2 261 ? -101.889 -76.977 -48.611 1.00 47.11 261 ASP B N 1
ATOM 3009 C CA . ASP B 2 261 ? -101.885 -75.735 -49.372 1.00 47.11 261 ASP B CA 1
ATOM 3010 C C . ASP B 2 261 ? -100.644 -74.925 -49.030 1.00 47.11 261 ASP B C 1
ATOM 3011 O O . ASP B 2 261 ? -100.181 -74.925 -47.887 1.00 47.11 261 ASP B O 1
ATOM 3016 N N . TRP B 2 262 ? -100.122 -74.223 -50.033 1.00 45.91 262 TRP B N 1
ATOM 3017 C CA . TRP B 2 262 ? -98.751 -73.734 -49.984 1.00 45.91 262 TRP B CA 1
ATOM 3018 C C . TRP B 2 262 ? -98.592 -72.448 -49.192 1.00 45.91 262 TRP B C 1
ATOM 3019 O O . TRP B 2 262 ? -97.495 -72.170 -48.704 1.00 45.91 262 TRP B O 1
ATOM 3030 N N . ASN B 2 263 ? -99.631 -71.624 -49.100 1.00 44.80 263 ASN B N 1
ATOM 3031 C CA . ASN B 2 263 ? -99.480 -70.359 -48.392 1.00 44.80 263 ASN B CA 1
ATOM 3032 C C . ASN B 2 263 ? -99.356 -70.543 -46.885 1.00 44.80 263 ASN B C 1
ATOM 3033 O O . ASN B 2 263 ? -99.103 -69.561 -46.179 1.00 44.80 263 ASN B O 1
ATOM 3038 N N . GLU B 2 264 ? -99.543 -71.763 -46.379 1.00 43.93 264 GLU B N 1
ATOM 3039 C CA . GLU B 2 264 ? -99.153 -72.073 -45.009 1.00 43.93 264 GLU B CA 1
ATOM 3040 C C . GLU B 2 264 ? -97.715 -72.549 -44.946 1.00 43.93 264 GLU B C 1
ATOM 3041 O O . GLU B 2 264 ? -97.059 -72.421 -43.908 1.00 43.93 264 GLU B O 1
ATOM 3047 N N . LEU B 2 265 ? -97.220 -73.087 -46.051 1.00 42.23 265 LEU B N 1
ATOM 3048 C CA . LEU B 2 265 ? -95.945 -73.787 -46.072 1.00 42.23 265 LEU B CA 1
ATOM 3049 C C . LEU B 2 265 ? -94.752 -72.846 -46.146 1.00 42.23 265 LEU B C 1
ATOM 3050 O O . LEU B 2 265 ? -93.707 -73.141 -45.561 1.00 42.23 265 LEU B O 1
ATOM 3055 N N . PHE B 2 266 ? -94.871 -71.733 -46.863 1.00 40.65 266 PHE B N 1
ATOM 3056 C CA . PHE B 2 266 ? -93.732 -70.846 -47.038 1.00 40.65 266 PHE B CA 1
ATOM 3057 C C . PHE B 2 266 ? -93.371 -70.086 -45.786 1.00 40.65 266 PHE B C 1
ATOM 3058 O O . PHE B 2 266 ? -92.377 -69.355 -45.796 1.00 40.65 266 PHE B O 1
ATOM 3066 N N . LYS B 2 267 ? -94.141 -70.225 -44.715 1.00 41.00 267 LYS B N 1
ATOM 3067 C CA . LYS B 2 267 ? -93.799 -69.532 -43.486 1.00 41.00 267 LYS B CA 1
ATOM 3068 C C . LYS B 2 267 ? -92.645 -70.205 -42.763 1.00 41.00 267 LYS B C 1
ATOM 3069 O O . LYS B 2 267 ? -91.923 -69.546 -42.008 1.00 41.00 267 LYS B O 1
ATOM 3075 N N . TYR B 2 268 ? -92.444 -71.497 -42.995 1.00 40.60 268 TYR B N 1
ATOM 3076 C CA . TYR B 2 268 ? -91.419 -72.231 -42.282 1.00 40.60 268 TYR B CA 1
ATOM 3077 C C . TYR B 2 268 ? -90.035 -71.736 -42.679 1.00 40.60 268 TYR B C 1
ATOM 3078 O O . TYR B 2 268 ? -89.849 -71.185 -43.765 1.00 40.60 268 TYR B O 1
ATOM 3087 N N . PRO B 2 269 ? -89.043 -71.921 -41.813 1.00 39.22 269 PRO B N 1
ATOM 3088 C CA . PRO B 2 269 ? -87.662 -71.651 -42.218 1.00 39.22 269 PRO B CA 1
ATOM 3089 C C . PRO B 2 269 ? -87.196 -72.707 -43.202 1.00 39.22 269 PRO B C 1
ATOM 3090 O O . PRO B 2 269 ? -87.383 -73.905 -42.983 1.00 39.22 269 PRO B O 1
ATOM 3094 N N . GLY B 2 270 ? -86.589 -72.258 -44.288 1.00 38.37 270 GLY B N 1
ATOM 3095 C CA . GLY B 2 270 ? -86.089 -73.187 -45.277 1.00 38.37 270 GLY B CA 1
ATOM 3096 C C . GLY B 2 270 ? -85.226 -72.463 -46.280 1.00 38.37 270 GLY B C 1
ATOM 3097 O O . GLY B 2 270 ? -85.212 -71.231 -46.352 1.00 38.37 270 GLY B O 1
ATOM 3098 N N . VAL B 2 271 ? -84.507 -73.255 -47.066 1.00 37.58 271 VAL B N 1
ATOM 3099 C CA . VAL B 2 271 ? -83.505 -72.740 -47.985 1.00 37.58 271 VAL B CA 1
ATOM 3100 C C . VAL B 2 271 ? -83.987 -72.954 -49.408 1.00 37.58 271 VAL B C 1
ATOM 3101 O O . VAL B 2 271 ? -84.533 -74.012 -49.738 1.00 37.58 271 VAL B O 1
ATOM 3105 N N . TYR B 2 272 ? -83.793 -71.948 -50.248 1.00 36.79 272 TYR B N 1
ATOM 3106 C CA . TYR B 2 272 ? -83.964 -72.101 -51.679 1.00 36.79 272 TYR B CA 1
ATOM 3107 C C . TYR B 2 272 ? -82.632 -72.501 -52.279 1.00 36.79 272 TYR B C 1
ATOM 3108 O O . TYR B 2 272 ? -81.589 -71.964 -51.900 1.00 36.79 272 TYR B O 1
ATOM 3117 N N . VAL B 2 273 ? -82.660 -73.441 -53.218 1.00 38.53 273 VAL B N 1
ATOM 3118 C CA . VAL B 2 273 ? -81.443 -73.813 -53.925 1.00 38.53 273 VAL B CA 1
ATOM 3119 C C . VAL B 2 273 ? -81.784 -74.032 -55.393 1.00 38.53 273 VAL B C 1
ATOM 3120 O O . VAL B 2 273 ? -82.682 -74.821 -55.719 1.00 38.53 273 VAL B O 1
ATOM 3124 N N . GLU B 2 274 ? -81.122 -73.275 -56.268 1.00 39.99 274 GLU B N 1
ATOM 3125 C CA . GLU B 2 274 ? -81.250 -73.401 -57.713 1.00 39.99 274 GLU B CA 1
ATOM 3126 C C . GLU B 2 274 ? -79.973 -73.863 -58.408 1.00 39.99 274 GLU B C 1
ATOM 3127 O O . GLU B 2 274 ? -79.990 -74.052 -59.627 1.00 39.99 274 GLU B O 1
ATOM 3133 N N . GLU B 2 275 ? -78.871 -74.038 -57.683 1.00 42.34 275 GLU B N 1
ATOM 3134 C CA . GLU B 2 275 ? -77.604 -74.440 -58.281 1.00 42.34 275 GLU B CA 1
ATOM 3135 C C . GLU B 2 275 ? -76.964 -75.488 -57.384 1.00 42.34 275 GLU B C 1
ATOM 3136 O O . GLU B 2 275 ? -77.535 -75.899 -56.371 1.00 42.34 275 GLU B O 1
ATOM 3142 N N . ASP B 2 276 ? -75.757 -75.916 -57.747 1.00 43.69 276 ASP B N 1
ATOM 3143 C CA . ASP B 2 276 ? -75.016 -76.892 -56.958 1.00 43.69 276 ASP B CA 1
ATOM 3144 C C . ASP B 2 276 ? -74.229 -76.140 -55.896 1.00 43.69 276 ASP B C 1
ATOM 3145 O O . ASP B 2 276 ? -73.192 -75.534 -56.182 1.00 43.69 276 ASP B O 1
ATOM 3150 N N . GLY B 2 277 ? -74.726 -76.189 -54.671 1.00 42.58 277 GLY B N 1
ATOM 3151 C CA . GLY B 2 277 ? -74.190 -75.376 -53.608 1.00 42.58 277 GLY B CA 1
ATOM 3152 C C . GLY B 2 277 ? -74.897 -75.710 -52.316 1.00 42.58 277 GLY B C 1
ATOM 3153 O O . GLY B 2 277 ? -76.009 -76.248 -52.309 1.00 42.58 277 GLY B O 1
ATOM 3154 N N . SER B 2 278 ? -74.237 -75.361 -51.220 1.00 42.71 278 SER B N 1
ATOM 3155 C CA . SER B 2 278 ? -74.617 -75.888 -49.925 1.00 42.71 278 SER B CA 1
ATOM 3156 C C . SER B 2 278 ? -75.955 -75.334 -49.458 1.00 42.71 278 SER B C 1
ATOM 3157 O O . SER B 2 278 ? -76.419 -74.281 -49.900 1.00 42.71 278 SER B O 1
ATOM 3160 N N . PHE B 2 279 ? -76.581 -76.082 -48.556 1.00 42.31 279 PHE B N 1
ATOM 3161 C CA . PHE B 2 279 ? -77.697 -75.631 -47.756 1.00 42.31 279 PHE B CA 1
ATOM 3162 C C . PHE B 2 279 ? -77.425 -75.962 -46.295 1.00 42.31 279 PHE B C 1
ATOM 3163 O O . PHE B 2 279 ? -76.655 -76.880 -45.967 1.00 42.31 279 PHE B O 1
ATOM 3171 N N . GLU B 2 280 ? -78.101 -75.221 -45.425 1.00 41.40 280 GLU B N 1
ATOM 3172 C CA . GLU B 2 280 ? -78.029 -75.426 -43.988 1.00 41.40 280 GLU B CA 1
ATOM 3173 C C . GLU B 2 280 ? -79.436 -75.303 -43.431 1.00 41.40 280 GLU B C 1
ATOM 3174 O O . GLU B 2 280 ? -80.035 -74.226 -43.488 1.00 41.40 280 GLU B O 1
ATOM 3180 N N . VAL B 2 281 ? -79.962 -76.401 -42.902 1.00 40.41 281 VAL B N 1
ATOM 3181 C CA . VAL B 2 281 ? -81.351 -76.486 -42.479 1.00 40.41 281 VAL B CA 1
ATOM 3182 C C . VAL B 2 281 ? -81.381 -77.028 -41.062 1.00 40.41 281 VAL B C 1
ATOM 3183 O O . VAL B 2 281 ? -80.617 -77.937 -40.728 1.00 40.41 281 VAL B O 1
ATOM 3187 N N . LYS B 2 282 ? -82.260 -76.481 -40.231 1.00 40.66 282 LYS B N 1
ATOM 3188 C CA . LYS B 2 282 ? -82.341 -76.904 -38.843 1.00 40.66 282 LYS B CA 1
ATOM 3189 C C . LYS B 2 282 ? -83.551 -77.791 -38.623 1.00 40.66 282 LYS B C 1
ATOM 3190 O O . LYS B 2 282 ? -84.644 -77.516 -39.121 1.00 40.66 282 LYS B O 1
ATOM 3196 N N . ILE B 2 283 ? -83.332 -78.851 -37.857 1.00 41.14 283 ILE B N 1
ATOM 3197 C CA . ILE B 2 283 ? -84.263 -79.965 -37.766 1.00 41.14 283 ILE B CA 1
ATOM 3198 C C . ILE B 2 283 ? -85.414 -79.586 -36.849 1.00 41.14 283 ILE B C 1
ATOM 3199 O O . ILE B 2 283 ? -85.205 -79.187 -35.698 1.00 41.14 283 ILE B O 1
ATOM 3204 N N . ARG B 2 284 ? -86.633 -79.734 -37.350 1.00 40.97 284 ARG B N 1
ATOM 3205 C CA . ARG B 2 284 ? -87.831 -79.293 -36.658 1.00 40.97 284 ARG B CA 1
ATOM 3206 C C . ARG B 2 284 ? -88.471 -80.468 -35.938 1.00 40.97 284 ARG B C 1
ATOM 3207 O O . ARG B 2 284 ? -88.912 -81.427 -36.577 1.00 40.97 284 ARG B O 1
ATOM 3215 N N . SER B 2 285 ? -88.539 -80.376 -34.613 1.00 42.28 285 SER B N 1
ATOM 3216 C CA . SER B 2 285 ? -89.113 -81.421 -33.787 1.00 42.28 285 SER B CA 1
ATOM 3217 C C . SER B 2 285 ? -90.029 -80.824 -32.730 1.00 42.28 285 SER B C 1
ATOM 3218 O O . SER B 2 285 ? -89.727 -79.764 -32.173 1.00 42.28 285 SER B O 1
ATOM 3221 N N . PRO B 2 286 ? -91.146 -81.479 -32.428 1.00 42.24 286 PRO B N 1
ATOM 3222 C CA . PRO B 2 286 ? -91.932 -81.061 -31.263 1.00 42.24 286 PRO B CA 1
ATOM 3223 C C . PRO B 2 286 ? -91.159 -81.167 -29.976 1.00 42.24 286 PRO B C 1
ATOM 3224 O O . PRO B 2 286 ? -91.381 -80.379 -29.050 1.00 42.24 286 PRO B O 1
ATOM 3228 N N . TYR B 2 287 ? -90.262 -82.136 -29.896 1.00 42.03 287 TYR B N 1
ATOM 3229 C CA . TYR B 2 287 ? -89.446 -82.390 -28.728 1.00 42.03 287 TYR B CA 1
ATOM 3230 C C . TYR B 2 287 ? -88.054 -81.800 -28.867 1.00 42.03 287 TYR B C 1
ATOM 3231 O O . TYR B 2 287 ? -87.209 -82.015 -27.995 1.00 42.03 287 TYR B O 1
ATOM 3240 N N . HIS B 2 288 ? -87.808 -81.055 -29.943 1.00 42.68 288 HIS B N 1
ATOM 3241 C CA . HIS B 2 288 ? -86.535 -80.449 -30.316 1.00 42.68 288 HIS B CA 1
ATOM 3242 C C . HIS B 2 288 ? -85.506 -81.472 -30.769 1.00 42.68 288 HIS B C 1
ATOM 3243 O O . HIS B 2 288 ? -84.375 -81.089 -31.079 1.00 42.68 288 HIS B O 1
ATOM 3250 N N . ARG B 2 289 ? -85.853 -82.757 -30.820 1.00 43.48 289 ARG B N 1
ATOM 3251 C CA . ARG B 2 289 ? -84.946 -83.800 -31.263 1.00 43.48 289 ARG B CA 1
ATOM 3252 C C . ARG B 2 289 ? -85.708 -84.792 -32.129 1.00 43.48 289 ARG B C 1
ATOM 3253 O O . ARG B 2 289 ? -86.938 -84.760 -32.210 1.00 43.48 289 ARG B O 1
ATOM 3261 N N . THR B 2 290 ? -84.961 -85.672 -32.797 1.00 44.84 290 THR B N 1
ATOM 3262 C CA . THR B 2 290 ? -85.527 -86.740 -33.600 1.00 44.84 290 THR B CA 1
ATOM 3263 C C . THR B 2 290 ? -84.976 -88.079 -33.136 1.00 44.84 290 THR B C 1
ATOM 3264 O O . THR B 2 290 ? -83.772 -88.190 -32.903 1.00 44.84 290 THR B O 1
ATOM 3268 N N . PRO B 2 291 ? -85.804 -89.117 -33.035 1.00 44.41 291 PRO B N 1
ATOM 3269 C CA . PRO B 2 291 ? -85.377 -90.312 -32.298 1.00 44.41 291 PRO B CA 1
ATOM 3270 C C . PRO B 2 291 ? -84.150 -90.997 -32.857 1.00 44.41 291 PRO B C 1
ATOM 3271 O O . PRO B 2 291 ? -83.367 -91.563 -32.087 1.00 44.41 291 PRO B O 1
ATOM 3275 N N . ALA B 2 292 ? -83.948 -90.956 -34.164 1.00 45.18 292 ALA B N 1
ATOM 3276 C CA . ALA B 2 292 ? -82.857 -91.579 -34.905 1.00 45.18 292 ALA B CA 1
ATOM 3277 C C . ALA B 2 292 ? -83.063 -93.069 -35.130 1.00 45.18 292 ALA B C 1
ATOM 3278 O O . ALA B 2 292 ? -82.257 -93.679 -35.824 1.00 45.18 292 ALA B O 1
ATOM 3280 N N . ARG B 2 293 ? -84.099 -93.681 -34.578 1.00 46.47 293 ARG B N 1
ATOM 3281 C CA . ARG B 2 293 ? -84.457 -95.043 -34.921 1.00 46.47 293 ARG B CA 1
ATOM 3282 C C . ARG B 2 293 ? -85.956 -95.200 -34.756 1.00 46.47 293 ARG B C 1
ATOM 3283 O O . ARG B 2 293 ? -86.629 -94.360 -34.157 1.00 46.47 293 ARG B O 1
ATOM 3291 N N . LEU B 2 294 ? -86.472 -96.299 -35.280 1.00 47.77 294 LEU B N 1
ATOM 3292 C CA . LEU B 2 294 ? -87.900 -96.536 -35.314 1.00 47.77 294 LEU B CA 1
ATOM 3293 C C . LEU B 2 294 ? -88.265 -97.752 -34.481 1.00 47.77 294 LEU B C 1
ATOM 3294 O O . LEU B 2 294 ? -87.458 -98.666 -34.288 1.00 47.77 294 LEU B O 1
ATOM 3299 N N . LEU B 2 295 ? -89.496 -97.743 -33.990 1.00 49.15 295 LEU B N 1
ATOM 3300 C CA . LEU B 2 295 ? -90.002 -98.786 -33.118 1.00 49.15 295 LEU B CA 1
ATOM 3301 C C . LEU B 2 295 ? -90.688 -99.865 -33.955 1.00 49.15 295 LEU B C 1
ATOM 3302 O O . LEU B 2 295 ? -90.631 -99.864 -35.187 1.00 49.15 295 LEU B O 1
ATOM 3307 N N . ALA B 2 296 ? -91.344 -100.808 -33.280 1.00 49.93 296 ALA B N 1
ATOM 3308 C CA . ALA B 2 296 ? -91.824 -102.001 -33.963 1.00 49.93 296 ALA B CA 1
ATOM 3309 C C . ALA B 2 296 ? -93.057 -101.718 -34.809 1.00 49.93 296 ALA B C 1
ATOM 3310 O O . ALA B 2 296 ? -93.224 -102.321 -35.876 1.00 49.93 296 ALA B O 1
ATOM 3312 N N . GLY B 2 297 ? -93.923 -100.816 -34.363 1.00 50.03 297 GLY B N 1
ATOM 3313 C CA . GLY B 2 297 ? -95.174 -100.566 -35.050 1.00 50.03 297 GLY B CA 1
ATOM 3314 C C . GLY B 2 297 ? -95.214 -99.269 -35.832 1.00 50.03 297 GLY B C 1
ATOM 3315 O O . GLY B 2 297 ? -96.279 -98.656 -35.944 1.00 50.03 297 GLY B O 1
ATOM 3316 N N . GLN B 2 298 ? -94.084 -98.836 -36.388 1.00 48.60 298 GLN B N 1
ATOM 3317 C CA . GLN B 2 298 ? -93.959 -97.472 -36.878 1.00 48.60 298 GLN B CA 1
ATOM 3318 C C . GLN B 2 298 ? -93.422 -97.424 -38.302 1.00 48.60 298 GLN B C 1
ATOM 3319 O O . GLN B 2 298 ? -92.729 -98.336 -38.762 1.00 48.60 298 GLN B O 1
ATOM 3325 N N . SER B 2 299 ? -93.754 -96.331 -38.988 1.00 47.71 299 SER B N 1
ATOM 3326 C CA . SER B 2 299 ? -93.290 -96.033 -40.333 1.00 47.71 299 SER B CA 1
ATOM 3327 C C . SER B 2 299 ? -92.106 -95.073 -40.260 1.00 47.71 299 SER B C 1
ATOM 3328 O O . SER B 2 299 ? -91.709 -94.618 -39.189 1.00 47.71 299 SER B O 1
ATOM 3331 N N . GLN B 2 300 ? -91.547 -94.743 -41.422 1.00 47.95 300 GLN B N 1
ATOM 3332 C CA . GLN B 2 300 ? -90.368 -93.890 -41.472 1.00 47.95 300 GLN B CA 1
ATOM 3333 C C . GLN B 2 300 ? -90.682 -92.423 -41.694 1.00 47.95 300 GLN B C 1
ATOM 3334 O O . GLN B 2 300 ? -89.829 -91.577 -41.409 1.00 47.95 300 GLN B O 1
ATOM 3340 N N . ARG B 2 301 ? -91.864 -92.086 -42.185 1.00 47.80 301 ARG B N 1
ATOM 3341 C CA . ARG B 2 301 ?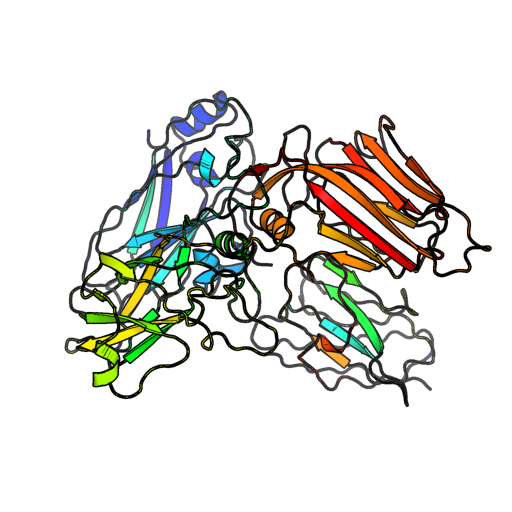 -92.188 -90.688 -42.398 1.00 47.80 301 ARG B CA 1
ATOM 3342 C C . ARG B 2 301 ? -92.835 -90.054 -41.183 1.00 47.80 301 ARG B C 1
ATOM 3343 O O . ARG B 2 301 ? -92.901 -88.823 -41.108 1.00 47.80 301 ARG B O 1
ATOM 3351 N N . ASP B 2 302 ? -93.299 -90.857 -40.228 1.00 46.33 302 ASP B N 1
ATOM 3352 C CA . ASP B 2 302 ? -93.938 -90.303 -39.043 1.00 46.33 302 ASP B CA 1
ATOM 3353 C C . ASP B 2 302 ? -92.992 -89.410 -38.262 1.00 46.33 302 ASP B C 1
ATOM 3354 O O . ASP B 2 302 ? -93.448 -88.513 -37.548 1.00 46.33 302 ASP B O 1
ATOM 3359 N N . MET B 2 303 ? -91.697 -89.626 -38.393 1.00 46.01 303 MET B N 1
ATOM 3360 C CA . MET B 2 303 ? -90.704 -88.839 -37.690 1.00 46.01 303 MET B CA 1
ATOM 3361 C C . MET B 2 303 ? -90.292 -87.663 -38.569 1.00 46.01 303 MET B C 1
ATOM 3362 O O . MET B 2 303 ? -90.894 -87.397 -39.610 1.00 46.01 303 MET B O 1
ATOM 3367 N N . SER B 2 304 ? -89.254 -86.950 -38.156 1.00 43.61 304 SER B N 1
ATOM 3368 C CA . SER B 2 304 ? -88.796 -85.799 -38.913 1.00 43.61 304 SER B CA 1
ATOM 3369 C C . SER B 2 304 ? -88.230 -86.236 -40.247 1.00 43.61 304 SER B C 1
ATOM 3370 O O . SER B 2 304 ? -87.533 -87.249 -40.340 1.00 43.61 304 SER B O 1
ATOM 3373 N N . SER B 2 305 ? -88.533 -85.472 -41.291 1.00 41.30 305 SER B N 1
ATOM 3374 C CA . SER B 2 305 ? -87.928 -85.746 -42.583 1.00 41.30 305 SER B CA 1
ATOM 3375 C C . SER B 2 305 ? -87.781 -84.450 -43.344 1.00 41.30 305 SER B C 1
ATOM 3376 O O . SER B 2 305 ? -88.626 -83.561 -43.234 1.00 41.30 305 SER B O 1
ATOM 3379 N N . LEU B 2 306 ? -86.705 -84.345 -44.110 1.00 39.56 306 LEU B N 1
ATOM 3380 C CA . LEU B 2 306 ? -86.438 -83.107 -44.812 1.00 39.56 306 LEU B CA 1
ATOM 3381 C C . LEU B 2 306 ? -86.885 -83.233 -46.256 1.00 39.56 306 LEU B C 1
ATOM 3382 O O . LEU B 2 306 ? -86.605 -84.226 -46.930 1.00 39.56 306 LEU B O 1
ATOM 3387 N N . ASN B 2 307 ? -87.591 -82.214 -46.718 1.00 38.78 307 ASN B N 1
ATOM 3388 C CA . ASN B 2 307 ? -88.410 -82.293 -47.904 1.00 38.78 307 ASN B CA 1
ATOM 3389 C C . ASN B 2 307 ? -87.977 -81.261 -48.932 1.00 38.78 307 ASN B C 1
ATOM 3390 O O . ASN B 2 307 ? -87.642 -80.112 -48.599 1.00 38.78 307 ASN B O 1
ATOM 3395 N N . PHE B 2 308 ? -88.020 -81.707 -50.184 1.00 37.84 308 PHE B N 1
ATOM 3396 C CA . PHE B 2 308 ? -87.670 -80.937 -51.359 1.00 37.84 308 PHE B CA 1
ATOM 3397 C C . PHE B 2 308 ? -88.937 -80.716 -52.166 1.00 37.84 308 PHE B C 1
ATOM 3398 O O . PHE B 2 308 ? -89.552 -81.679 -52.633 1.00 37.84 308 PHE B O 1
ATOM 3406 N N . TYR B 2 309 ? -89.324 -79.461 -52.333 1.00 38.68 309 TYR B N 1
ATOM 3407 C CA . TYR B 2 309 ? -90.452 -79.090 -53.165 1.00 38.68 309 TYR B CA 1
ATOM 3408 C C . TYR B 2 309 ? -89.932 -78.378 -54.398 1.00 38.68 309 TYR B C 1
ATOM 3409 O O . TYR B 2 309 ? -88.923 -77.675 -54.337 1.00 38.68 309 TYR B O 1
ATOM 3418 N N . ALA B 2 310 ? -90.622 -78.537 -55.512 1.00 38.15 310 ALA B N 1
ATOM 3419 C CA . ALA B 2 310 ? -90.278 -77.799 -56.720 1.00 38.15 310 ALA B CA 1
ATOM 3420 C C . ALA B 2 310 ? -91.292 -76.682 -56.905 1.00 38.15 310 ALA B C 1
ATOM 3421 O O . ALA B 2 310 ? -92.412 -76.916 -57.372 1.00 38.15 310 ALA B O 1
ATOM 3423 N N . ILE B 2 311 ? -90.894 -75.469 -56.535 1.00 37.76 311 ILE B N 1
ATOM 3424 C CA . ILE B 2 311 ? -91.786 -74.326 -56.659 1.00 37.76 311 ILE B CA 1
ATOM 3425 C C . ILE B 2 311 ? -91.858 -73.860 -58.106 1.00 37.76 311 ILE B C 1
ATOM 3426 O O . ILE B 2 311 ? -92.939 -73.547 -58.616 1.00 37.76 311 ILE B O 1
ATOM 3431 N N . ALA B 2 312 ? -90.726 -73.822 -58.794 1.00 38.12 312 ALA B N 1
ATOM 3432 C CA . ALA B 2 312 ? -90.701 -73.619 -60.234 1.00 38.12 312 ALA B CA 1
ATOM 3433 C C . ALA B 2 312 ? -90.108 -74.864 -60.857 1.00 38.12 312 ALA B C 1
ATOM 3434 O O . ALA B 2 312 ? -88.936 -75.177 -60.634 1.00 38.12 312 ALA B O 1
ATOM 3436 N N . GLY B 2 313 ? -90.900 -75.547 -61.659 1.00 37.15 313 GLY B N 1
ATOM 3437 C CA . GLY B 2 313 ? -90.616 -76.910 -61.996 1.00 37.15 313 GLY B CA 1
ATOM 3438 C C . GLY B 2 313 ? -89.327 -77.072 -62.754 1.00 37.15 313 GLY B C 1
ATOM 3439 O O . GLY B 2 313 ? -88.710 -76.108 -63.215 1.00 37.15 313 GLY B O 1
ATOM 3440 N N . PRO B 2 314 ? -88.902 -78.321 -62.900 1.00 37.05 314 PRO B N 1
ATOM 3441 C CA . PRO B 2 314 ? -87.774 -78.608 -63.774 1.00 37.05 314 PRO B CA 1
ATOM 3442 C C . PRO B 2 314 ? -88.219 -78.352 -65.192 1.00 37.05 314 PRO B C 1
ATOM 3443 O O . PRO B 2 314 ? -89.210 -78.926 -65.645 1.00 37.05 314 PRO B O 1
ATOM 3447 N N . ILE B 2 315 ? -87.508 -77.489 -65.895 1.00 37.42 315 ILE B N 1
ATOM 3448 C CA . ILE B 2 315 ? -87.967 -77.164 -67.233 1.00 37.42 315 ILE B CA 1
ATOM 3449 C C . ILE B 2 315 ? -87.156 -77.999 -68.188 1.00 37.42 315 ILE B C 1
ATOM 3450 O O . ILE B 2 315 ? -86.114 -78.550 -67.827 1.00 37.42 315 ILE B O 1
ATOM 3455 N N . ALA B 2 316 ? -87.639 -78.104 -69.408 1.00 39.35 316 ALA B N 1
ATOM 3456 C CA . ALA B 2 316 ? -87.038 -78.984 -70.375 1.00 39.35 316 ALA B CA 1
ATOM 3457 C C . ALA B 2 316 ? -87.087 -78.320 -71.729 1.00 39.35 316 ALA B C 1
ATOM 3458 O O . ALA B 2 316 ? -88.028 -77.577 -72.021 1.00 39.35 316 ALA B O 1
ATOM 3460 N N . PRO B 2 317 ? -86.106 -78.542 -72.547 1.00 39.88 317 PRO B N 1
ATOM 3461 C CA . PRO B 2 317 ? -86.243 -78.222 -73.964 1.00 39.88 317 PRO B CA 1
ATOM 3462 C C . PRO B 2 317 ? -86.959 -79.341 -74.698 1.00 39.88 317 PRO B C 1
ATOM 3463 O O . PRO B 2 317 ? -87.493 -80.264 -74.078 1.00 39.88 317 PRO B O 1
ATOM 3467 N N . SER B 2 318 ? -86.978 -79.256 -76.025 1.00 41.54 318 SER B N 1
ATOM 3468 C CA . SER B 2 318 ? -87.966 -79.972 -76.822 1.00 41.54 318 SER B CA 1
ATOM 3469 C C . SER B 2 318 ? -87.880 -81.489 -76.677 1.00 41.54 318 SER B C 1
ATOM 3470 O O . SER B 2 318 ? -88.906 -82.170 -76.774 1.00 41.54 318 SER B O 1
ATOM 3473 N N . GLY B 2 319 ? -86.691 -82.040 -76.444 1.00 41.93 319 GLY B N 1
ATOM 3474 C CA . GLY B 2 319 ? -86.496 -83.460 -76.684 1.00 41.93 319 GLY B CA 1
ATOM 3475 C C . GLY B 2 319 ? -86.363 -84.447 -75.540 1.00 41.93 319 GLY B C 1
ATOM 3476 O O . GLY B 2 319 ? -86.303 -85.650 -75.809 1.00 41.93 319 GLY B O 1
ATOM 3477 N N . GLU B 2 320 ? -86.325 -84.013 -74.283 1.00 42.02 320 GLU B N 1
ATOM 3478 C CA . GLU B 2 320 ? -85.903 -84.885 -73.192 1.00 42.02 320 GLU B CA 1
ATOM 3479 C C . GLU B 2 320 ? -87.091 -85.538 -72.499 1.00 42.02 320 GLU B C 1
ATOM 3480 O O . GLU B 2 320 ? -88.006 -84.850 -72.035 1.00 42.02 320 GLU B O 1
ATOM 3486 N N . THR B 2 321 ? -87.053 -86.866 -72.413 1.00 42.03 321 THR B N 1
ATOM 3487 C CA . THR B 2 321 ? -87.986 -87.653 -71.620 1.00 42.03 321 THR B CA 1
ATOM 3488 C C . THR B 2 321 ? -87.351 -88.228 -70.362 1.00 42.03 321 THR B C 1
ATOM 3489 O O . THR B 2 321 ? -87.991 -89.028 -69.676 1.00 42.03 321 THR B O 1
ATOM 3493 N N . ALA B 2 322 ? -86.113 -87.859 -70.053 1.00 41.75 322 ALA B N 1
ATOM 3494 C CA . ALA B 2 322 ? -85.362 -88.469 -68.966 1.00 41.75 322 ALA B CA 1
ATOM 3495 C C . ALA B 2 322 ? -85.450 -87.624 -67.702 1.00 41.75 322 ALA B C 1
ATOM 3496 O O . ALA B 2 322 ? -85.504 -86.393 -67.768 1.00 41.75 322 ALA B O 1
ATOM 3498 N N . GLN B 2 323 ? -85.452 -88.292 -66.550 1.00 41.07 323 GLN B N 1
ATOM 3499 C CA . GLN B 2 323 ? -85.664 -87.616 -65.281 1.00 41.07 323 GLN B CA 1
ATOM 3500 C C . GLN B 2 323 ? -84.407 -86.882 -64.826 1.00 41.07 323 GLN B C 1
ATOM 3501 O O . GLN B 2 323 ? -83.292 -87.158 -65.274 1.00 41.07 323 GLN B O 1
ATOM 3507 N N . LEU B 2 324 ? -84.610 -85.941 -63.905 1.00 40.30 324 LEU B N 1
ATOM 3508 C CA . LEU B 2 324 ? -83.544 -85.083 -63.416 1.00 40.30 324 LEU B CA 1
ATOM 3509 C C . LEU B 2 324 ? -83.120 -85.530 -62.026 1.00 40.30 324 LEU B C 1
ATOM 3510 O O . LEU B 2 324 ? -83.933 -85.462 -61.090 1.00 40.30 324 LEU B O 1
ATOM 3515 N N . PRO B 2 325 ? -81.899 -86.027 -61.844 1.00 40.59 325 PRO B N 1
ATOM 3516 C CA . PRO B 2 325 ? -81.477 -86.477 -60.519 1.00 40.59 325 PRO B CA 1
ATOM 3517 C C . PRO B 2 325 ? -80.836 -85.388 -59.683 1.00 40.59 325 PRO B C 1
ATOM 3518 O O . PRO B 2 325 ? -80.101 -84.533 -60.179 1.00 40.59 325 PRO B O 1
ATOM 3522 N N . ILE B 2 326 ? -81.110 -85.462 -58.387 1.00 39.48 326 ILE B N 1
ATOM 3523 C CA . ILE B 2 326 ? -80.515 -84.622 -57.362 1.00 39.48 326 ILE B CA 1
ATOM 3524 C C . ILE B 2 326 ? -79.872 -85.546 -56.349 1.00 39.48 326 ILE B C 1
ATOM 3525 O O . ILE B 2 326 ? -80.514 -86.496 -55.887 1.00 39.48 326 ILE B O 1
ATOM 3530 N N . VAL B 2 327 ? -78.616 -85.286 -55.998 1.00 40.63 327 VAL B N 1
ATOM 3531 C CA . VAL B 2 327 ? -77.961 -86.054 -54.952 1.00 40.63 327 VAL B CA 1
ATOM 3532 C C . VAL B 2 327 ? -77.517 -85.089 -53.870 1.00 40.63 327 VAL B C 1
ATOM 3533 O O . VAL B 2 327 ? -77.075 -83.978 -54.168 1.00 40.63 327 VAL B O 1
ATOM 3537 N N . VAL B 2 328 ? -77.686 -85.485 -52.617 1.00 41.15 328 VAL B N 1
ATOM 3538 C CA . VAL B 2 328 ? -77.306 -84.651 -51.488 1.00 41.15 328 VAL B CA 1
ATOM 3539 C C . VAL B 2 328 ? -76.249 -85.373 -50.681 1.00 41.15 328 VAL B C 1
ATOM 3540 O O . VAL B 2 328 ? -76.244 -86.604 -50.592 1.00 41.15 328 VAL B O 1
ATOM 3544 N N . GLN B 2 329 ? -75.354 -84.602 -50.078 1.00 43.54 329 GLN B N 1
ATOM 3545 C CA . GLN B 2 329 ? -74.385 -85.173 -49.162 1.00 43.54 329 GLN B CA 1
ATOM 3546 C C . GLN B 2 329 ? -74.264 -84.275 -47.946 1.00 43.54 329 GLN B C 1
ATOM 3547 O O . GLN B 2 329 ? -74.158 -83.054 -48.070 1.00 43.54 329 GLN B O 1
ATOM 3553 N N . ILE B 2 330 ? -74.251 -84.897 -46.776 1.00 43.03 330 ILE B N 1
ATOM 3554 C CA . ILE B 2 330 ? -74.230 -84.198 -45.502 1.00 43.03 330 ILE B CA 1
ATOM 3555 C C . ILE B 2 330 ? -72.789 -84.143 -45.040 1.00 43.03 330 ILE B C 1
ATOM 3556 O O . ILE B 2 330 ? -72.172 -85.186 -44.792 1.00 43.03 330 ILE B O 1
ATOM 3561 N N . ASP B 2 331 ? -72.233 -82.939 -44.913 1.00 44.52 331 ASP B N 1
ATOM 3562 C CA . ASP B 2 331 ? -70.839 -82.903 -44.486 1.00 44.52 331 ASP B CA 1
ATOM 3563 C C . ASP B 2 331 ? -70.739 -82.976 -42.976 1.00 44.52 331 ASP B C 1
ATOM 3564 O O . ASP B 2 331 ? -69.807 -83.577 -42.434 1.00 44.52 331 ASP B O 1
ATOM 3569 N N . GLU B 2 332 ? -71.712 -82.395 -42.292 1.00 44.48 332 GLU B N 1
ATOM 3570 C CA . GLU B 2 332 ? -71.555 -82.049 -40.897 1.00 44.48 332 GLU B CA 1
ATOM 3571 C C . GLU B 2 332 ? -72.931 -81.811 -40.306 1.00 44.48 332 GLU B C 1
ATOM 3572 O O . GLU B 2 332 ? -73.891 -81.524 -41.023 1.00 44.48 332 GLU B O 1
ATOM 3578 N N . ILE B 2 333 ? -73.019 -81.950 -38.992 1.00 44.10 333 ILE B N 1
ATOM 3579 C CA . ILE B 2 333 ? -74.134 -81.427 -38.222 1.00 44.10 333 ILE B CA 1
ATOM 3580 C C . ILE B 2 333 ? -73.574 -80.382 -37.274 1.00 44.10 333 ILE B C 1
ATOM 3581 O O . ILE B 2 333 ? -72.521 -80.592 -36.660 1.00 44.10 333 ILE B O 1
ATOM 3586 N N . VAL B 2 334 ? -74.264 -79.251 -37.165 1.00 43.60 334 VAL B N 1
ATOM 3587 C CA . VAL B 2 334 ? -73.752 -78.105 -36.434 1.00 43.60 334 VAL B CA 1
ATOM 3588 C C . VAL B 2 334 ? -74.786 -77.701 -35.394 1.00 43.60 334 VAL B C 1
ATOM 3589 O O . VAL B 2 334 ? -75.956 -78.075 -35.470 1.00 43.60 334 VAL B O 1
ATOM 3593 N N . ARG B 2 335 ? -74.330 -76.941 -34.404 1.00 43.81 335 ARG B N 1
ATOM 3594 C CA . ARG B 2 335 ? -75.122 -76.606 -33.229 1.00 43.81 335 ARG B CA 1
ATOM 3595 C C . ARG B 2 335 ? -75.730 -77.869 -32.612 1.00 43.81 335 ARG B C 1
ATOM 3596 O O . ARG B 2 335 ? -76.933 -77.917 -32.344 1.00 43.81 335 ARG B O 1
ATOM 3604 N N . PRO B 2 336 ? -74.927 -78.902 -32.372 1.00 44.63 336 PRO B N 1
ATOM 3605 C CA . PRO B 2 336 ? -75.494 -80.169 -31.905 1.00 44.63 336 PRO B CA 1
ATOM 3606 C C . PRO B 2 336 ? -75.879 -80.093 -30.438 1.00 44.63 336 PRO B C 1
ATOM 3607 O O . PRO B 2 336 ? -75.093 -79.657 -29.595 1.00 44.63 336 PRO B O 1
ATOM 3611 N N . ASP B 2 337 ? -77.100 -80.519 -30.141 1.00 44.73 337 ASP B N 1
ATOM 3612 C CA . ASP B 2 337 ? -77.502 -80.846 -28.779 1.00 44.73 337 ASP B CA 1
ATOM 3613 C C . ASP B 2 337 ? -77.923 -82.309 -28.799 1.00 44.73 337 ASP B C 1
ATOM 3614 O O . ASP B 2 337 ? -79.050 -82.643 -29.172 1.00 44.73 337 ASP B O 1
ATOM 3619 N N . LEU B 2 338 ? -77.003 -83.175 -28.400 1.00 44.97 338 LEU B N 1
ATOM 3620 C CA . LEU B 2 338 ? -77.207 -84.608 -28.469 1.00 44.97 338 LEU B CA 1
ATOM 3621 C C . LEU B 2 338 ? -77.822 -85.107 -27.177 1.00 44.97 338 LEU B C 1
ATOM 3622 O O . LEU B 2 338 ? -77.542 -84.584 -26.096 1.00 44.97 338 LEU B O 1
ATOM 3627 N N . SER B 2 339 ? -78.663 -86.122 -27.296 1.00 44.89 339 SER B N 1
ATOM 3628 C CA . SER B 2 339 ? -79.371 -86.660 -26.150 1.00 44.89 339 SER B CA 1
ATOM 3629 C C . SER B 2 339 ? -78.482 -87.675 -25.448 1.00 44.89 339 SER B C 1
ATOM 3630 O O . SER B 2 339 ? -77.294 -87.812 -25.748 1.00 44.89 339 SER B O 1
ATOM 3633 N N . LEU B 2 340 ? -79.052 -88.398 -24.496 1.00 45.75 340 LEU B N 1
ATOM 3634 C CA . LEU B 2 340 ? -78.261 -89.319 -23.703 1.00 45.75 340 LEU B CA 1
ATOM 3635 C C . LEU B 2 340 ? -77.761 -90.471 -24.567 1.00 45.75 340 LEU B C 1
ATOM 3636 O O . LEU B 2 340 ? -78.491 -90.963 -25.432 1.00 45.75 340 LEU B O 1
ATOM 3641 N N . PRO B 2 341 ? -76.526 -90.919 -24.368 1.00 46.18 341 PRO B N 1
ATOM 3642 C CA . PRO B 2 341 ? -76.068 -92.111 -25.074 1.00 46.18 341 PRO B CA 1
ATOM 3643 C C . PRO B 2 341 ? -76.849 -93.328 -24.622 1.00 46.18 341 PRO B C 1
ATOM 3644 O O . PRO B 2 341 ? -77.264 -93.437 -23.467 1.00 46.18 341 PRO B O 1
ATOM 3648 N N . SER B 2 342 ? -77.052 -94.254 -25.554 1.00 47.28 342 SER B N 1
ATOM 3649 C CA . SER B 2 342 ? -77.913 -95.389 -25.269 1.00 47.28 342 SER B CA 1
ATOM 3650 C C . SER B 2 342 ? -77.349 -96.217 -24.130 1.00 47.28 342 SER B C 1
ATOM 3651 O O . SER B 2 342 ? -78.040 -96.495 -23.143 1.00 47.28 342 SER B O 1
ATOM 3654 N N . PHE B 2 343 ? -76.084 -96.598 -24.238 1.00 49.02 343 PHE B N 1
ATOM 3655 C CA . PHE B 2 343 ? -75.456 -97.535 -23.324 1.00 49.02 343 PHE B CA 1
ATOM 3656 C C . PHE B 2 343 ? -74.373 -96.832 -22.522 1.00 49.02 343 PHE B C 1
ATOM 3657 O O . PHE B 2 343 ? -73.568 -96.083 -23.082 1.00 49.02 343 PHE B O 1
ATOM 3665 N N . GLU B 2 344 ? -74.362 -97.074 -21.218 1.00 51.26 344 GLU B N 1
ATOM 3666 C CA . GLU B 2 344 ? -73.352 -96.527 -20.331 1.00 51.26 344 GLU B CA 1
ATOM 3667 C C . GLU B 2 344 ? -72.143 -97.461 -20.305 1.00 51.26 344 GLU B C 1
ATOM 3668 O O . GLU B 2 344 ? -72.024 -98.385 -21.112 1.00 51.26 344 GLU B O 1
ATOM 3674 N N . ASP B 2 345 ? -71.231 -97.228 -19.367 1.00 51.56 345 ASP B N 1
ATOM 3675 C CA . ASP B 2 345 ? -70.016 -98.020 -19.263 1.00 51.56 345 ASP B CA 1
ATOM 3676 C C . ASP B 2 345 ? -70.262 -99.403 -18.668 1.00 51.56 345 ASP B C 1
ATOM 3677 O O . ASP B 2 345 ? -69.303 -100.156 -18.466 1.00 51.56 345 ASP B O 1
ATOM 3682 N N . ASP B 2 346 ? -71.512 -99.749 -18.382 1.00 50.65 346 ASP B N 1
ATOM 3683 C CA . ASP B 2 346 ? -71.835 -101.091 -17.937 1.00 50.65 346 ASP B CA 1
ATOM 3684 C C . ASP B 2 346 ? -71.610 -102.083 -19.074 1.00 50.65 346 ASP B C 1
ATOM 3685 O O . ASP B 2 346 ? -71.497 -101.717 -20.247 1.00 50.65 346 ASP B O 1
ATOM 3690 N N . TYR B 2 347 ? -71.539 -103.356 -18.709 1.00 48.24 347 TYR B N 1
ATOM 3691 C CA . TYR B 2 347 ? -71.227 -104.394 -19.671 1.00 48.24 347 TYR B CA 1
ATOM 3692 C C . TYR B 2 347 ? -72.350 -104.517 -20.692 1.00 48.24 347 TYR B C 1
ATOM 3693 O O . TYR B 2 347 ? -73.443 -103.975 -20.519 1.00 48.24 347 TYR B O 1
ATOM 3702 N N . PHE B 2 348 ? -72.066 -105.230 -21.776 1.00 47.85 348 PHE B N 1
ATOM 3703 C CA . PHE B 2 348 ? -73.083 -105.596 -22.744 1.00 47.85 348 PHE B CA 1
ATOM 3704 C C . PHE B 2 348 ? -72.957 -107.069 -23.089 1.00 47.85 348 PHE B C 1
ATOM 3705 O O . PHE B 2 348 ? -71.851 -107.614 -23.152 1.00 47.85 348 PHE B O 1
ATOM 3713 N N . VAL B 2 349 ? -74.113 -107.706 -23.280 1.00 47.14 349 VAL B N 1
ATOM 3714 C CA . VAL B 2 349 ? -74.163 -109.136 -23.536 1.00 47.14 349 VAL B CA 1
ATOM 3715 C C . VAL B 2 349 ? -73.479 -109.439 -24.854 1.00 47.14 349 VAL B C 1
ATOM 3716 O O . VAL B 2 349 ? -73.618 -108.696 -25.832 1.00 47.14 349 VAL B O 1
ATOM 3720 N N . TRP B 2 350 ? -72.727 -110.541 -24.893 1.00 48.33 350 TRP B N 1
ATOM 3721 C CA . TRP B 2 350 ? -71.895 -110.848 -26.046 1.00 48.33 350 TRP B CA 1
ATOM 3722 C C . TRP B 2 350 ? -72.326 -112.127 -26.747 1.00 48.33 350 TRP B C 1
ATOM 3723 O O . TRP B 2 350 ? -72.542 -112.114 -27.961 1.00 48.33 350 TRP B O 1
ATOM 3734 N N . VAL B 2 351 ? -72.436 -113.235 -26.026 1.00 48.17 351 VAL B N 1
ATOM 3735 C CA . VAL B 2 351 ? -72.893 -114.487 -26.600 1.00 48.17 351 VAL B CA 1
ATOM 3736 C C . VAL B 2 351 ? -73.556 -115.280 -25.498 1.00 48.17 351 VAL B C 1
ATOM 3737 O O . VAL B 2 351 ? -73.206 -115.150 -24.324 1.00 48.17 351 VAL B O 1
ATOM 3741 N N . ASP B 2 352 ? -74.526 -116.102 -25.880 1.00 49.93 352 ASP B N 1
ATOM 3742 C CA . ASP B 2 352 ? -75.252 -116.915 -24.911 1.00 49.93 352 ASP B CA 1
ATOM 3743 C C . ASP B 2 352 ? -75.484 -118.306 -25.474 1.00 49.93 352 ASP B C 1
ATOM 3744 O O . ASP B 2 352 ? -76.046 -118.456 -26.566 1.00 49.93 352 ASP B O 1
ATOM 3749 N N . PHE B 2 353 ? -75.034 -119.310 -24.725 1.00 48.07 353 PHE B N 1
ATOM 3750 C CA . PHE B 2 353 ? -75.176 -120.714 -25.078 1.00 48.07 353 PHE B CA 1
ATOM 3751 C C . PHE B 2 353 ? -76.385 -121.303 -24.372 1.00 48.07 353 PHE B C 1
ATOM 3752 O O . PHE B 2 353 ? -76.563 -121.099 -23.168 1.00 48.07 353 PHE B O 1
ATOM 3760 N N . SER B 2 354 ? -77.198 -122.057 -25.105 1.00 50.43 354 SER B N 1
ATOM 3761 C CA . SER B 2 354 ? -78.310 -122.743 -24.473 1.00 50.43 354 SER B CA 1
ATOM 3762 C C . SER B 2 354 ? -78.666 -123.995 -25.264 1.00 50.43 354 SER B C 1
ATOM 3763 O O . SER B 2 354 ? -78.097 -124.282 -26.326 1.00 50.43 354 SER B O 1
ATOM 3766 N N . GLU B 2 355 ? -79.627 -124.737 -24.718 1.00 51.76 355 GLU B N 1
ATOM 3767 C CA . GLU B 2 355 ? -80.084 -126.013 -25.255 1.00 51.76 355 GLU B CA 1
ATOM 3768 C C . GLU B 2 355 ? -78.910 -126.948 -25.533 1.00 51.76 355 GLU B C 1
ATOM 3769 O O . GLU B 2 355 ? -78.655 -127.361 -26.663 1.00 51.76 355 GLU B O 1
ATOM 3775 N N . PHE B 2 356 ? -78.193 -127.283 -24.465 1.00 49.16 356 PHE B N 1
ATOM 3776 C CA . PHE B 2 356 ? -77.178 -128.322 -24.546 1.00 49.16 356 PHE B CA 1
ATOM 3777 C C . PHE B 2 356 ? -77.856 -129.679 -24.705 1.00 49.16 356 PHE B C 1
ATOM 3778 O O . PHE B 2 356 ? -78.676 -130.073 -23.869 1.00 49.16 356 PHE B O 1
ATOM 3786 N N . THR B 2 357 ? -77.519 -130.392 -25.779 1.00 51.90 357 THR B N 1
ATOM 3787 C CA . THR B 2 357 ? -78.089 -131.702 -26.050 1.00 51.90 357 THR B CA 1
ATOM 3788 C C . THR B 2 357 ? -77.118 -132.843 -25.800 1.00 51.90 357 THR B C 1
ATOM 3789 O O . THR B 2 357 ? -77.530 -134.006 -25.853 1.00 51.90 357 THR B O 1
ATOM 3793 N N . LEU B 2 358 ? -75.848 -132.549 -25.540 1.00 52.01 358 LEU B N 1
ATOM 3794 C CA . LEU B 2 358 ? -74.832 -133.581 -25.398 1.00 52.01 358 LEU B CA 1
ATOM 3795 C C . LEU B 2 358 ? -73.871 -133.155 -24.302 1.00 52.01 358 LEU B C 1
ATOM 3796 O O . LEU B 2 358 ? -73.391 -132.018 -24.304 1.00 52.01 358 LEU B O 1
ATOM 3801 N N . ASP B 2 359 ? -73.595 -134.066 -23.376 1.00 50.11 359 ASP B N 1
ATOM 3802 C CA . ASP B 2 359 ? -72.925 -133.730 -22.132 1.00 50.11 359 ASP B CA 1
ATOM 3803 C C . ASP B 2 359 ? -71.412 -133.823 -22.297 1.00 50.11 359 ASP B C 1
ATOM 3804 O O . ASP B 2 359 ? -70.896 -134.301 -23.310 1.00 50.11 359 ASP B O 1
ATOM 3809 N N . LYS B 2 360 ? -70.697 -133.363 -21.273 1.00 50.77 360 LYS B N 1
ATOM 3810 C CA . LYS B 2 360 ? -69.239 -133.304 -21.307 1.00 50.77 360 LYS B CA 1
ATOM 3811 C C . LYS B 2 360 ? -68.779 -132.544 -22.544 1.00 50.77 360 LYS B C 1
ATOM 3812 O O . LYS B 2 360 ? -67.988 -133.026 -23.356 1.00 50.77 360 LYS B O 1
ATOM 3818 N N . GLU B 2 361 ? -69.297 -131.332 -22.671 1.00 50.68 361 GLU B N 1
ATOM 3819 C CA . GLU B 2 361 ? -69.195 -130.539 -23.880 1.00 50.68 361 GLU B CA 1
ATOM 3820 C C . GLU B 2 361 ? -68.181 -129.422 -23.701 1.00 50.68 361 GLU B C 1
ATOM 3821 O O . GLU B 2 361 ? -68.017 -128.886 -22.601 1.00 50.68 361 GLU B O 1
ATOM 3827 N N . GLU B 2 362 ? -67.495 -129.084 -24.787 1.00 49.62 362 GLU B N 1
ATOM 3828 C CA . GLU B 2 362 ? -66.630 -127.922 -24.839 1.00 49.62 362 GLU B CA 1
ATOM 3829 C C . GLU B 2 362 ? -67.119 -126.969 -25.916 1.00 49.62 362 GLU B C 1
ATOM 3830 O O . GLU B 2 362 ? -67.830 -127.352 -26.847 1.00 49.62 362 GLU B O 1
ATOM 3836 N N . ILE B 2 363 ? -66.695 -125.722 -25.784 1.00 48.91 363 ILE B N 1
ATOM 3837 C CA . ILE B 2 363 ? -66.896 -124.679 -26.770 1.00 48.91 363 ILE B CA 1
ATOM 3838 C C . ILE B 2 363 ? -65.580 -123.933 -26.898 1.00 48.91 363 ILE B C 1
ATOM 3839 O O . ILE B 2 363 ? -64.928 -123.647 -25.894 1.00 48.91 363 ILE B O 1
ATOM 3844 N N . GLU B 2 364 ? -65.171 -123.650 -28.120 1.00 49.13 364 GLU B N 1
ATOM 3845 C CA . GLU B 2 364 ? -63.897 -122.996 -28.365 1.00 49.13 364 GLU B CA 1
ATOM 3846 C C . GLU B 2 364 ? -64.147 -121.575 -28.835 1.00 49.13 364 GLU B C 1
ATOM 3847 O O . GLU B 2 364 ? -64.885 -121.359 -29.799 1.00 49.13 364 GLU B O 1
ATOM 3853 N N . ILE B 2 365 ? -63.543 -120.612 -28.148 1.00 50.25 365 ILE B N 1
ATOM 3854 C CA . ILE B 2 365 ? -63.608 -119.226 -28.590 1.00 50.25 365 ILE B CA 1
ATOM 3855 C C . ILE B 2 365 ? -62.322 -118.878 -29.321 1.00 50.25 365 ILE B C 1
ATOM 3856 O O . ILE B 2 365 ? -62.336 -118.587 -30.520 1.00 50.25 365 ILE B O 1
ATOM 3861 N N . GLY B 2 366 ? -61.204 -118.906 -28.607 1.00 50.61 366 GLY B N 1
ATOM 3862 C CA . GLY B 2 366 ? -59.939 -118.516 -29.191 1.00 50.61 366 GLY B CA 1
ATOM 3863 C C . GLY B 2 366 ? -59.682 -117.034 -29.039 1.00 50.61 366 GLY B C 1
ATOM 3864 O O . GLY B 2 366 ? -60.158 -116.405 -28.092 1.00 50.61 366 GLY B O 1
ATOM 3865 N N . SER B 2 367 ? -58.921 -116.468 -29.968 1.00 49.76 367 SER B N 1
ATOM 3866 C CA . SER B 2 367 ? -58.674 -115.037 -29.997 1.00 49.76 367 SER B CA 1
ATOM 3867 C C . SER B 2 367 ? -59.712 -114.276 -30.805 1.00 49.76 367 SER B C 1
ATOM 3868 O O . SER B 2 367 ? -59.818 -113.056 -30.661 1.00 49.76 367 SER B O 1
ATOM 3871 N N . ARG B 2 368 ? -60.475 -114.967 -31.640 1.00 52.24 368 ARG B N 1
ATOM 3872 C CA . ARG B 2 368 ? -61.494 -114.329 -32.450 1.00 52.24 368 ARG B CA 1
ATOM 3873 C C . ARG B 2 368 ? -62.631 -113.812 -31.575 1.00 52.24 368 ARG B C 1
ATOM 3874 O O . ARG B 2 368 ? -62.862 -114.297 -30.465 1.00 52.24 368 ARG B O 1
ATOM 3882 N N . PHE B 2 369 ? -63.341 -112.803 -32.083 1.00 50.23 369 PHE B N 1
ATOM 3883 C CA . PHE B 2 369 ? -64.472 -112.243 -31.352 1.00 50.23 369 PHE B CA 1
ATOM 3884 C C . PHE B 2 369 ? -65.751 -113.028 -31.597 1.00 50.23 369 PHE B C 1
ATOM 3885 O O . PHE B 2 369 ? -66.542 -113.236 -30.672 1.00 50.23 369 PHE B O 1
ATOM 3893 N N . PHE B 2 370 ? -65.973 -113.461 -32.833 1.00 52.76 370 PHE B N 1
ATOM 3894 C CA . PHE B 2 370 ? -67.187 -114.176 -33.195 1.00 52.76 370 PHE B CA 1
ATOM 3895 C C . PHE B 2 370 ? -66.849 -115.461 -33.940 1.00 52.76 370 PHE B C 1
ATOM 3896 O O . PHE B 2 370 ? -65.687 -115.875 -33.972 1.00 52.76 370 PHE B O 1
ATOM 3904 N N . ASP B 2 371 ? -67.851 -116.075 -34.566 1.00 55.19 371 ASP B N 1
ATOM 3905 C CA . ASP B 2 371 ? -67.660 -117.293 -35.341 1.00 55.19 371 ASP B CA 1
ATOM 3906 C C . ASP B 2 371 ? -67.227 -118.470 -34.472 1.00 55.19 371 ASP B C 1
ATOM 3907 O O . ASP B 2 371 ? -66.125 -119.004 -34.627 1.00 55.19 371 ASP B O 1
ATOM 3912 N N . PHE B 2 372 ? -68.107 -118.873 -33.556 1.00 53.58 372 PHE B N 1
ATOM 3913 C CA . PHE B 2 372 ? -67.856 -119.962 -32.618 1.00 53.58 372 PHE B CA 1
ATOM 3914 C C . PHE B 2 372 ? -68.221 -121.337 -33.172 1.00 53.58 372 PHE B C 1
ATOM 3915 O O . PHE B 2 372 ? -67.479 -122.301 -32.962 1.00 53.58 372 PHE B O 1
ATOM 3923 N N . THR B 2 373 ? -69.357 -121.458 -33.856 1.00 55.47 373 THR B N 1
ATOM 3924 C CA . THR B 2 373 ? -69.735 -122.686 -34.556 1.00 55.47 373 THR B CA 1
ATOM 3925 C C . THR B 2 373 ? -69.783 -123.886 -33.610 1.00 55.47 373 THR B C 1
ATOM 3926 O O . THR B 2 373 ? -69.086 -124.885 -33.793 1.00 55.47 373 THR B O 1
ATOM 3930 N N . SER B 2 374 ? -70.628 -123.776 -32.590 1.00 56.04 374 SER B N 1
ATOM 3931 C CA . SER B 2 374 ? -70.847 -124.881 -31.664 1.00 56.04 374 SER B CA 1
ATOM 3932 C C . SER B 2 374 ? -71.924 -125.799 -32.226 1.00 56.04 374 SER B C 1
ATOM 3933 O O . SER B 2 374 ? -73.053 -125.362 -32.471 1.00 56.04 374 SER B O 1
ATOM 3936 N N . ASN B 2 375 ? -71.577 -127.069 -32.430 1.00 57.04 375 ASN B N 1
ATOM 3937 C CA . ASN B 2 375 ? -72.444 -127.990 -33.155 1.00 57.04 375 ASN B CA 1
ATOM 3938 C C . ASN B 2 375 ? -73.323 -128.838 -32.252 1.00 57.04 375 ASN B C 1
ATOM 3939 O O . ASN B 2 375 ? -74.263 -129.469 -32.746 1.00 57.04 375 ASN B O 1
ATOM 3944 N N . THR B 2 376 ? -73.033 -128.890 -30.958 1.00 55.31 376 THR B N 1
ATOM 3945 C CA . THR B 2 376 ? -73.832 -129.653 -30.012 1.00 55.31 376 THR B CA 1
ATOM 3946 C C . THR B 2 376 ? -74.701 -128.778 -29.121 1.00 55.31 376 THR B C 1
ATOM 3947 O O . THR B 2 376 ? -75.369 -129.301 -28.227 1.00 55.31 376 THR B O 1
ATOM 3951 N N . CYS B 2 377 ? -74.708 -127.467 -29.336 1.00 53.80 377 CYS B N 1
ATOM 3952 C CA . CYS B 2 377 ? -75.518 -126.563 -28.536 1.00 53.80 377 CYS B CA 1
ATOM 3953 C C . CYS B 2 377 ? -75.838 -125.330 -29.358 1.00 53.80 377 CYS B C 1
ATOM 3954 O O . CYS B 2 377 ? -75.070 -124.947 -30.244 1.00 53.80 377 CYS B O 1
ATOM 3957 N N . ARG B 2 378 ? -76.971 -124.705 -29.062 1.00 55.73 378 ARG B N 1
ATOM 3958 C CA . ARG B 2 378 ? -77.346 -123.531 -29.826 1.00 55.73 378 ARG B CA 1
ATOM 3959 C C . ARG B 2 378 ? -76.720 -122.297 -29.202 1.00 55.73 378 ARG B C 1
ATOM 3960 O O . ARG B 2 378 ? -76.508 -122.225 -27.987 1.00 55.73 378 ARG B O 1
ATOM 3968 N N . VAL B 2 379 ? -76.432 -121.317 -30.053 1.00 54.84 379 VAL B N 1
ATOM 3969 C CA . VAL B 2 379 ? -75.747 -120.099 -29.655 1.00 54.84 379 VAL B CA 1
ATOM 3970 C C . VAL B 2 379 ? -76.547 -118.907 -30.150 1.00 54.84 379 VAL B C 1
ATOM 3971 O O . VAL B 2 379 ? -77.298 -118.994 -31.123 1.00 54.84 379 VAL B O 1
ATOM 3975 N N . SER B 2 380 ? -76.383 -117.786 -29.459 1.00 53.79 380 SER B N 1
ATOM 3976 C CA . SER B 2 380 ? -76.988 -116.541 -29.896 1.00 53.79 380 SER B CA 1
ATOM 3977 C C . SER B 2 380 ? -76.038 -115.390 -29.601 1.00 53.79 380 SER B C 1
ATOM 3978 O O . SER B 2 380 ? -75.143 -115.494 -28.756 1.00 53.79 380 SER B O 1
ATOM 3981 N N . MET B 2 381 ? -76.289 -114.266 -30.273 1.00 54.31 381 MET B N 1
ATOM 3982 C CA . MET B 2 381 ? -75.364 -113.149 -30.335 1.00 54.31 381 MET B CA 1
ATOM 3983 C C . MET B 2 381 ? -76.116 -111.847 -30.102 1.00 54.31 381 MET B C 1
ATOM 3984 O O . MET B 2 381 ? -77.348 -111.806 -30.097 1.00 54.31 381 MET B O 1
ATOM 3989 N N . GLY B 2 382 ? -75.355 -110.772 -29.916 1.00 53.57 382 GLY B N 1
ATOM 3990 C CA . GLY B 2 382 ? -75.929 -109.474 -29.631 1.00 53.57 382 GLY B CA 1
ATOM 3991 C C . GLY B 2 382 ? -76.088 -108.579 -30.851 1.00 53.57 382 GLY B C 1
ATOM 3992 O O . GLY B 2 382 ? -75.323 -108.647 -31.808 1.00 53.57 382 GLY B O 1
ATOM 3993 N N . GLU B 2 383 ? -77.109 -107.727 -30.791 1.00 53.49 383 GLU B N 1
ATOM 3994 C CA . GLU B 2 383 ? -77.384 -106.721 -31.806 1.00 53.49 383 GLU B CA 1
ATOM 3995 C C . GLU B 2 383 ? -76.597 -105.435 -31.586 1.00 53.49 383 GLU B C 1
ATOM 3996 O O . GLU B 2 383 ? -76.543 -104.592 -32.486 1.00 53.49 383 GLU B O 1
ATOM 4002 N N . ASN B 2 384 ? -75.963 -105.294 -30.431 1.00 50.25 384 ASN B N 1
ATOM 4003 C CA . ASN B 2 384 ? -75.367 -104.066 -29.923 1.00 50.25 384 ASN B CA 1
ATOM 4004 C C . ASN B 2 384 ? -74.487 -103.336 -30.930 1.00 50.25 384 ASN B C 1
ATOM 4005 O O . ASN B 2 384 ? -73.975 -103.955 -31.869 1.00 50.25 384 ASN B O 1
ATOM 4010 N N . PRO B 2 385 ? -74.289 -102.022 -30.769 1.00 48.85 385 PRO B N 1
ATOM 4011 C CA . PRO B 2 385 ? -73.497 -101.267 -31.755 1.00 48.85 385 PRO B CA 1
ATOM 4012 C C . PRO B 2 385 ? -72.011 -101.572 -31.733 1.00 48.85 385 PRO B C 1
ATOM 4013 O O . PRO B 2 385 ? -71.328 -101.319 -32.734 1.00 48.85 385 PRO B O 1
ATOM 4017 N N . PHE B 2 386 ? -71.478 -102.088 -30.631 1.00 47.59 386 PHE B N 1
ATOM 4018 C CA . PHE B 2 386 ? -70.059 -102.422 -30.598 1.00 47.59 386 PHE B CA 1
ATOM 4019 C C . PHE B 2 386 ? -69.751 -103.592 -31.523 1.00 47.59 386 PHE B C 1
ATOM 4020 O O . PHE B 2 386 ? -68.836 -103.525 -32.357 1.00 47.59 386 PHE B O 1
ATOM 4028 N N . ALA B 2 387 ? -70.508 -104.675 -31.393 1.00 47.99 387 ALA B N 1
ATOM 4029 C CA . ALA B 2 387 ? -70.378 -105.771 -32.338 1.00 47.99 387 ALA B CA 1
ATOM 4030 C C . ALA B 2 387 ? -70.713 -105.353 -33.755 1.00 47.99 387 ALA B C 1
ATOM 4031 O O . ALA B 2 387 ? -70.442 -106.116 -34.686 1.00 47.99 387 ALA B O 1
ATOM 4033 N N . ALA B 2 388 ? -71.313 -104.183 -33.941 1.00 47.76 388 ALA B N 1
ATOM 4034 C CA . ALA B 2 388 ? -71.472 -103.642 -35.280 1.00 47.76 388 ALA B CA 1
ATOM 4035 C C . ALA B 2 388 ? -70.211 -102.941 -35.751 1.00 47.76 388 ALA B C 1
ATOM 4036 O O . ALA B 2 388 ? -69.860 -103.029 -36.933 1.00 47.76 388 ALA B O 1
ATOM 4038 N N . MET B 2 389 ? -69.514 -102.253 -34.846 1.00 47.44 389 MET B N 1
ATOM 4039 C CA . MET B 2 389 ? -68.245 -101.646 -35.220 1.00 47.44 389 MET B CA 1
ATOM 4040 C C . MET B 2 389 ? -67.190 -102.696 -35.487 1.00 47.44 389 MET B C 1
ATOM 4041 O O . MET B 2 389 ? -66.186 -102.403 -36.141 1.00 47.44 389 MET B O 1
ATOM 4046 N N . ILE B 2 390 ? -67.396 -103.907 -34.991 1.00 46.98 390 ILE B N 1
ATOM 4047 C CA . ILE B 2 390 ? -66.471 -104.982 -35.317 1.00 46.98 390 ILE B CA 1
ATOM 4048 C C . ILE B 2 390 ? -66.710 -105.488 -36.730 1.00 46.98 390 ILE B C 1
ATOM 4049 O O . ILE B 2 390 ? -65.767 -105.891 -37.417 1.00 46.98 390 ILE B O 1
ATOM 4054 N N . ALA B 2 391 ? -67.957 -105.480 -37.188 1.00 47.22 391 ALA B N 1
ATOM 4055 C CA . ALA B 2 391 ? -68.270 -105.986 -38.514 1.00 47.22 391 ALA B CA 1
ATOM 4056 C C . ALA B 2 391 ? -68.019 -104.954 -39.600 1.00 47.22 391 ALA B C 1
ATOM 4057 O O . ALA B 2 391 ? -67.681 -105.322 -40.730 1.00 47.22 391 ALA B O 1
ATOM 4059 N N . CYS B 2 392 ? -68.187 -103.671 -39.290 1.00 46.80 392 CYS B N 1
ATOM 4060 C CA . CYS B 2 392 ? -67.920 -102.640 -40.284 1.00 46.80 392 CYS B CA 1
ATOM 4061 C C . CYS B 2 392 ? -66.430 -102.512 -40.565 1.00 46.80 392 CYS B C 1
ATOM 4062 O O . CYS B 2 392 ? -66.005 -102.523 -41.724 1.00 46.80 392 CYS B O 1
ATOM 4065 N N . HIS B 2 393 ? -65.621 -102.387 -39.520 1.00 45.88 393 HIS B N 1
ATOM 4066 C CA . HIS B 2 393 ? -64.201 -102.142 -39.685 1.00 45.88 393 HIS B CA 1
ATOM 4067 C C . HIS B 2 393 ? -63.464 -103.413 -40.077 1.00 45.88 393 HIS B C 1
ATOM 4068 O O . HIS B 2 393 ? -63.910 -104.529 -39.803 1.00 45.88 393 HIS B O 1
ATOM 4075 N N . GLY B 2 394 ? -62.319 -103.232 -40.721 1.00 45.55 394 GLY B N 1
ATOM 4076 C CA . GLY B 2 394 ? -61.577 -104.338 -41.285 1.00 45.55 394 GLY B CA 1
ATOM 4077 C C . GLY B 2 394 ? -60.756 -105.111 -40.282 1.00 45.55 394 GLY B C 1
ATOM 4078 O O . GLY B 2 394 ? -60.834 -106.339 -40.226 1.00 45.55 394 GLY B O 1
ATOM 4079 N N . LEU B 2 395 ? -59.954 -104.403 -39.498 1.00 45.06 395 LEU B N 1
ATOM 4080 C CA . LEU B 2 395 ? -59.138 -104.986 -38.449 1.00 45.06 395 LEU B CA 1
ATOM 4081 C C . LEU B 2 395 ? -59.544 -104.385 -37.116 1.00 45.06 395 LEU B C 1
ATOM 4082 O O . LEU B 2 395 ? -59.817 -103.191 -37.031 1.00 45.06 395 LEU B O 1
ATOM 4087 N N . HIS B 2 396 ? -59.611 -105.205 -36.082 1.00 45.37 396 HIS B N 1
ATOM 4088 C CA . HIS B 2 396 ? -59.937 -104.732 -34.750 1.00 45.37 396 HIS B CA 1
ATOM 4089 C C . HIS B 2 396 ? -58.960 -105.307 -33.744 1.00 45.37 396 HIS B C 1
ATOM 4090 O O . HIS B 2 396 ? -58.537 -106.457 -33.874 1.00 45.37 396 HIS B O 1
ATOM 4097 N N . SER B 2 397 ? -58.593 -104.509 -32.744 1.00 46.19 397 SER B N 1
ATOM 4098 C CA . SER B 2 397 ? -57.656 -104.949 -31.724 1.00 46.19 397 SER B CA 1
ATOM 4099 C C . SER B 2 397 ? -58.134 -104.575 -30.335 1.00 46.19 397 SER B C 1
ATOM 4100 O O . SER B 2 397 ? -58.853 -103.582 -30.149 1.00 46.19 397 SER B O 1
ATOM 4103 N N . GLY B 2 398 ? -57.649 -105.329 -29.348 1.00 45.70 398 GLY B N 1
ATOM 4104 C CA . GLY B 2 398 ? -57.800 -104.919 -27.968 1.00 45.70 398 GLY B CA 1
ATOM 4105 C C . GLY B 2 398 ? -57.884 -106.097 -27.021 1.00 45.70 398 GLY B C 1
ATOM 4106 O O . GLY B 2 398 ? -57.648 -107.246 -27.388 1.00 45.70 398 GLY B O 1
ATOM 4107 N N . VAL B 2 399 ? -58.213 -105.766 -25.776 1.00 44.62 399 VAL B N 1
ATOM 4108 C CA . VAL B 2 399 ? -58.466 -106.738 -24.725 1.00 44.62 399 VAL B CA 1
ATOM 4109 C C . VAL B 2 399 ? -59.806 -106.400 -24.103 1.00 44.62 399 VAL B C 1
ATOM 4110 O O . VAL B 2 399 ? -60.115 -105.226 -23.879 1.00 44.62 399 VAL B O 1
ATOM 4114 N N . LEU B 2 400 ? -60.601 -107.424 -23.819 1.00 44.37 400 LEU B N 1
ATOM 4115 C CA . LEU B 2 400 ? -61.936 -107.232 -23.285 1.00 44.37 400 LEU B CA 1
ATOM 4116 C C . LEU B 2 400 ? -62.167 -108.174 -22.115 1.00 44.37 400 LEU B C 1
ATOM 4117 O O . LEU B 2 400 ? -61.811 -109.356 -22.171 1.00 44.37 400 LEU B O 1
ATOM 4122 N N . ASP B 2 401 ? -62.720 -107.626 -21.041 1.00 44.84 401 ASP B N 1
ATOM 4123 C CA . ASP B 2 401 ? -63.003 -108.381 -19.837 1.00 44.84 401 ASP B CA 1
ATOM 4124 C C . ASP B 2 401 ? -64.270 -109.204 -20.022 1.00 44.84 401 ASP B C 1
ATOM 4125 O O . ASP B 2 401 ? -65.062 -108.975 -20.937 1.00 44.84 401 ASP B O 1
ATOM 4130 N N . LEU B 2 402 ? -64.456 -110.172 -19.135 1.00 43.40 402 LEU B N 1
ATOM 4131 C CA . LEU B 2 402 ? -65.566 -111.098 -19.226 1.00 43.40 402 LEU B CA 1
ATOM 4132 C C . LEU B 2 402 ? -66.261 -111.242 -17.886 1.00 43.40 402 LEU B C 1
ATOM 4133 O O . LEU B 2 402 ? -65.743 -110.867 -16.833 1.00 43.40 402 LEU B O 1
ATOM 4138 N N . LYS B 2 403 ? -67.460 -111.803 -17.963 1.00 42.97 403 LYS B N 1
ATOM 4139 C CA . LYS B 2 403 ? -68.169 -112.371 -16.835 1.00 42.97 403 LYS B CA 1
ATOM 4140 C C . LYS B 2 403 ? -68.900 -113.598 -17.337 1.00 42.97 403 LYS B C 1
ATOM 4141 O O . LYS B 2 403 ? -69.220 -113.706 -18.521 1.00 42.97 403 LYS B O 1
ATOM 4147 N N . LEU B 2 404 ? -69.170 -114.524 -16.434 1.00 40.16 404 LEU B N 1
ATOM 4148 C CA . LEU B 2 404 ? -70.044 -115.637 -16.746 1.00 40.16 404 LEU B CA 1
ATOM 4149 C C . LEU B 2 404 ? -71.271 -115.580 -15.851 1.00 40.16 404 LEU B C 1
ATOM 4150 O O . LEU B 2 404 ? -71.194 -115.223 -14.672 1.00 40.16 404 LEU B O 1
ATOM 4155 N N . GLN B 2 405 ? -72.404 -115.940 -16.437 1.00 40.17 405 GLN B N 1
ATOM 4156 C CA . GLN B 2 405 ? -73.685 -115.956 -15.762 1.00 40.17 405 GLN B CA 1
ATOM 4157 C C . GLN B 2 405 ? -74.388 -117.237 -16.162 1.00 40.17 405 GLN B C 1
ATOM 4158 O O . GLN B 2 405 ? -74.520 -117.515 -17.355 1.00 40.17 405 GLN B O 1
ATOM 4164 N N . TRP B 2 406 ? -74.831 -118.021 -15.186 1.00 38.40 406 TRP B N 1
ATOM 4165 C CA . TRP B 2 406 ? -75.566 -119.224 -15.523 1.00 38.40 406 TRP B CA 1
ATOM 4166 C C . TRP B 2 406 ? -76.530 -119.586 -14.408 1.00 38.40 406 TRP B C 1
ATOM 4167 O O . TRP B 2 406 ? -76.442 -119.084 -13.287 1.00 38.40 406 TRP B O 1
ATOM 4178 N N . SER B 2 407 ? -77.468 -120.461 -14.752 1.00 38.93 407 SER B N 1
ATOM 4179 C CA . SER B 2 407 ? -78.469 -120.948 -13.827 1.00 38.93 407 SER B CA 1
ATOM 4180 C C . SER B 2 407 ? -78.650 -122.438 -14.044 1.00 38.93 407 SER B C 1
ATOM 4181 O O . SER B 2 407 ? -78.182 -123.005 -15.032 1.00 38.93 407 SER B O 1
ATOM 4184 N N . LEU B 2 408 ? -79.346 -123.071 -13.112 1.00 39.51 408 LEU B N 1
ATOM 4185 C CA . LEU B 2 408 ? -79.378 -124.520 -13.000 1.00 39.51 408 LEU B CA 1
ATOM 4186 C C . LEU B 2 408 ? -80.753 -125.066 -13.341 1.00 39.51 408 LEU B C 1
ATOM 4187 O O . LEU B 2 408 ? -81.770 -124.595 -12.824 1.00 39.51 408 LEU B O 1
ATOM 4192 N N . ASN B 2 409 ? -80.765 -126.071 -14.208 1.00 40.75 409 ASN B N 1
ATOM 4193 C CA . ASN B 2 409 ? -81.991 -126.750 -14.587 1.00 40.75 409 ASN B CA 1
ATOM 4194 C C . ASN B 2 409 ? -82.382 -127.792 -13.555 1.00 40.75 409 ASN B C 1
ATOM 4195 O O . ASN B 2 409 ? -83.554 -127.896 -13.179 1.00 40.75 409 ASN B O 1
ATOM 4200 N N . THR B 2 410 ? -81.414 -128.573 -13.095 1.00 40.86 410 THR B N 1
ATOM 4201 C CA . THR B 2 410 ? -81.654 -129.598 -12.097 1.00 40.86 410 THR B CA 1
ATOM 4202 C C . THR B 2 410 ? -81.883 -128.962 -10.731 1.00 40.86 410 THR B C 1
ATOM 4203 O O . THR B 2 410 ? -81.854 -127.739 -10.563 1.00 40.86 410 THR B O 1
ATOM 4207 N N . GLU B 2 411 ? -82.121 -129.805 -9.738 1.00 40.59 411 GLU B N 1
ATOM 4208 C CA . GLU B 2 411 ? -82.182 -129.327 -8.372 1.00 40.59 411 GLU B CA 1
ATOM 4209 C C . GLU B 2 411 ? -80.796 -128.917 -7.900 1.00 40.59 411 GLU B C 1
ATOM 4210 O O . GLU B 2 411 ? -79.792 -129.532 -8.258 1.00 40.59 411 GLU B O 1
ATOM 4216 N N . PHE B 2 412 ? -80.747 -127.864 -7.087 1.00 39.21 412 PHE B N 1
ATOM 4217 C CA . PHE B 2 412 ? -79.480 -127.350 -6.584 1.00 39.21 412 PHE B CA 1
ATOM 4218 C C . PHE B 2 412 ? -78.763 -128.367 -5.710 1.00 39.21 412 PHE B C 1
ATOM 4219 O O . PHE B 2 412 ? -77.532 -128.343 -5.622 1.00 39.21 412 PHE B O 1
ATOM 4227 N N . GLY B 2 413 ? -79.501 -129.259 -5.062 1.00 39.31 413 GLY B N 1
ATOM 4228 C CA . GLY B 2 413 ? -78.885 -130.278 -4.237 1.00 39.31 413 GLY B CA 1
ATOM 4229 C C . GLY B 2 413 ? -78.432 -131.497 -4.991 1.00 39.31 413 GLY B C 1
ATOM 4230 O O . GLY B 2 413 ? -77.711 -132.329 -4.434 1.00 39.31 413 GLY B O 1
ATOM 4231 N N . LYS B 2 414 ? -78.858 -131.630 -6.238 1.00 39.42 414 LYS B N 1
ATOM 4232 C CA . LYS B 2 414 ? -78.376 -132.662 -7.138 1.00 39.42 414 LYS B CA 1
ATOM 4233 C C . LYS B 2 414 ? -77.256 -132.164 -8.028 1.00 39.42 414 LYS B C 1
ATOM 4234 O O . LYS B 2 414 ? -76.838 -132.877 -8.943 1.00 39.42 414 LYS B O 1
ATOM 4240 N N . SER B 2 415 ? -76.768 -130.955 -7.784 1.00 40.51 415 SER B N 1
ATOM 4241 C CA . SER B 2 415 ? -75.798 -130.349 -8.673 1.00 40.51 415 SER B CA 1
ATOM 4242 C C . SER B 2 415 ? -74.446 -131.022 -8.529 1.00 40.51 415 SER B C 1
ATOM 4243 O O . SER B 2 415 ? -74.105 -131.571 -7.480 1.00 40.51 415 SER B O 1
ATOM 4246 N N . SER B 2 416 ? -73.674 -130.981 -9.606 1.00 41.43 416 SER B N 1
ATOM 4247 C CA . SER B 2 416 ? -72.349 -131.566 -9.600 1.00 41.43 416 SER B CA 1
ATOM 4248 C C . SER B 2 416 ? -71.569 -130.992 -10.768 1.00 41.43 416 SER B C 1
ATOM 4249 O O . SER B 2 416 ? -72.139 -130.415 -11.696 1.00 41.43 416 SER B O 1
ATOM 4252 N N . GLY B 2 417 ? -70.261 -131.148 -10.702 1.00 41.92 417 GLY B N 1
ATOM 4253 C CA . GLY B 2 417 ? -69.405 -130.776 -11.801 1.00 41.92 417 GLY B CA 1
ATOM 4254 C C . GLY B 2 417 ? -69.016 -129.317 -11.778 1.00 41.92 417 GLY B C 1
ATOM 4255 O O . GLY B 2 417 ? -69.249 -128.580 -10.818 1.00 41.92 417 GLY B O 1
ATOM 4256 N N . SER B 2 418 ? -68.408 -128.895 -12.883 1.00 42.15 418 SER B N 1
ATOM 4257 C CA . SER B 2 418 ? -67.844 -127.565 -12.988 1.00 42.15 418 SER B CA 1
ATOM 4258 C C . SER B 2 418 ? -68.087 -126.989 -14.372 1.00 42.15 418 SER B C 1
ATOM 4259 O O . SER B 2 418 ? -68.492 -127.682 -15.306 1.00 42.15 418 SER B O 1
ATOM 4262 N N . VAL B 2 419 ? -67.831 -125.691 -14.475 1.00 40.84 419 VAL B N 1
ATOM 4263 C CA . VAL B 2 419 ? -67.618 -124.996 -15.729 1.00 40.84 419 VAL B CA 1
ATOM 4264 C C . VAL B 2 419 ? -66.231 -124.386 -15.620 1.00 40.84 419 VAL B C 1
ATOM 4265 O O . V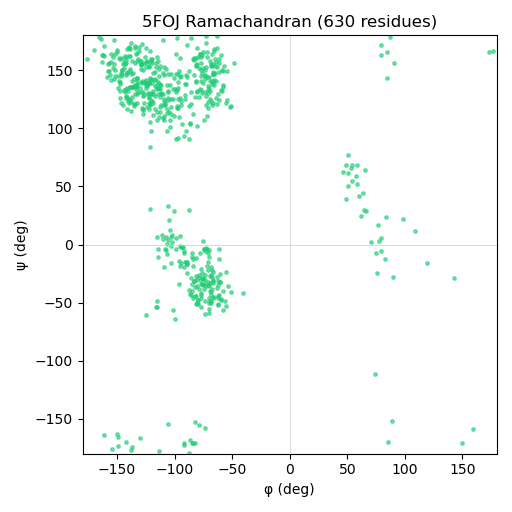AL B 2 419 ? -65.937 -123.645 -14.671 1.00 40.84 419 VAL B O 1
ATOM 4269 N N . THR B 2 420 ? -65.349 -124.764 -16.530 1.00 42.68 420 THR B N 1
ATOM 4270 C CA . THR B 2 420 ? -63.987 -124.278 -16.530 1.00 42.68 420 THR B CA 1
ATOM 4271 C C . THR B 2 420 ? -63.743 -123.475 -17.787 1.00 42.68 420 THR B C 1
ATOM 4272 O O . THR B 2 420 ? -64.419 -123.657 -18.801 1.00 42.68 420 THR B O 1
ATOM 4276 N N . ILE B 2 421 ? -62.765 -122.590 -17.717 1.00 43.64 421 ILE B N 1
ATOM 4277 C CA . ILE B 2 421 ? -62.216 -121.986 -18.915 1.00 43.64 421 ILE B CA 1
ATOM 4278 C C . ILE B 2 421 ? -60.722 -122.226 -18.913 1.00 43.64 421 ILE B C 1
ATOM 4279 O O . ILE B 2 421 ? -60.051 -122.090 -17.878 1.00 43.64 421 ILE B O 1
ATOM 4284 N N . THR B 2 422 ? -60.222 -122.588 -20.085 1.00 45.58 422 THR B N 1
ATOM 4285 C CA . THR B 2 422 ? -58.853 -123.004 -20.298 1.00 45.58 422 THR B CA 1
ATOM 4286 C C . THR B 2 422 ? -58.194 -121.978 -21.195 1.00 45.58 422 THR B C 1
ATOM 4287 O O . THR B 2 422 ? -58.762 -121.580 -22.216 1.00 45.58 422 THR B O 1
ATOM 4291 N N . LYS B 2 423 ? -56.997 -121.563 -20.807 1.00 47.10 423 LYS B N 1
ATOM 4292 C CA . LYS B 2 423 ? -56.305 -120.439 -21.408 1.00 47.10 423 LYS B CA 1
ATOM 4293 C C . LYS B 2 423 ? -54.907 -120.902 -21.781 1.00 47.10 423 LYS B C 1
ATOM 4294 O O . LYS B 2 423 ? -54.134 -121.307 -20.908 1.00 47.10 423 LYS B O 1
ATOM 4300 N N . LEU B 2 424 ? -54.591 -120.869 -23.071 1.00 47.56 424 LEU B N 1
ATOM 4301 C CA . LEU B 2 424 ? -53.320 -121.344 -23.586 1.00 47.56 424 LEU B CA 1
ATOM 4302 C C . LEU B 2 424 ? -52.691 -120.265 -24.448 1.00 47.56 424 LEU B C 1
ATOM 4303 O O . LEU B 2 424 ? -53.308 -119.244 -24.755 1.00 47.56 424 LEU B O 1
ATOM 4308 N N . VAL B 2 425 ? -51.456 -120.524 -24.858 1.00 48.36 425 VAL B N 1
ATOM 4309 C CA . VAL B 2 425 ? -50.771 -119.746 -25.881 1.00 48.36 425 VAL B CA 1
ATOM 4310 C C . VAL B 2 425 ? -50.530 -120.676 -27.059 1.00 48.36 425 VAL B C 1
ATOM 4311 O O . VAL B 2 425 ? -49.775 -121.648 -26.949 1.00 48.36 425 VAL B O 1
ATOM 4315 N N . GLY B 2 426 ? -51.174 -120.383 -28.182 1.00 49.26 426 GLY B N 1
ATOM 4316 C CA . GLY B 2 426 ? -51.242 -121.313 -29.282 1.00 49.26 426 GLY B CA 1
ATOM 4317 C C . GLY B 2 426 ? -52.294 -122.377 -29.034 1.00 49.26 426 GLY B C 1
ATOM 4318 O O . GLY B 2 426 ? -52.867 -122.493 -27.953 1.00 49.26 426 GLY B O 1
ATOM 4319 N N . ASP B 2 427 ? -52.551 -123.178 -30.061 1.00 52.66 427 ASP B N 1
ATOM 4320 C CA . ASP B 2 427 ? -53.574 -124.201 -29.931 1.00 52.66 427 ASP B CA 1
ATOM 4321 C C . ASP B 2 427 ? -53.025 -125.430 -29.216 1.00 52.66 427 ASP B C 1
ATOM 4322 O O . ASP B 2 427 ? -51.836 -125.740 -29.281 1.00 52.66 427 ASP B O 1
ATOM 4327 N N . LYS B 2 428 ? -53.938 -126.173 -28.589 1.00 52.92 428 LYS B N 1
ATOM 4328 C CA . LYS B 2 428 ? -53.590 -127.148 -27.561 1.00 52.92 428 LYS B CA 1
ATOM 4329 C C . LYS B 2 428 ? -52.692 -128.274 -28.051 1.00 52.92 428 LYS B C 1
ATOM 4330 O O . LYS B 2 428 ? -52.277 -129.116 -27.249 1.00 52.92 428 LYS B O 1
ATOM 4336 N N . ALA B 2 429 ? -52.379 -128.313 -29.342 1.00 53.55 429 ALA B N 1
ATOM 4337 C CA . ALA B 2 429 ? -51.371 -129.259 -29.793 1.00 53.55 429 ALA B CA 1
ATOM 4338 C C . ALA B 2 429 ? -50.053 -128.973 -29.093 1.00 53.55 429 ALA B C 1
ATOM 4339 O O . ALA B 2 429 ? -49.402 -129.879 -28.562 1.00 53.55 429 ALA B O 1
ATOM 4341 N N . MET B 2 430 ? -49.663 -127.706 -29.068 1.00 53.77 430 MET B N 1
ATOM 4342 C CA . MET B 2 430 ? -48.590 -127.192 -28.236 1.00 53.77 430 MET B CA 1
ATOM 4343 C C . MET B 2 430 ? -49.139 -126.038 -27.412 1.00 53.77 430 MET B C 1
ATOM 4344 O O . MET B 2 430 ? -50.135 -125.415 -27.776 1.00 53.77 430 MET B O 1
ATOM 4349 N N . GLY B 2 431 ? -48.494 -125.743 -26.298 1.00 50.86 431 GLY B N 1
ATOM 4350 C CA . GLY B 2 431 ? -48.997 -124.675 -25.463 1.00 50.86 431 GLY B CA 1
ATOM 4351 C C . GLY B 2 431 ? -48.246 -124.589 -24.160 1.00 50.86 431 GLY B C 1
ATOM 4352 O O . GLY B 2 431 ? -47.501 -125.493 -23.774 1.00 50.86 431 GLY B O 1
ATOM 4353 N N . LEU B 2 432 ? -48.460 -123.465 -23.488 1.00 50.00 432 LEU B N 1
ATOM 4354 C CA . LEU B 2 432 ? -47.783 -123.155 -22.245 1.00 50.00 432 LEU B CA 1
ATOM 4355 C C . LEU B 2 432 ? -48.691 -123.230 -21.024 1.00 50.00 432 LEU B C 1
ATOM 4356 O O . LEU B 2 432 ? -48.202 -123.077 -19.903 1.00 50.00 432 LEU B O 1
ATOM 4361 N N . ASP B 2 433 ? -49.986 -123.474 -21.207 1.00 50.10 433 ASP B N 1
ATOM 4362 C CA . ASP B 2 433 ? -50.917 -123.675 -20.096 1.00 50.10 433 ASP B CA 1
ATOM 4363 C C . ASP B 2 433 ? -50.862 -122.509 -19.105 1.00 50.10 433 ASP B C 1
ATOM 4364 O O . ASP B 2 433 ? -50.394 -122.626 -17.974 1.00 50.10 433 ASP B O 1
ATOM 4369 N N . GLY B 2 434 ? -51.334 -121.365 -19.583 1.00 48.04 434 GLY B N 1
ATOM 4370 C CA . GLY B 2 434 ? -51.425 -120.175 -18.774 1.00 48.04 434 GLY B CA 1
ATOM 4371 C C . GLY B 2 434 ? -52.550 -120.229 -17.754 1.00 48.04 434 GLY B C 1
ATOM 4372 O O . GLY B 2 434 ? -53.022 -121.303 -17.373 1.00 48.04 434 GLY B O 1
ATOM 4373 N N . PRO B 2 435 ? -53.000 -119.063 -17.295 1.00 47.11 435 PRO B N 1
ATOM 4374 C CA . PRO B 2 435 ? -53.989 -119.024 -16.210 1.00 47.11 435 PRO B CA 1
ATOM 4375 C C . PRO B 2 435 ? -55.339 -119.568 -16.641 1.00 47.11 435 PRO B C 1
ATOM 4376 O O . PRO B 2 435 ? -55.989 -119.029 -17.537 1.00 47.11 435 PRO B O 1
ATOM 4380 N N . SER B 2 436 ? -55.775 -120.614 -15.960 1.00 45.49 436 SER B N 1
ATOM 4381 C CA . SER B 2 436 ? -57.049 -121.256 -16.225 1.00 45.49 436 SER B CA 1
ATOM 4382 C C . SER B 2 436 ? -57.834 -121.346 -14.930 1.00 45.49 436 SER B C 1
ATOM 4383 O O . SER B 2 436 ? -57.254 -121.450 -13.847 1.00 45.49 436 SER B O 1
ATOM 4386 N N . HIS B 2 437 ? -59.158 -121.306 -15.041 1.00 43.16 437 HIS B N 1
ATOM 4387 C CA . HIS B 2 437 ? -60.008 -121.321 -13.859 1.00 43.16 437 HIS B CA 1
ATOM 4388 C C . HIS B 2 437 ? -60.999 -122.469 -13.939 1.00 43.16 437 HIS B C 1
ATOM 4389 O O . HIS B 2 437 ? -61.557 -122.752 -15.006 1.00 43.16 437 HIS B O 1
ATOM 4396 N N . VAL B 2 438 ? -61.206 -123.127 -12.803 1.00 41.73 438 VAL B N 1
ATOM 4397 C CA . VAL B 2 438 ? -62.237 -124.142 -12.645 1.00 41.73 438 VAL B CA 1
ATOM 4398 C C . VAL B 2 438 ? -63.241 -123.611 -11.631 1.00 41.73 438 VAL B C 1
ATOM 4399 O O . VAL B 2 438 ? -62.947 -123.538 -10.432 1.00 41.73 438 VAL B O 1
ATOM 4403 N N . PHE B 2 439 ? -64.421 -123.217 -12.102 1.00 41.04 439 PHE B N 1
ATOM 4404 C CA . PHE B 2 439 ? -65.500 -122.797 -11.231 1.00 41.04 439 PHE B CA 1
ATOM 4405 C C . PHE B 2 439 ? -66.449 -123.968 -11.052 1.00 41.04 439 PHE B C 1
ATOM 4406 O O . PHE B 2 439 ? -66.828 -124.613 -12.028 1.00 41.04 439 PHE B O 1
ATOM 4414 N N . ALA B 2 440 ? -66.806 -124.269 -9.815 1.00 40.25 440 ALA B N 1
ATOM 4415 C CA . ALA B 2 440 ? -67.889 -125.210 -9.613 1.00 40.25 440 ALA B CA 1
ATOM 4416 C C . ALA B 2 440 ? -69.205 -124.534 -9.959 1.00 40.25 440 ALA B C 1
ATOM 4417 O O . ALA B 2 440 ? -69.384 -123.334 -9.746 1.00 40.25 440 ALA B O 1
ATOM 4419 N N . ILE B 2 441 ? -70.127 -125.307 -10.521 1.00 39.67 441 ILE B N 1
ATOM 4420 C CA . ILE B 2 441 ? -71.368 -124.725 -11.013 1.00 39.67 441 ILE B CA 1
ATOM 4421 C C . ILE B 2 441 ? -72.270 -124.365 -9.844 1.00 39.67 441 ILE B C 1
ATOM 4422 O O . ILE B 2 441 ? -73.356 -123.815 -10.044 1.00 39.67 441 ILE B O 1
ATOM 4427 N N . GLN B 2 442 ? -71.851 -124.686 -8.623 1.00 40.35 442 GLN B N 1
ATOM 4428 C CA . GLN B 2 442 ? -72.572 -124.215 -7.449 1.00 40.35 442 GLN B CA 1
ATOM 4429 C C . GLN B 2 442 ? -72.284 -122.759 -7.123 1.00 40.35 442 GLN B C 1
ATOM 4430 O O . GLN B 2 442 ? -72.924 -122.205 -6.225 1.00 40.35 442 GLN B O 1
ATOM 4436 N N . LYS B 2 443 ? -71.341 -122.133 -7.817 1.00 40.16 443 LYS B N 1
ATOM 4437 C CA . LYS B 2 443 ? -70.979 -120.758 -7.504 1.00 40.16 443 LYS B CA 1
ATOM 4438 C C . LYS B 2 443 ? -71.858 -119.766 -8.249 1.00 40.16 443 LYS B C 1
ATOM 4439 O O . LYS B 2 443 ? -72.236 -118.730 -7.694 1.00 40.16 443 LYS B O 1
ATOM 4445 N N . LEU B 2 444 ? -72.174 -120.062 -9.504 1.00 39.61 444 LEU B N 1
ATOM 4446 C CA . LEU B 2 444 ? -73.150 -119.385 -10.349 1.00 39.61 444 LEU B CA 1
ATOM 4447 C C . LEU B 2 444 ? -72.661 -118.062 -10.928 1.00 39.61 444 LEU B C 1
ATOM 4448 O O . LEU B 2 444 ? -73.446 -117.392 -11.602 1.00 39.61 444 LEU B O 1
ATOM 4453 N N . GLU B 2 445 ? -71.419 -117.651 -10.693 1.00 40.74 445 GLU B N 1
ATOM 4454 C CA . GLU B 2 445 ? -70.886 -116.495 -11.398 1.00 40.74 445 GLU B CA 1
ATOM 4455 C C . GLU B 2 445 ? -69.365 -116.531 -11.386 1.00 40.74 445 GLU B C 1
ATOM 4456 O O . GLU B 2 445 ? -68.745 -116.954 -10.408 1.00 40.74 445 GLU B O 1
ATOM 4462 N N . GLY B 2 446 ? -68.775 -116.074 -12.488 1.00 42.03 446 GLY B N 1
ATOM 4463 C CA . GLY B 2 446 ? -67.331 -116.003 -12.607 1.00 42.03 446 GLY B CA 1
ATOM 4464 C C . GLY B 2 446 ? -66.926 -114.905 -13.568 1.00 42.03 446 GLY B C 1
ATOM 4465 O O . GLY B 2 446 ? -67.687 -114.522 -14.460 1.00 42.03 446 GLY B O 1
ATOM 4466 N N . THR B 2 447 ? -65.707 -114.404 -13.379 1.00 42.98 447 THR B N 1
ATOM 4467 C CA . THR B 2 447 ? -65.207 -113.274 -14.150 1.00 42.98 447 THR B CA 1
ATOM 4468 C C . THR B 2 447 ? -63.753 -113.502 -14.538 1.00 42.98 447 THR B C 1
ATOM 4469 O O . THR B 2 447 ? -62.945 -113.939 -13.715 1.00 42.98 447 THR B O 1
ATOM 4473 N N . THR B 2 448 ? -63.428 -113.204 -15.793 1.00 42.98 448 THR B N 1
ATOM 4474 C CA . THR B 2 448 ? -62.088 -113.398 -16.326 1.00 42.98 448 THR B CA 1
ATOM 4475 C C . THR B 2 448 ? -61.828 -112.349 -17.402 1.00 42.98 448 THR B C 1
ATOM 4476 O O . THR B 2 448 ? -62.567 -111.368 -17.528 1.00 42.98 448 THR B O 1
ATOM 4480 N N . GLU B 2 449 ? -60.770 -112.561 -18.187 1.00 44.86 449 GLU B N 1
ATOM 4481 C CA . GLU B 2 449 ? -60.260 -111.569 -19.122 1.00 44.86 449 GLU B CA 1
ATOM 4482 C C . GLU B 2 449 ? -59.825 -112.267 -20.402 1.00 44.86 449 GLU B C 1
ATOM 4483 O O . GLU B 2 449 ? -59.372 -113.412 -20.368 1.00 44.86 449 GLU B O 1
ATOM 4489 N N . LEU B 2 450 ? -59.961 -111.576 -21.537 1.00 45.39 450 LEU B N 1
ATOM 4490 C CA . LEU B 2 450 ? -59.662 -112.169 -22.830 1.00 45.39 450 LEU B CA 1
ATOM 4491 C C . LEU B 2 450 ? -58.989 -111.140 -23.724 1.00 45.39 450 LEU B C 1
ATOM 4492 O O . LEU B 2 450 ? -59.248 -109.942 -23.606 1.00 45.39 450 LEU B O 1
ATOM 4497 N N . LEU B 2 451 ? -58.112 -111.613 -24.605 1.00 45.76 451 LEU B N 1
ATOM 4498 C CA . LEU B 2 451 ? -57.403 -110.773 -25.558 1.00 45.76 451 LEU B CA 1
ATOM 4499 C C . LEU B 2 451 ? -57.841 -111.120 -26.971 1.00 45.76 451 LEU B C 1
ATOM 4500 O O . LEU B 2 451 ? -57.831 -112.294 -27.351 1.00 45.76 451 LEU B O 1
ATOM 4505 N N . VAL B 2 452 ? -58.219 -110.108 -27.748 1.00 45.75 452 VAL B N 1
ATOM 4506 C CA . VAL B 2 452 ? -58.471 -110.267 -29.173 1.00 45.75 452 VAL B CA 1
ATOM 4507 C C . VAL B 2 452 ? -57.350 -109.569 -29.929 1.00 45.75 452 VAL B C 1
ATOM 4508 O O . VAL B 2 452 ? -57.161 -108.346 -29.804 1.00 45.75 452 VAL B O 1
ATOM 4512 N N . GLY B 2 453 ? -56.637 -110.345 -30.736 1.00 45.65 453 GLY B N 1
ATOM 4513 C CA . GLY B 2 453 ? -55.452 -109.861 -31.410 1.00 45.65 453 GLY B CA 1
ATOM 4514 C C . GLY B 2 453 ? -54.568 -111.021 -31.839 1.00 45.65 453 GLY B C 1
ATOM 4515 O O . GLY B 2 453 ? -55.024 -112.155 -31.966 1.00 45.65 453 GLY B O 1
ATOM 4516 N N . ASN B 2 454 ? -53.298 -110.696 -32.055 1.00 45.55 454 ASN B N 1
ATOM 4517 C CA . ASN B 2 454 ? -52.304 -111.640 -32.528 1.00 45.55 454 ASN B CA 1
ATOM 4518 C C . ASN B 2 454 ? -50.948 -111.225 -31.979 1.00 45.55 454 ASN B C 1
ATOM 4519 O O . ASN B 2 454 ? -50.852 -110.455 -31.020 1.00 45.55 454 ASN B O 1
ATOM 4524 N N . PHE B 2 455 ? -49.892 -111.762 -32.583 1.00 45.09 455 PHE B N 1
ATOM 4525 C CA . PHE B 2 455 ? -48.581 -111.145 -32.478 1.00 45.09 455 PHE B CA 1
ATOM 4526 C C . PHE B 2 455 ? -48.462 -109.951 -33.407 1.00 45.09 455 PHE B C 1
ATOM 4527 O O . PHE B 2 455 ? -47.750 -108.990 -33.095 1.00 45.09 455 PHE B O 1
ATOM 4535 N N . ALA B 2 456 ? -49.167 -109.991 -34.535 1.00 44.94 456 ALA B N 1
ATOM 4536 C CA . ALA B 2 456 ? -49.139 -108.905 -35.498 1.00 44.94 456 ALA B CA 1
ATOM 4537 C C . ALA B 2 456 ? -49.832 -107.655 -34.982 1.00 44.94 456 ALA B C 1
ATOM 4538 O O . ALA B 2 456 ? -49.487 -106.550 -35.411 1.00 44.94 456 ALA B O 1
ATOM 4540 N N . GLY B 2 457 ? -50.793 -107.804 -34.079 1.00 45.25 457 GLY B N 1
ATOM 4541 C CA . GLY B 2 457 ? -51.420 -106.692 -33.400 1.00 45.25 457 GLY B CA 1
ATOM 4542 C C . GLY B 2 457 ? -52.906 -106.561 -33.630 1.00 45.25 457 GLY B C 1
ATOM 4543 O O . GLY B 2 457 ? -53.567 -105.839 -32.877 1.00 45.25 457 GLY B O 1
ATOM 4544 N N . ALA B 2 458 ? -53.459 -107.230 -34.636 1.00 44.64 458 ALA B N 1
ATOM 4545 C CA . ALA B 2 458 ? -54.875 -107.086 -34.915 1.00 44.64 458 ALA B CA 1
ATOM 4546 C C . ALA B 2 458 ? -55.389 -108.282 -35.696 1.00 44.64 458 ALA B C 1
ATOM 4547 O O . ALA B 2 458 ? -54.659 -108.897 -36.475 1.00 44.64 458 ALA B O 1
ATOM 4549 N N . ASN B 2 459 ? -56.663 -108.596 -35.480 1.00 46.05 459 ASN B N 1
ATOM 4550 C CA . ASN B 2 459 ? -57.305 -109.784 -36.020 1.00 46.05 459 ASN B CA 1
ATOM 4551 C C . ASN B 2 459 ? -58.513 -109.382 -36.853 1.00 46.05 459 ASN B C 1
ATOM 4552 O O . ASN B 2 459 ? -59.417 -108.717 -36.324 1.00 46.05 459 ASN B O 1
ATOM 4557 N N . PRO B 2 460 ? -58.588 -109.736 -38.130 1.00 47.28 460 PRO B N 1
ATOM 4558 C CA . PRO B 2 460 ? -59.774 -109.425 -38.926 1.00 47.28 460 PRO B CA 1
ATOM 4559 C C . PRO B 2 460 ? -60.875 -110.478 -38.864 1.00 47.28 460 PRO B C 1
ATOM 4560 O O . PRO B 2 460 ? -60.749 -111.530 -38.236 1.00 47.28 460 PRO B O 1
ATOM 4564 N N . ASN B 2 461 ? -61.946 -110.179 -39.601 1.00 49.43 461 ASN B N 1
ATOM 4565 C CA . ASN B 2 461 ? -63.236 -110.838 -39.447 1.00 49.43 461 ASN B CA 1
ATOM 4566 C C . ASN B 2 461 ? -63.276 -112.181 -40.163 1.00 49.43 461 ASN B C 1
ATOM 4567 O O . ASN B 2 461 ? -63.672 -113.193 -39.575 1.00 49.43 461 ASN B O 1
ATOM 4572 N N . THR B 2 462 ? -62.876 -112.205 -41.429 1.00 51.36 462 THR B N 1
ATOM 4573 C CA . THR B 2 462 ? -62.782 -113.455 -42.162 1.00 51.36 462 THR B CA 1
ATOM 4574 C C . THR B 2 462 ? -61.568 -114.229 -41.666 1.00 51.36 462 THR B C 1
ATOM 4575 O O . THR B 2 462 ? -60.471 -113.676 -41.555 1.00 51.36 462 THR B O 1
ATOM 4579 N N . ARG B 2 463 ? -61.765 -115.509 -41.363 1.00 52.53 463 ARG B N 1
ATOM 4580 C CA . ARG B 2 463 ? -60.900 -116.191 -40.409 1.00 52.53 463 ARG B CA 1
ATOM 4581 C C . ARG B 2 463 ? -59.585 -116.661 -41.015 1.00 52.53 463 ARG B C 1
ATOM 4582 O O . ARG B 2 463 ? -59.553 -117.289 -42.077 1.00 52.53 463 ARG B O 1
ATOM 4590 N N . PHE B 2 464 ? -58.503 -116.340 -40.314 1.00 52.48 464 PHE B N 1
ATOM 4591 C CA . PHE B 2 464 ? -57.245 -117.061 -40.329 1.00 52.48 464 PHE B CA 1
ATOM 4592 C C . PHE B 2 464 ? -56.807 -117.208 -38.880 1.00 52.48 464 PHE B C 1
ATOM 4593 O O . PHE B 2 464 ? -57.384 -116.597 -37.977 1.00 52.48 464 PHE B O 1
ATOM 4601 N N . SER B 2 465 ? -55.767 -118.002 -38.651 1.00 51.95 465 SER B N 1
ATOM 4602 C CA . SER B 2 465 ? -55.253 -118.223 -37.305 1.00 51.95 465 SER B CA 1
ATOM 4603 C C . SER B 2 465 ? -53.789 -117.823 -37.251 1.00 51.95 465 SER B C 1
ATOM 4604 O O . SER B 2 465 ? -52.950 -118.422 -37.932 1.00 51.95 465 SER B O 1
ATOM 4607 N N . LEU B 2 466 ? -53.491 -116.819 -36.438 1.00 49.98 466 LEU B N 1
ATOM 4608 C CA . LEU B 2 466 ? -52.137 -116.364 -36.192 1.00 49.98 466 LEU B CA 1
ATOM 4609 C C . LEU B 2 466 ? -51.837 -116.502 -34.710 1.00 49.98 466 LEU B C 1
ATOM 4610 O O . LEU B 2 466 ? -52.704 -116.263 -33.865 1.00 49.98 466 LEU B O 1
ATOM 4615 N N . TYR B 2 467 ? -50.603 -116.880 -34.409 1.00 47.68 467 TYR B N 1
ATOM 4616 C CA . TYR B 2 467 ? -50.209 -117.272 -33.064 1.00 47.68 467 TYR B CA 1
ATOM 4617 C C . TYR B 2 467 ? -50.630 -116.236 -32.032 1.00 47.68 467 TYR B C 1
ATOM 4618 O O . TYR B 2 467 ? -50.210 -115.080 -32.088 1.00 47.68 467 TYR B O 1
ATOM 4627 N N . SER B 2 468 ? -51.463 -116.661 -31.088 1.00 48.10 468 SER B N 1
ATOM 4628 C CA . SER B 2 468 ? -51.965 -115.791 -30.033 1.00 48.10 468 SER B CA 1
ATOM 4629 C C . SER B 2 468 ? -52.591 -116.660 -28.953 1.00 48.10 468 SER B C 1
ATOM 4630 O O . SER B 2 468 ? -52.655 -117.886 -29.072 1.00 48.10 468 SER B O 1
ATOM 4633 N N . ARG B 2 469 ? -53.072 -116.005 -27.903 1.00 47.68 469 ARG B N 1
ATOM 4634 C CA . ARG B 2 469 ? -53.673 -116.699 -26.779 1.00 47.68 469 ARG B CA 1
ATOM 4635 C C . ARG B 2 469 ? -55.044 -117.241 -27.154 1.00 47.68 469 ARG B C 1
ATOM 4636 O O . ARG B 2 469 ? -55.793 -116.635 -27.922 1.00 47.68 469 ARG B O 1
ATOM 4644 N N . TRP B 2 470 ? -55.367 -118.398 -26.587 1.00 47.86 470 TRP B N 1
ATOM 4645 C CA . TRP B 2 470 ? -56.480 -119.224 -27.030 1.00 47.86 470 TRP B CA 1
ATOM 4646 C C . TRP B 2 470 ? -57.292 -119.638 -25.814 1.00 47.86 470 TRP B C 1
ATOM 4647 O O . TRP B 2 470 ? -56.756 -120.263 -24.895 1.00 47.86 470 TRP B O 1
ATOM 4658 N N . MET B 2 471 ? -58.574 -119.287 -25.802 1.00 48.02 471 MET B N 1
ATOM 4659 C CA . MET B 2 471 ? -59.446 -119.545 -24.668 1.00 48.02 471 MET B CA 1
ATOM 4660 C C . MET B 2 471 ? -60.588 -120.451 -25.089 1.00 48.02 471 MET B C 1
ATOM 4661 O O . MET B 2 471 ? -61.239 -120.205 -26.109 1.00 48.02 471 MET B O 1
ATOM 4666 N N . ALA B 2 472 ? -60.836 -121.484 -24.292 1.00 46.76 472 ALA B N 1
ATOM 4667 C CA . ALA B 2 472 ? -61.905 -122.438 -24.536 1.00 46.76 472 ALA B CA 1
ATOM 4668 C C . ALA B 2 472 ? -62.702 -122.668 -23.262 1.00 46.76 472 ALA B C 1
ATOM 4669 O O . ALA B 2 472 ? -62.130 -122.816 -22.184 1.00 46.76 472 ALA B O 1
ATOM 4671 N N . ILE B 2 473 ? -64.022 -122.724 -23.393 1.00 46.48 473 ILE B N 1
ATOM 4672 C CA . ILE B 2 473 ? -64.922 -123.020 -22.286 1.00 46.48 473 ILE B CA 1
ATOM 4673 C C . ILE B 2 473 ? -65.215 -124.510 -22.291 1.00 46.48 473 ILE B C 1
ATOM 4674 O O . ILE B 2 473 ? -65.726 -125.041 -23.275 1.00 46.48 473 ILE B O 1
ATOM 4679 N N . LYS B 2 474 ? -64.945 -125.188 -21.188 1.00 45.93 474 LYS B N 1
ATOM 4680 C CA . LYS B 2 474 ? -65.194 -126.617 -21.085 1.00 45.93 474 LYS B CA 1
ATOM 4681 C C . LYS B 2 474 ? -66.207 -126.870 -19.981 1.00 45.93 474 LYS B C 1
ATOM 4682 O O . LYS B 2 474 ? -66.052 -126.380 -18.858 1.00 45.93 474 LYS B O 1
ATOM 4688 N N . LEU B 2 475 ? -67.239 -127.636 -20.304 1.00 46.10 475 LEU B N 1
ATOM 4689 C CA . LEU B 2 475 ? -68.313 -127.955 -19.379 1.00 46.10 475 LEU B CA 1
ATOM 4690 C C . LEU B 2 475 ? -68.188 -129.411 -18.965 1.00 46.10 475 LEU B C 1
ATOM 4691 O O . LEU B 2 475 ? -68.247 -130.309 -19.811 1.00 46.10 475 LEU B O 1
ATOM 4696 N N . ASP B 2 476 ? -68.031 -129.645 -17.665 1.00 45.99 476 ASP B N 1
ATOM 4697 C CA . ASP B 2 476 ? -67.898 -131.011 -17.175 1.00 45.99 476 ASP B CA 1
ATOM 4698 C C . ASP B 2 476 ? -69.217 -131.759 -17.308 1.00 45.99 476 ASP B C 1
ATOM 4699 O O . ASP B 2 476 ? -69.295 -132.787 -17.989 1.00 45.99 476 ASP B O 1
ATOM 4704 N N . GLN B 2 477 ? -70.270 -131.246 -16.677 1.00 45.25 477 GLN B N 1
ATOM 4705 C CA . GLN B 2 477 ? -71.618 -131.791 -16.797 1.00 45.25 477 GLN B CA 1
ATOM 4706 C C . GLN B 2 477 ? -72.497 -130.706 -17.401 1.00 45.25 477 GLN B C 1
ATOM 4707 O O . GLN B 2 477 ? -72.772 -129.692 -16.753 1.00 45.25 477 GLN B O 1
ATOM 4713 N N . ALA B 2 478 ? -72.941 -130.924 -18.639 1.00 45.11 478 ALA B N 1
ATOM 4714 C CA . ALA B 2 478 ? -73.568 -129.860 -19.412 1.00 45.11 478 ALA B CA 1
ATOM 4715 C C . ALA B 2 478 ? -75.057 -129.739 -19.135 1.00 45.11 478 ALA B C 1
ATOM 4716 O O . ALA B 2 478 ? -75.571 -128.626 -18.994 1.00 45.11 478 ALA B O 1
ATOM 4718 N N . LYS B 2 479 ? -75.769 -130.864 -19.069 1.00 42.42 479 LYS B N 1
ATOM 4719 C CA . LYS B 2 479 ? -77.221 -130.818 -18.941 1.00 42.42 479 LYS B CA 1
ATOM 4720 C C . LYS B 2 479 ? -77.675 -130.004 -17.742 1.00 42.42 479 LYS B C 1
ATOM 4721 O O . LYS B 2 479 ? -78.808 -129.513 -17.736 1.00 42.42 479 LYS B O 1
ATOM 4727 N N . SER B 2 480 ? -76.827 -129.853 -16.730 1.00 41.76 480 SER B N 1
ATOM 4728 C CA . SER B 2 480 ? -77.209 -129.082 -15.555 1.00 41.76 480 SER B CA 1
ATOM 4729 C C . SER B 2 480 ? -77.553 -127.650 -15.931 1.00 41.76 480 SER B C 1
ATOM 4730 O O . SER B 2 480 ? -78.586 -127.115 -15.515 1.00 41.76 480 SER B O 1
ATOM 4733 N N . ILE B 2 481 ? -76.700 -127.017 -16.728 1.00 41.87 481 ILE B N 1
ATOM 4734 C CA . ILE B 2 481 ? -76.859 -125.608 -17.053 1.00 41.87 481 ILE B CA 1
ATOM 4735 C C . ILE B 2 481 ? -78.022 -125.451 -18.017 1.00 41.87 481 ILE B C 1
ATOM 4736 O O . ILE B 2 481 ? -78.010 -126.004 -19.122 1.00 41.87 481 ILE B O 1
ATOM 4741 N N . LYS B 2 482 ? -79.031 -124.687 -17.609 1.00 41.98 482 LYS B N 1
ATOM 4742 C CA . LYS B 2 482 ? -80.140 -124.417 -18.511 1.00 41.98 482 LYS B CA 1
ATOM 4743 C C . LYS B 2 482 ? -79.757 -123.377 -19.545 1.00 41.98 482 LYS B C 1
ATOM 4744 O O . LYS B 2 482 ? -79.915 -123.596 -20.749 1.00 41.98 482 LYS B O 1
ATOM 4750 N N . VAL B 2 483 ? -79.274 -122.231 -19.087 1.00 42.25 483 VAL B N 1
ATOM 4751 C CA . VAL B 2 483 ? -78.844 -121.154 -19.962 1.00 42.25 483 VAL B CA 1
ATOM 4752 C C . VAL B 2 483 ? -77.540 -120.605 -19.421 1.00 42.25 483 VAL B C 1
ATOM 4753 O O . VAL B 2 483 ? -77.359 -120.482 -18.207 1.00 42.25 483 VAL B O 1
ATOM 4757 N N . LEU B 2 484 ? -76.632 -120.289 -20.326 1.00 43.16 484 LEU B N 1
ATOM 4758 C CA . LEU B 2 484 ? -75.381 -119.641 -19.996 1.00 43.16 484 LEU B CA 1
ATOM 4759 C C . LEU B 2 484 ? -75.265 -118.372 -20.817 1.00 43.16 484 LEU B C 1
ATOM 4760 O O . LEU B 2 484 ? -75.661 -118.337 -21.984 1.00 43.16 484 LEU B O 1
ATOM 4765 N N . ARG B 2 485 ? -74.737 -117.331 -20.198 1.00 45.07 485 ARG B N 1
ATOM 4766 C CA . ARG B 2 485 ? -74.471 -116.076 -20.872 1.00 45.07 485 ARG B CA 1
ATOM 4767 C C . ARG B 2 485 ? -73.068 -115.623 -20.525 1.00 45.07 485 ARG B C 1
ATOM 4768 O O . ARG B 2 485 ? -72.494 -116.032 -19.514 1.00 45.07 485 ARG B O 1
ATOM 4776 N N . VAL B 2 486 ? -72.519 -114.777 -21.383 1.00 45.19 486 VAL B N 1
ATOM 4777 C CA . VAL B 2 486 ? -71.258 -114.114 -21.123 1.00 45.19 486 VAL B CA 1
ATOM 4778 C C . VAL B 2 486 ? -71.367 -112.699 -21.665 1.00 45.19 486 VAL B C 1
ATOM 4779 O O . VAL B 2 486 ? -71.754 -112.492 -22.822 1.00 45.19 486 VAL B O 1
ATOM 4783 N N . LEU B 2 487 ? -71.090 -111.725 -20.818 1.00 45.38 487 LEU B N 1
ATOM 4784 C CA . LEU B 2 487 ? -71.175 -110.332 -21.195 1.00 45.38 487 LEU B CA 1
ATOM 4785 C C . LEU B 2 487 ? -69.831 -109.670 -20.961 1.00 45.38 487 LEU B C 1
ATOM 4786 O O . LEU B 2 487 ? -69.175 -109.921 -19.948 1.00 45.38 487 LEU B O 1
ATOM 4791 N N . CYS B 2 488 ? -69.426 -108.831 -21.910 1.00 46.65 488 CYS B N 1
ATOM 4792 C CA . CYS B 2 488 ? -68.052 -108.361 -21.989 1.00 46.65 488 CYS B CA 1
ATOM 4793 C C . CYS B 2 488 ? -67.994 -106.853 -22.118 1.00 46.65 488 CYS B C 1
ATOM 4794 O O . CYS B 2 488 ? -68.728 -106.264 -22.916 1.00 46.65 488 CYS B O 1
ATOM 4797 N N . LYS B 2 489 ? -67.116 -106.240 -21.340 1.00 45.99 489 LYS B N 1
ATOM 4798 C CA . LYS B 2 489 ? -66.784 -104.840 -21.476 1.00 45.99 489 LYS B CA 1
ATOM 4799 C C . LYS B 2 489 ? -65.352 -104.696 -21.945 1.00 45.99 489 LYS B C 1
ATOM 4800 O O . LYS B 2 489 ? -64.445 -105.249 -21.312 1.00 45.99 489 LYS B O 1
ATOM 4806 N N . PRO B 2 490 ? -65.104 -103.963 -23.022 1.00 45.77 490 PRO B N 1
ATOM 4807 C CA . PRO B 2 490 ? -63.726 -103.762 -23.463 1.00 45.77 490 PRO B CA 1
ATOM 4808 C C . PRO B 2 490 ? -62.998 -102.773 -22.576 1.00 45.77 490 PRO B C 1
ATOM 4809 O O . PRO B 2 490 ? -63.548 -101.747 -22.174 1.00 45.77 490 PRO B O 1
ATOM 4813 N N . ARG B 2 491 ? -61.744 -103.088 -22.279 1.00 46.19 491 ARG B N 1
ATOM 4814 C CA . ARG B 2 491 ? -60.925 -102.170 -21.528 1.00 46.19 491 ARG B CA 1
ATOM 4815 C C . ARG B 2 491 ? -60.728 -100.896 -22.344 1.00 46.19 491 ARG B C 1
ATOM 4816 O O . ARG B 2 491 ? -60.873 -100.905 -23.568 1.00 46.19 491 ARG B O 1
ATOM 4824 N N . PRO B 2 492 ? -60.416 -99.780 -21.685 1.00 47.37 492 PRO B N 1
ATOM 4825 C CA . PRO B 2 492 ? -60.340 -98.502 -22.411 1.00 47.37 492 PRO B CA 1
ATOM 4826 C C . PRO B 2 492 ? -59.482 -98.551 -23.658 1.00 47.37 492 PRO B C 1
ATOM 4827 O O . PRO B 2 492 ? -59.859 -97.970 -24.684 1.00 47.37 492 PRO B O 1
ATOM 4831 N N . GLY B 2 493 ? -58.337 -99.222 -23.607 1.00 46.87 493 GLY B N 1
ATOM 4832 C CA . GLY B 2 493 ? -57.501 -99.349 -24.784 1.00 46.87 493 GLY B CA 1
ATOM 4833 C C . GLY B 2 493 ? -58.134 -100.291 -25.786 1.00 46.87 493 GLY B C 1
ATOM 4834 O O . GLY B 2 493 ? -58.201 -101.508 -25.548 1.00 46.87 493 GLY B O 1
ATOM 4835 N N . PHE B 2 494 ? -58.592 -99.755 -26.913 1.00 46.20 494 PHE B N 1
ATOM 4836 C CA . PHE B 2 494 ? -59.182 -100.567 -27.965 1.00 46.20 494 PHE B CA 1
ATOM 4837 C C . PHE B 2 494 ? -58.993 -99.825 -29.272 1.00 46.20 494 PHE B C 1
ATOM 4838 O O . PHE B 2 494 ? -58.737 -98.620 -29.278 1.00 46.20 494 PHE B O 1
ATOM 4846 N N . SER B 2 495 ? -59.118 -100.543 -30.384 1.00 45.94 495 SER B N 1
ATOM 4847 C CA . SER B 2 495 ? -58.871 -99.874 -31.650 1.00 45.94 495 SER B CA 1
ATOM 4848 C C . SER B 2 495 ? -59.567 -100.574 -32.799 1.00 45.94 495 SER B C 1
ATOM 4849 O O . SER B 2 495 ? -59.817 -101.782 -32.771 1.00 45.94 495 SER B O 1
ATOM 4852 N N . PHE B 2 496 ? -59.802 -99.790 -33.846 1.00 45.79 496 PHE B N 1
ATOM 4853 C CA . PHE B 2 496 ? -60.375 -100.260 -35.094 1.00 45.79 496 PHE B CA 1
ATOM 4854 C C . PHE B 2 496 ? -59.588 -99.659 -36.245 1.00 45.79 496 PHE B C 1
ATOM 4855 O O . PHE B 2 496 ? -59.516 -98.437 -36.384 1.00 45.79 496 PHE B O 1
ATOM 4863 N N . TYR B 2 497 ? -59.015 -100.526 -37.062 1.00 46.37 497 TYR B N 1
ATOM 4864 C CA . TYR B 2 497 ? -58.223 -100.164 -38.215 1.00 46.37 497 TYR B CA 1
ATOM 4865 C C . TYR B 2 497 ? -59.038 -100.450 -39.460 1.00 46.37 497 TYR B C 1
ATOM 4866 O O . TYR B 2 497 ? -59.689 -101.493 -39.560 1.00 46.37 497 TYR B O 1
ATOM 4875 N N . GLY B 2 498 ? -59.000 -99.531 -40.408 1.00 47.02 498 GLY B N 1
ATOM 4876 C CA . GLY B 2 498 ? -59.738 -99.691 -41.636 1.00 47.02 498 GLY B CA 1
ATOM 4877 C C . GLY B 2 498 ? -61.174 -99.230 -41.507 1.00 47.02 498 GLY B C 1
ATOM 4878 O O . GLY B 2 498 ? -61.709 -99.017 -40.422 1.00 47.02 498 GLY B O 1
ATOM 4879 N N . ARG B 2 499 ? -61.805 -99.072 -42.664 1.00 47.02 499 ARG B N 1
ATOM 4880 C CA . ARG B 2 499 ? -63.194 -98.656 -42.760 1.00 47.02 499 ARG B CA 1
ATOM 4881 C C . ARG B 2 499 ? -63.825 -99.437 -43.894 1.00 47.02 499 ARG B C 1
ATOM 4882 O O . ARG B 2 499 ? -63.222 -99.572 -44.962 1.00 47.02 499 ARG B O 1
ATOM 4890 N N . THR B 2 500 ? -65.016 -99.969 -43.664 1.00 45.68 500 THR B N 1
ATOM 4891 C CA . THR B 2 500 ? -65.692 -100.770 -44.673 1.00 45.68 500 THR B CA 1
ATOM 4892 C C . THR B 2 500 ? -67.153 -100.889 -44.275 1.00 45.68 500 THR B C 1
ATOM 4893 O O . THR B 2 500 ? -67.572 -100.390 -43.229 1.00 45.68 500 THR B O 1
ATOM 4897 N N . SER B 2 501 ? -67.930 -101.541 -45.132 1.00 46.07 501 SER B N 1
ATOM 4898 C CA . SER B 2 501 ? -69.300 -101.920 -44.847 1.00 46.07 501 SER B CA 1
ATOM 4899 C C . SER B 2 501 ? -69.452 -103.423 -44.993 1.00 46.07 501 SER B C 1
ATOM 4900 O O . SER B 2 501 ? -68.679 -104.072 -45.699 1.00 46.07 501 SER B O 1
ATOM 4903 N N . PHE B 2 502 ? -70.461 -103.965 -44.332 1.00 48.72 502 PHE B N 1
ATOM 4904 C CA . PHE B 2 502 ? -70.687 -105.406 -44.283 1.00 48.72 502 PHE B CA 1
ATOM 4905 C C . PHE B 2 502 ? -72.058 -105.738 -44.847 1.00 48.72 502 PHE B C 1
ATOM 4906 O O . PHE B 2 502 ? -73.075 -105.513 -44.166 1.00 48.72 502 PHE B O 1
ATOM 4914 N N . PRO B 2 503 ? -72.146 -106.282 -46.063 1.00 48.44 503 PRO B N 1
ATOM 4915 C CA . PRO B 2 503 ? -73.453 -106.487 -46.693 1.00 48.44 503 PRO B CA 1
ATOM 4916 C C . PRO B 2 503 ? -74.260 -107.616 -46.098 1.00 48.44 503 PRO B C 1
ATOM 4917 O O . PRO B 2 503 ? -75.386 -107.848 -46.553 1.00 48.44 503 PRO B O 1
ATOM 4921 N N . VAL B 2 504 ? -73.720 -108.339 -45.130 1.00 50.83 504 VAL B N 1
ATOM 4922 C CA . VAL B 2 504 ? -74.418 -109.469 -44.531 1.00 50.83 504 VAL B CA 1
ATOM 4923 C C . VAL B 2 504 ? -74.648 -110.529 -45.589 1.00 50.83 504 VAL B C 1
ATOM 4924 O O . VAL B 2 504 ? -73.880 -111.482 -45.709 1.00 50.83 504 VAL B O 1
#

Solvent-accessible surface area: 30034 Å² total; per-residue (Å²): 124,50,116,42,132,21,70,44,30,27,83,51,154,119,54,13,74,22,140,10,37,68,18,37,56,14,89,133,84,44,37,35,10,8,1,4,1,40,74,40,101,82,143,53,118,119,17,2,4,0,13,9,17,94,41,144,16,66,14,74,7,95,104,10,125,38,58,3,34,4,55,65,55,134,99,70,86,29,24,40,4,26,4,66,46,8,102,75,111,2,77,4,54,8,32,11,2,13,3,20,37,22,8,12,27,40,26,39,6,22,4,51,27,66,32,103,81,4,142,21,103,15,124,20,20,79,5,48,28,146,75,75,2,0,116,10,41,17,156,4,34,71,68,8,118,32,56,107,52,8,24,56,21,35,19,34,75,10,11,42,96,80,152,34,109,12,68,120,90,21,65,128,16,22,47,4,85,20,81,10,93,6,9,10,107,12,86,74,64,31,120,17,10,5,1,17,1,4,0,4,2,5,22,79,45,3,23,87,81,2,88,77,81,3,43,41,22,23,5,11,15,2,5,12,39,32,9,36,9,106,112,29,74,34,44,54,107,8,54,6,14,82,26,4,0,4,3,13,98,44,165,69,63,96,27,46,10,10,75,8,2,10,2,0,16,6,19,19,35,133,118,48,103,67,101,49,82,6,44,0,33,2,70,6,139,23,149,129,16,142,68,59,45,24,113,52,45,31,88,37,63,70,48,28,21,117,0,104,24,102,64,21,22,40,61,14,35,76,0,42,33,136,38,133,52,12,66,76,63,14,43,5,7,37,9,77,33,49,78,58,54,31,21,30,1,14,21,7,14,11,8,22,2,24,12,14,104,2,8,1,8,9,8,76,2,94,0,24,45,6,20,13,105,76,14,56,15,38,2,9,0,1,5,24,61,63,51,53,41,165,90,108,103,82,7,82,170,73,68,28,43,113,11,108,120,73,27,68,8,94,7,101,11,95,24,90,171,108,89,1,58,0,130,23,137,116,85,62,70,62,180,56,16,0,8,11,1,2,16,1,58,54,23,12,120,49,60,130,53,28,131,27,96,0,8,1,3,10,46,16,68,43,7,46,150,66,50,54,26,126,50,39,113,144,99,110,74,37,63,6,1,35,2,23,94,20,88,95,35,154,6,93,6,79,1,2,19,66,6,12,29,20,88,15,109,35,8,90,8,46,28,14,114,24,20,4,17,6,0,1,4,0,0,1,0,3,20,12,36,2,28,2,54,4,68,15,42,37,99,59,116,128,79,154,16,49,27,15,0,18,5,41,15,12,38,12,93,137,92,159,41,137,113,31,102,60,83,111,25,40,0,70,130,67,104,7,86,19,50,3,36,3,5,22,140,36,26,3,9,10,21,112,157,62,96,63,130,17,96,28,0,5,6,114,2,72,74,0,101,10,3,117,48,4,126,3,42,0,47,16,106,118,53,11,9,0,18,0,42,4,0,25,6,11

Radius of gyration: 28.07 Å; Cα contacts (8 Å, |Δi|>4): 1558; chains: 2; bounding box: 67×79×76 Å

B-factor: mean 51.37, std 13.63, range [36.06, 86.03]

InterPro domains:
  IPR005054 Nepovirus coat protein [PF03391] (771-940)
  IPR005305 Nepovirus coat protein, C-terminal [PF03688] (949-1105)
  IPR005306 Nepovirus coat protein, N-terminal [PF03689] (607-696)
  IPR021081 Nepovirus subgroup A, RNA2 polyprotein, Protein 2A [PF12312] (1-257)
  IPR029053 Viral coat protein subunit [G3DSA:2.60.120.20] (606-947)
  IPR029053 Viral coat protein subunit [G3DSA:2.60.120.20] (948-1109)